Protein AF-0000000072192523 (afdb_homodimer)

Organism: NCBI:txid901

Structure (mmCIF, N/CA/C/O backbone):
data_AF-0000000072192523-model_v1
#
loop_
_entity.id
_entity.type
_entity.pdbx_description
1 polymer 'Baseplate assembly protein, putative'
#
loop_
_atom_site.group_PDB
_atom_site.id
_atom_site.type_symbol
_atom_site.label_atom_id
_atom_site.label_alt_id
_atom_site.label_comp_id
_atom_site.label_asym_id
_atom_site.label_entity_id
_atom_site.label_seq_id
_atom_site.pdbx_PDB_ins_code
_atom_site.Cartn_x
_atom_site.Cartn_y
_atom_site.Cartn_z
_atom_site.occupancy
_atom_site.B_iso_or_equiv
_atom_site.auth_seq_id
_atom_site.auth_comp_id
_atom_site.auth_asym_id
_atom_site.auth_atom_id
_atom_site.pdbx_PDB_model_num
ATOM 1 N N . MET A 1 1 ? -2.738 52 49.469 1 52.22 1 MET A N 1
ATOM 2 C CA . MET A 1 1 ? -4.176 51.812 49.312 1 52.22 1 MET A CA 1
ATOM 3 C C . MET A 1 1 ? -4.656 52.469 48 1 52.22 1 MET A C 1
ATOM 5 O O . MET A 1 1 ? -5.484 51.906 47.281 1 52.22 1 MET A O 1
ATOM 9 N N . ALA A 1 2 ? -4.176 53.625 47.75 1 62.06 2 ALA A N 1
ATOM 10 C CA . ALA A 1 2 ? -4.594 54.406 46.562 1 62.06 2 ALA A CA 1
ATOM 11 C C . ALA A 1 2 ? -4.031 53.812 45.281 1 62.06 2 ALA A C 1
ATOM 13 O O . ALA A 1 2 ? -4.723 53.719 44.281 1 62.06 2 ALA A O 1
ATOM 14 N N . GLU A 1 3 ? -2.852 53.344 45.344 1 55.56 3 GLU A N 1
ATOM 15 C CA . GLU A 1 3 ? -2.158 52.75 44.219 1 55.56 3 GLU A CA 1
ATOM 16 C C . GLU A 1 3 ? -2.758 51.375 43.844 1 55.56 3 GLU A C 1
ATOM 18 O O . GLU A 1 3 ? -2.906 51.062 42.688 1 55.56 3 GLU A O 1
ATOM 23 N N . GLN A 1 4 ? -3.158 50.719 44.969 1 59.72 4 GLN A N 1
ATOM 24 C CA . GLN A 1 4 ? -3.795 49.438 44.75 1 59.72 4 GLN A CA 1
ATOM 25 C C . GLN A 1 4 ? -5.16 49.594 44.094 1 59.72 4 GLN A C 1
ATOM 27 O O . GLN A 1 4 ? -5.535 48.781 43.219 1 59.72 4 GLN A O 1
ATOM 32 N N . ASN A 1 5 ? -5.703 50.719 44.406 1 61.72 5 ASN A N 1
ATOM 33 C CA . ASN A 1 5 ? -7.02 51 43.875 1 61.72 5 ASN A CA 1
ATOM 34 C C . ASN A 1 5 ? -6.938 51.375 42.375 1 61.72 5 ASN A C 1
ATOM 36 O O . ASN A 1 5 ? -7.773 50.969 41.594 1 61.72 5 ASN A O 1
ATOM 40 N N . LEU A 1 6 ? -5.898 52.125 42.125 1 57.34 6 LEU A N 1
ATOM 41 C CA . LEU A 1 6 ? -5.75 52.531 40.75 1 57.34 6 LEU A CA 1
ATOM 42 C C . LEU A 1 6 ? -5.391 51.344 39.844 1 57.34 6 LEU A C 1
ATOM 44 O O . LEU A 1 6 ? -5.926 51.219 38.75 1 57.34 6 LEU A O 1
ATOM 48 N N . LEU A 1 7 ? -4.457 50.531 40.375 1 56.41 7 LEU A N 1
ATOM 49 C CA . LEU A 1 7 ? -4.086 49.312 39.625 1 56.41 7 LEU A CA 1
ATOM 50 C C . LEU A 1 7 ? -5.289 48.406 39.406 1 56.41 7 LEU A C 1
ATOM 52 O O . LEU A 1 7 ? -5.461 47.844 38.344 1 56.41 7 LEU A O 1
ATOM 56 N N . SER A 1 8 ? -6.055 48.281 40.469 1 61.41 8 SER A N 1
ATOM 57 C CA . SER A 1 8 ? -7.273 47.5 40.344 1 61.41 8 SER A CA 1
ATOM 58 C C . SER A 1 8 ? -8.25 48.125 39.375 1 61.41 8 SER A C 1
ATOM 60 O O . SER A 1 8 ? -8.906 47.438 38.594 1 61.41 8 SER A O 1
ATOM 62 N N . LEU A 1 9 ? -8.305 49.406 39.406 1 58.19 9 LEU A N 1
ATOM 63 C CA . LEU A 1 9 ? -9.188 50.125 38.5 1 58.19 9 LEU A CA 1
ATOM 64 C C . LEU A 1 9 ? -8.68 50 37.062 1 58.19 9 LEU A C 1
ATOM 66 O O . LEU A 1 9 ? -9.469 49.812 36.125 1 58.19 9 LEU A O 1
ATOM 70 N N . LEU A 1 10 ? -7.375 50.156 36.906 1 56.28 10 LEU A N 1
ATOM 71 C CA . LEU A 1 10 ? -6.777 50 35.594 1 56.28 10 LEU A CA 1
ATOM 72 C C . LEU A 1 10 ? -6.945 48.562 35.062 1 56.28 10 LEU A C 1
ATOM 74 O O . LEU A 1 10 ? -7.25 48.375 33.875 1 56.28 10 LEU A O 1
ATOM 78 N N . LYS A 1 11 ? -6.656 47.625 35.969 1 58.03 11 LYS A N 1
ATOM 79 C CA . LYS A 1 11 ? -6.906 46.25 35.594 1 58.03 11 LYS A CA 1
ATOM 80 C C . LYS A 1 11 ? -8.352 46.031 35.188 1 58.03 11 LYS A C 1
ATOM 82 O O . LYS A 1 11 ? -8.625 45.375 34.156 1 58.03 11 LYS A O 1
ATOM 87 N N . ARG A 1 12 ? -9.203 46.562 36 1 54.34 12 ARG A N 1
ATOM 88 C CA . ARG A 1 12 ? -10.625 46.438 35.688 1 54.34 12 ARG A CA 1
ATOM 89 C C . ARG A 1 12 ? -10.961 47.188 34.406 1 54.34 12 ARG A C 1
ATOM 91 O O . ARG A 1 12 ? -11.758 46.719 33.594 1 54.34 12 ARG A O 1
ATOM 98 N N . ALA A 1 13 ? -10.391 48.375 34.281 1 51.84 13 ALA A N 1
ATOM 99 C CA . ALA A 1 13 ? -10.617 49.125 33.031 1 51.84 13 ALA A CA 1
ATOM 100 C C . ALA A 1 13 ? -10.094 48.375 31.828 1 51.84 13 ALA A C 1
ATOM 102 O O . ALA A 1 13 ? -10.734 48.344 30.781 1 51.84 13 ALA A O 1
ATOM 103 N N . LEU A 1 14 ? -8.883 47.812 32.031 1 52.34 14 LEU A N 1
ATOM 104 C CA . LEU A 1 14 ? -8.289 47 30.984 1 52.34 14 LEU A CA 1
ATOM 105 C C . LEU A 1 14 ? -9.164 45.781 30.688 1 52.34 14 LEU A C 1
ATOM 107 O O . LEU A 1 14 ? -9.328 45.406 29.516 1 52.34 14 LEU A O 1
ATOM 111 N N . GLU A 1 15 ? -9.539 45.156 31.812 1 53.81 15 GLU A N 1
ATOM 112 C CA . GLU A 1 15 ? -10.453 44.031 31.656 1 53.81 15 GLU A CA 1
ATOM 113 C C . GLU A 1 15 ? -11.773 44.469 31.031 1 53.81 15 GLU A C 1
ATOM 115 O O . GLU A 1 15 ? -12.383 43.75 30.25 1 53.81 15 GLU A O 1
ATOM 120 N N . LEU A 1 16 ? -12.141 45.562 31.562 1 48.84 16 LEU A N 1
ATOM 121 C CA . LEU A 1 16 ? -13.383 46.125 31.047 1 48.84 16 LEU A CA 1
ATOM 122 C C . LEU A 1 16 ? -13.195 46.625 29.609 1 48.84 16 LEU A C 1
ATOM 124 O O . LEU A 1 16 ? -14.102 46.5 28.781 1 48.84 16 LEU A O 1
ATOM 128 N N . ALA A 1 17 ? -12.133 47.406 29.484 1 45.72 17 ALA A N 1
ATOM 129 C CA . ALA A 1 17 ? -11.883 47.875 28.125 1 45.72 17 ALA A CA 1
ATOM 130 C C . ALA A 1 17 ? -11.555 46.719 27.203 1 45.72 17 ALA A C 1
ATOM 132 O O . ALA A 1 17 ? -11.766 46.781 25.984 1 45.72 17 ALA A O 1
ATOM 133 N N . MET A 1 18 ? -11.508 45.531 27.859 1 43.16 18 MET A N 1
ATOM 134 C CA . MET A 1 18 ? -11.211 44.344 27.062 1 43.16 18 MET A CA 1
ATOM 135 C C . MET A 1 18 ? -10.797 44.719 25.656 1 43.16 18 MET A C 1
ATOM 137 O O . MET A 1 18 ? -11.594 44.594 24.719 1 43.16 18 MET A O 1
ATOM 141 N N . PRO A 1 19 ? -9.891 45.656 25.656 1 42.25 19 PRO A N 1
ATOM 142 C CA . PRO A 1 19 ? -9.602 45.969 24.25 1 42.25 19 PRO A CA 1
ATOM 143 C C . PRO A 1 19 ? -9.695 44.719 23.359 1 42.25 19 PRO A C 1
ATOM 145 O O . PRO A 1 19 ? -9.43 43.594 23.828 1 42.25 19 PRO A O 1
ATOM 148 N N . ASP A 1 20 ? -10.82 44.594 22.656 1 42.25 20 ASP A N 1
ATOM 149 C CA . ASP A 1 20 ? -10.961 43.531 21.672 1 42.25 20 ASP A CA 1
ATOM 150 C C . ASP A 1 20 ? -9.609 43.156 21.062 1 42.25 20 ASP A C 1
ATOM 152 O O . ASP A 1 20 ? -9.203 43.75 20.047 1 42.25 20 ASP A O 1
ATOM 156 N N . LEU A 1 21 ? -8.773 42.812 22.031 1 46.22 21 LEU A N 1
ATOM 157 C CA . LEU A 1 21 ? -7.484 42.312 21.562 1 46.22 21 LEU A CA 1
ATOM 158 C C . LEU A 1 21 ? -7.676 41.375 20.375 1 46.22 21 LEU A C 1
ATOM 160 O O . LEU A 1 21 ? -6.711 41.062 19.672 1 46.22 21 LEU A O 1
ATOM 164 N N . ARG A 1 22 ? -8.922 40.781 20.391 1 49 22 ARG A N 1
ATOM 165 C CA . ARG A 1 22 ? -9.289 40 19.219 1 49 22 ARG A CA 1
ATOM 166 C C . ARG A 1 22 ? -9.133 40.812 17.938 1 49 22 ARG A C 1
ATOM 168 O O . ARG A 1 22 ? -8.891 40.25 16.859 1 49 22 ARG A O 1
ATOM 175 N N . ALA A 1 23 ? -9.445 42.125 18.094 1 45.88 23 ALA A N 1
ATOM 176 C CA . ALA A 1 23 ? -9.336 43 16.922 1 45.88 23 ALA A CA 1
ATOM 177 C C . ALA A 1 23 ? -7.875 43.188 16.531 1 45.88 23 ALA A C 1
ATOM 179 O O . ALA A 1 23 ? -7.566 43.406 15.359 1 45.88 23 ALA A O 1
ATOM 180 N N . TYR A 1 24 ? -6.941 43.281 17.5 1 49.84 24 TYR A N 1
ATOM 181 C CA . TYR A 1 24 ? -5.531 43.531 17.203 1 49.84 24 TYR A CA 1
ATOM 182 C C . TYR A 1 24 ? -4.789 42.219 16.969 1 49.84 24 TYR A C 1
ATOM 184 O O . TYR A 1 24 ? -3.816 42.188 16.219 1 49.84 24 TYR A O 1
ATOM 192 N N . TYR A 1 25 ? -5.23 41.188 17.688 1 56.25 25 TYR A N 1
ATOM 193 C CA . TYR A 1 25 ? -4.652 39.875 17.484 1 56.25 25 TYR A CA 1
ATOM 194 C C . TYR A 1 25 ? -5.672 38.938 16.875 1 56.25 25 TYR A C 1
ATOM 196 O O . TYR A 1 25 ? -6.695 38.625 17.484 1 56.25 25 TYR A O 1
ATOM 204 N N . ARG A 1 26 ? -5.555 38.938 15.586 1 62.31 26 ARG A N 1
ATOM 205 C CA . ARG A 1 26 ? -6.504 38 14.984 1 62.31 26 ARG A CA 1
ATOM 206 C C . ARG A 1 26 ? -6.301 36.594 15.531 1 62.31 26 ARG A C 1
ATOM 208 O O . ARG A 1 26 ? -5.188 36.062 15.492 1 62.31 26 ARG A O 1
ATOM 215 N N . MET A 1 27 ? -7.23 36.219 16.328 1 70.5 27 MET A N 1
ATOM 216 C CA . MET A 1 27 ? -7.27 34.875 16.891 1 70.5 27 MET A CA 1
ATOM 217 C C . MET A 1 27 ? -7.738 33.875 15.852 1 70.5 27 MET A C 1
ATOM 219 O O . MET A 1 27 ? -8.109 34.25 14.734 1 70.5 27 MET A O 1
ATOM 223 N N . THR A 1 28 ? -7.629 32.719 16.266 1 79.38 28 THR A N 1
ATOM 224 C CA . THR A 1 28 ? -8.055 31.625 15.391 1 79.38 28 THR A CA 1
ATOM 225 C C . THR A 1 28 ? -9.547 31.703 15.109 1 79.38 28 THR A C 1
ATOM 227 O O . THR A 1 28 ? -10.344 31.922 16.031 1 79.38 28 THR A O 1
ATOM 230 N N . ARG A 1 29 ? -9.906 31.609 13.781 1 83.5 29 ARG A N 1
ATOM 231 C CA . ARG A 1 29 ? -11.297 31.625 13.344 1 83.5 29 ARG A CA 1
ATOM 232 C C . ARG A 1 29 ? -11.625 30.391 12.516 1 83.5 29 ARG A C 1
ATOM 234 O O . ARG A 1 29 ? -10.734 29.781 11.914 1 83.5 29 ARG A O 1
ATOM 241 N N . LYS A 1 30 ? -12.945 30.062 12.578 1 86.31 30 LYS A N 1
ATOM 242 C CA . LYS A 1 30 ? -13.406 29.016 11.664 1 86.31 30 LYS A CA 1
ATOM 243 C C . LYS A 1 30 ? -13.43 29.531 10.227 1 86.31 30 LYS A C 1
ATOM 245 O O . LYS A 1 30 ? -13.672 30.719 9.977 1 86.31 30 LYS A O 1
ATOM 250 N N . ALA A 1 31 ? -13.164 28.609 9.328 1 92 31 ALA A N 1
ATOM 251 C CA . ALA A 1 31 ? -13.188 28.969 7.91 1 92 31 ALA A CA 1
ATOM 252 C C . ALA A 1 31 ? -13.531 27.75 7.047 1 92 31 ALA A C 1
ATOM 254 O O . ALA A 1 31 ? -13.586 26.625 7.547 1 92 31 ALA A O 1
ATOM 255 N N . LYS A 1 32 ? -13.938 28.031 5.859 1 91.25 32 LYS A N 1
ATOM 256 C CA . LYS A 1 32 ? -14.273 27 4.879 1 91.25 32 LYS A CA 1
ATOM 257 C C . LYS A 1 32 ? -13.453 27.172 3.604 1 91.25 32 LYS A C 1
ATOM 259 O O . LYS A 1 32 ? -13.305 28.281 3.102 1 91.25 32 LYS A O 1
ATOM 264 N N . VAL A 1 33 ? -12.938 26.062 3.135 1 92.56 33 VAL A N 1
ATOM 265 C CA . VAL A 1 33 ? -12.164 26.094 1.898 1 92.56 33 VAL A CA 1
ATOM 266 C C . VAL A 1 33 ? -13.102 26.312 0.709 1 92.56 33 VAL A C 1
ATOM 268 O O . VAL A 1 33 ? -14.055 25.562 0.514 1 92.56 33 VAL A O 1
ATOM 271 N N . VAL A 1 34 ? -12.797 27.297 -0.112 1 93.88 34 VAL A N 1
ATOM 272 C CA . VAL A 1 34 ? -13.664 27.594 -1.249 1 93.88 34 VAL A CA 1
ATOM 273 C C . VAL A 1 34 ? -12.938 27.266 -2.551 1 93.88 34 VAL A C 1
ATOM 275 O O . VAL A 1 34 ? -13.562 27.141 -3.607 1 93.88 34 VAL A O 1
ATOM 278 N N . ALA A 1 35 ? -11.688 27.156 -2.463 1 92.44 35 ALA A N 1
ATOM 279 C CA . ALA A 1 35 ? -10.867 26.719 -3.594 1 92.44 35 ALA A CA 1
ATOM 280 C C . ALA A 1 35 ? -9.547 26.141 -3.121 1 92.44 35 ALA A C 1
ATOM 282 O O . ALA A 1 35 ? -9.008 26.547 -2.09 1 92.44 35 ALA A O 1
ATOM 283 N N . ALA A 1 36 ? -9.031 25.188 -3.828 1 90.25 36 ALA A N 1
ATOM 284 C CA . ALA A 1 36 ? -7.719 24.609 -3.594 1 90.25 36 ALA A CA 1
ATOM 285 C C . ALA A 1 36 ? -6.945 24.453 -4.898 1 90.25 36 ALA A C 1
ATOM 287 O O . ALA A 1 36 ? -7.52 24.078 -5.926 1 90.25 36 ALA A O 1
ATOM 288 N N . TYR A 1 37 ? -5.648 24.797 -4.828 1 87.94 37 TYR A N 1
ATOM 289 C CA . TYR A 1 37 ? -4.871 24.734 -6.062 1 87.94 37 TYR A CA 1
ATOM 290 C C . TYR A 1 37 ? -3.381 24.641 -5.766 1 87.94 37 TYR A C 1
ATOM 292 O O . TYR A 1 37 ? -2.939 24.953 -4.656 1 87.94 37 TYR A O 1
ATOM 300 N N . ALA A 1 38 ? -2.707 24.125 -6.746 1 84.06 38 ALA A N 1
ATOM 301 C CA . ALA A 1 38 ? -1.25 24.062 -6.668 1 84.06 38 ALA A CA 1
ATOM 302 C C . ALA A 1 38 ? -0.612 25.281 -7.312 1 84.06 38 ALA A C 1
ATOM 304 O O . ALA A 1 38 ? -1.072 25.766 -8.352 1 84.06 38 ALA A O 1
ATOM 305 N N . SER A 1 39 ? 0.354 25.797 -6.617 1 82.81 39 SER A N 1
ATOM 306 C CA . SER A 1 39 ? 1.109 26.938 -7.141 1 82.81 39 SER A CA 1
ATOM 307 C C . SER A 1 39 ? 2.555 26.906 -6.656 1 82.81 39 SER A C 1
ATOM 309 O O . SER A 1 39 ? 2.811 26.766 -5.457 1 82.81 39 SER A O 1
ATOM 311 N N . ASP A 1 40 ? 3.551 26.969 -7.574 1 78.44 40 ASP A N 1
ATOM 312 C CA . ASP A 1 40 ? 4.977 27.078 -7.277 1 78.44 40 ASP A CA 1
ATOM 313 C C . ASP A 1 40 ? 5.449 25.891 -6.449 1 78.44 40 ASP A C 1
ATOM 315 O O . ASP A 1 40 ? 6.168 26.062 -5.461 1 78.44 40 ASP A O 1
ATOM 319 N N . GLY A 1 41 ? 4.953 24.828 -6.672 1 74.69 41 GLY A N 1
ATOM 320 C CA . GLY A 1 41 ? 5.395 23.609 -6.012 1 74.69 41 GLY A CA 1
ATOM 321 C C . GLY A 1 41 ? 4.789 23.422 -4.633 1 74.69 41 GLY A C 1
ATOM 322 O O . GLY A 1 41 ? 5.246 22.594 -3.854 1 74.69 41 GLY A O 1
ATOM 323 N N . ARG A 1 42 ? 3.854 24.297 -4.316 1 80.69 42 ARG A N 1
ATOM 324 C CA . ARG A 1 42 ? 3.135 24.219 -3.051 1 80.69 42 ARG A CA 1
ATOM 325 C C . ARG A 1 42 ? 1.627 24.203 -3.277 1 80.69 42 ARG A C 1
ATOM 327 O O . ARG A 1 42 ? 1.164 24.281 -4.418 1 80.69 42 ARG A O 1
ATOM 334 N N . TYR A 1 43 ? 0.958 23.984 -2.205 1 84.94 43 TYR A N 1
ATOM 335 C CA . TYR A 1 43 ? -0.497 23.938 -2.289 1 84.94 43 TYR A CA 1
ATOM 336 C C . TYR A 1 43 ? -1.123 25.062 -1.46 1 84.94 43 TYR A C 1
ATOM 338 O O . TYR A 1 43 ? -0.658 25.359 -0.358 1 84.94 43 TYR A O 1
ATOM 346 N N . TYR A 1 44 ? -2.1 25.609 -2.105 1 89.06 44 TYR A N 1
ATOM 347 C CA . TYR A 1 44 ? -2.777 26.734 -1.471 1 89.06 44 TYR A CA 1
ATOM 348 C C . TYR A 1 44 ? -4.289 26.547 -1.517 1 89.06 44 TYR A C 1
ATOM 350 O O . TYR A 1 44 ? -4.805 25.766 -2.318 1 89.06 44 TYR A O 1
ATOM 358 N N . ALA A 1 45 ? -4.918 27.25 -0.626 1 92 45 ALA A N 1
ATOM 359 C CA . ALA A 1 45 ? -6.379 27.266 -0.609 1 92 45 ALA A CA 1
ATOM 360 C C . ALA A 1 45 ? -6.914 28.688 -0.409 1 92 45 ALA A C 1
ATOM 362 O O . ALA A 1 45 ? -6.25 29.531 0.202 1 92 45 ALA A O 1
ATOM 363 N N . ASP A 1 46 ? -8.016 28.969 -1.045 1 95.12 46 ASP A N 1
ATOM 364 C CA . ASP A 1 46 ? -8.812 30.141 -0.692 1 95.12 46 ASP A CA 1
ATOM 365 C C . ASP A 1 46 ? -9.836 29.797 0.386 1 95.12 46 ASP A C 1
ATOM 367 O O . ASP A 1 46 ? -10.547 28.797 0.278 1 95.12 46 ASP A O 1
ATOM 371 N N . VAL A 1 47 ? -9.867 30.641 1.426 1 94.62 47 VAL A N 1
ATOM 372 C CA . VAL A 1 47 ? -10.703 30.266 2.561 1 94.62 47 VAL A CA 1
ATOM 373 C C . VAL A 1 47 ? -11.672 31.391 2.887 1 94.62 47 VAL A C 1
ATOM 375 O O . VAL A 1 47 ? -11.297 32.562 2.834 1 94.62 47 VAL A O 1
ATOM 378 N N . GLN A 1 48 ? -12.906 31.062 3.131 1 93.88 48 GLN A N 1
ATOM 379 C CA . GLN A 1 48 ? -13.938 31.984 3.598 1 93.88 48 GLN A CA 1
ATOM 380 C C . GLN A 1 48 ? -14.078 31.922 5.117 1 93.88 48 GLN A C 1
ATOM 382 O O . GLN A 1 48 ? -14.453 30.891 5.668 1 93.88 48 GLN A O 1
ATOM 387 N N . PRO A 1 49 ? -13.758 33 5.797 1 92.12 49 PRO A N 1
ATOM 388 C CA . PRO A 1 49 ? -13.977 33 7.242 1 92.12 49 PRO A CA 1
ATOM 389 C C . PRO A 1 49 ? -15.445 32.812 7.621 1 92.12 49 PRO A C 1
ATOM 391 O O . PRO A 1 49 ? -16.344 33.312 6.945 1 92.12 49 PRO A O 1
ATOM 394 N N . LEU A 1 50 ? -15.617 32.031 8.648 1 89.5 50 LEU A N 1
ATOM 395 C CA . LEU A 1 50 ? -16.953 31.719 9.125 1 89.5 50 LEU A CA 1
ATOM 396 C C . LEU A 1 50 ? -17.203 32.312 10.508 1 89.5 50 LEU A C 1
ATOM 398 O O . LEU A 1 50 ? -16.25 32.625 11.227 1 89.5 50 LEU A O 1
ATOM 402 N N . ARG A 1 51 ? -18.453 32.375 10.797 1 84.62 51 ARG A N 1
ATOM 403 C CA . ARG A 1 51 ? -18.844 32.688 12.172 1 84.62 51 ARG A CA 1
ATOM 404 C C . ARG A 1 51 ? -18.75 31.438 13.047 1 84.62 51 ARG A C 1
ATOM 406 O O . ARG A 1 51 ? -18.516 30.328 12.539 1 84.62 51 ARG A O 1
ATOM 413 N N . ASN A 1 52 ? -18.875 31.641 14.383 1 80.31 52 ASN A N 1
ATOM 414 C CA . ASN A 1 52 ? -18.75 30.5 15.289 1 80.31 52 ASN A CA 1
ATOM 415 C C . ASN A 1 52 ? -19.844 29.469 15.055 1 80.31 52 ASN A C 1
ATOM 417 O O . ASN A 1 52 ? -19.672 28.297 15.398 1 80.31 52 ASN A O 1
ATOM 421 N N . ASP A 1 53 ? -21.031 29.859 14.43 1 80 53 ASP A N 1
ATOM 422 C CA . ASP A 1 53 ? -22.094 28.922 14.102 1 80 53 ASP A CA 1
ATOM 423 C C . ASP A 1 53 ? -21.859 28.266 12.75 1 80 53 ASP A C 1
ATOM 425 O O . ASP A 1 53 ? -22.734 27.562 12.234 1 80 53 ASP A O 1
ATOM 429 N N . GLU A 1 54 ? -20.703 28.578 12.117 1 84.56 54 GLU A N 1
ATOM 430 C CA . GLU A 1 54 ? -20.219 27.969 10.875 1 84.56 54 GLU A CA 1
ATOM 431 C C . GLU A 1 54 ? -20.922 28.562 9.664 1 84.56 54 GLU A C 1
ATOM 433 O O . GLU A 1 54 ? -20.844 28.016 8.562 1 84.56 54 GLU A O 1
ATOM 438 N N . SER A 1 55 ? -21.688 29.641 9.906 1 88.5 55 SER A N 1
ATOM 439 C CA . SER A 1 55 ? -22.188 30.391 8.766 1 88.5 55 SER A CA 1
ATOM 440 C C . SER A 1 55 ? -21.125 31.344 8.211 1 88.5 55 SER A C 1
ATOM 442 O O . SER A 1 55 ? -20.266 31.812 8.945 1 88.5 55 SER A O 1
ATOM 444 N N . PRO A 1 56 ? -21.203 31.484 6.875 1 90 56 PRO A N 1
ATOM 445 C CA . PRO A 1 56 ? -20.203 32.375 6.285 1 90 56 PRO A CA 1
ATOM 446 C C . PRO A 1 56 ? -20.266 33.781 6.863 1 90 56 PRO A C 1
ATOM 448 O O . PRO A 1 56 ? -21.359 34.312 7.086 1 90 56 PRO A O 1
ATOM 451 N N . ASP A 1 57 ? -19.125 34.281 7.309 1 87.25 57 ASP A N 1
ATOM 452 C CA . ASP A 1 57 ? -19.062 35.688 7.734 1 87.25 57 ASP A CA 1
ATOM 453 C C . ASP A 1 57 ? -18.984 36.625 6.531 1 87.25 57 ASP A C 1
ATOM 455 O O . ASP A 1 57 ? -17.891 36.844 5.988 1 87.25 57 ASP A O 1
ATOM 459 N N . THR A 1 58 ? -20 37.188 6.086 1 86.31 58 THR A N 1
ATOM 460 C CA . THR A 1 58 ? -20.109 38 4.875 1 86.31 58 THR A CA 1
ATOM 461 C C . THR A 1 58 ? -19.359 39.344 5.043 1 86.31 58 THR A C 1
ATOM 463 O O . THR A 1 58 ? -19.109 40.031 4.066 1 86.31 58 THR A O 1
ATOM 466 N N . SER A 1 59 ? -18.969 39.656 6.246 1 85.56 59 SER A N 1
ATOM 467 C CA . SER A 1 59 ? -18.234 40.906 6.488 1 85.56 59 SER A CA 1
ATOM 468 C C . SER A 1 59 ? -16.75 40.719 6.211 1 85.56 59 SER A C 1
ATOM 470 O O . SER A 1 59 ? -16.016 41.719 6.129 1 85.56 59 SER A O 1
ATOM 472 N N . GLU A 1 60 ? -16.344 39.562 6.148 1 85.38 60 GLU A N 1
ATOM 473 C CA . GLU A 1 60 ? -14.938 39.281 5.867 1 85.38 60 GLU A CA 1
ATOM 474 C C . GLU A 1 60 ? -14.766 38.719 4.465 1 85.38 60 GLU A C 1
ATOM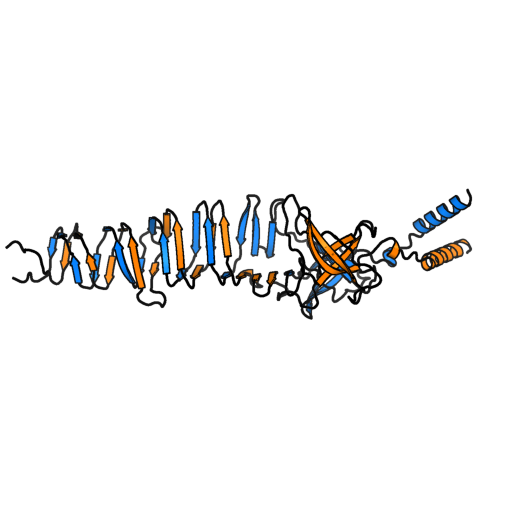 476 O O . GLU A 1 60 ? -15.523 37.844 4.051 1 85.38 60 GLU A O 1
ATOM 481 N N . PRO A 1 61 ? -13.859 39.25 3.711 1 90.31 61 PRO A N 1
ATOM 482 C CA . PRO A 1 61 ? -13.609 38.719 2.367 1 90.31 61 PRO A CA 1
ATOM 483 C C . PRO A 1 61 ? -12.961 37.344 2.387 1 90.31 61 PRO A C 1
ATOM 485 O O . PRO A 1 61 ? -12.414 36.906 3.408 1 90.31 61 PRO A O 1
ATOM 488 N N . VAL A 1 62 ? -13.109 36.688 1.262 1 94.25 62 VAL A N 1
ATOM 489 C CA . VAL A 1 62 ? -12.359 35.469 1.062 1 94.25 62 VAL A CA 1
ATOM 490 C C . VAL A 1 62 ? -10.859 35.75 1.066 1 94.25 62 VAL A C 1
ATOM 492 O O . VAL A 1 62 ? -10.398 36.656 0.385 1 94.25 62 VAL A O 1
ATOM 495 N N . ILE A 1 63 ? -10.188 35 1.931 1 93 63 ILE A N 1
ATOM 496 C CA . ILE A 1 63 ? -8.734 35.156 1.998 1 93 63 ILE A CA 1
ATOM 497 C C . ILE A 1 63 ? -8.078 34.219 0.985 1 93 63 ILE A C 1
ATOM 499 O O . ILE A 1 63 ? -8.188 33 1.093 1 93 63 ILE A O 1
ATOM 503 N N . PRO A 1 64 ? -7.379 34.812 0.035 1 93.19 64 PRO A N 1
ATOM 504 C CA . PRO A 1 64 ? -6.789 33.969 -1.011 1 93.19 64 PRO A CA 1
ATOM 505 C C . PRO A 1 64 ? -5.402 33.438 -0.639 1 93.19 64 PRO A C 1
ATOM 507 O O . PRO A 1 64 ? -4.73 34.031 0.219 1 93.19 64 PRO A O 1
ATOM 510 N N . LYS A 1 65 ? -5.016 32.344 -1.253 1 91.94 65 LYS A N 1
ATOM 511 C CA . LYS A 1 65 ? -3.658 31.828 -1.323 1 91.94 65 LYS A CA 1
ATOM 512 C C . LYS A 1 65 ? -3.088 31.578 0.072 1 91.94 65 LYS A C 1
ATOM 514 O O . LYS A 1 65 ? -1.981 32.031 0.381 1 91.94 65 LYS A O 1
ATOM 519 N N . VAL A 1 66 ? -3.902 30.922 0.859 1 91.12 66 VAL A N 1
ATOM 520 C CA . VAL A 1 66 ? -3.406 30.484 2.158 1 91.12 66 VAL A CA 1
ATOM 521 C C . VAL A 1 66 ? -2.734 29.109 2.018 1 91.12 66 VAL A C 1
ATOM 523 O O . VAL A 1 66 ? -3.32 28.188 1.467 1 91.12 66 VAL A O 1
ATOM 526 N N . GLU A 1 67 ? -1.565 29.031 2.588 1 87.5 67 GLU A N 1
ATOM 527 C CA . GLU A 1 67 ? -0.785 27.797 2.432 1 87.5 67 GLU A CA 1
ATOM 528 C C . GLU A 1 67 ? -1.422 26.641 3.191 1 87.5 67 GLU A C 1
ATOM 530 O O . GLU A 1 67 ? -1.883 26.812 4.32 1 87.5 67 GLU A O 1
ATOM 535 N N . ILE A 1 68 ? -1.463 25.5 2.553 1 83.94 68 ILE A N 1
ATOM 536 C CA . ILE A 1 68 ? -1.979 24.281 3.17 1 83.94 68 ILE A CA 1
ATOM 537 C C . ILE A 1 68 ? -0.863 23.594 3.943 1 83.94 68 ILE A C 1
ATOM 539 O O . ILE A 1 68 ? 0.215 23.344 3.398 1 83.94 68 ILE A O 1
ATOM 543 N N . PRO A 1 69 ? -1.172 23.344 5.156 1 80.88 69 PRO A N 1
ATOM 544 C CA . PRO A 1 69 ? -0.143 22.656 5.941 1 80.88 69 PRO A CA 1
ATOM 545 C C . PRO A 1 69 ? 0.081 21.203 5.488 1 80.88 69 PRO A C 1
ATOM 547 O O . PRO A 1 69 ? -0.795 20.609 4.859 1 80.88 69 PRO A O 1
ATOM 550 N N . ILE A 1 70 ? 1.277 20.719 5.805 1 74.94 70 ILE A N 1
ATOM 551 C CA . ILE A 1 70 ? 1.632 19.344 5.449 1 74.94 70 ILE A CA 1
ATOM 552 C C . ILE A 1 70 ? 1.989 18.562 6.707 1 74.94 70 ILE A C 1
ATOM 554 O O . ILE A 1 70 ? 2.344 19.141 7.734 1 74.94 70 ILE A O 1
ATOM 558 N N . VAL A 1 71 ? 1.672 17.25 6.465 1 73.75 71 VAL A N 1
ATOM 559 C CA . VAL A 1 71 ? 2.172 16.344 7.496 1 73.75 71 VAL A CA 1
ATOM 560 C C . VAL A 1 71 ? 3.59 15.898 7.145 1 73.75 71 VAL A C 1
ATOM 562 O O . VAL A 1 71 ? 3.848 15.445 6.027 1 73.75 71 VAL A O 1
ATOM 565 N N . TRP A 1 72 ? 4.527 16.109 7.941 1 75.19 72 TRP A N 1
ATOM 566 C CA . TRP A 1 72 ? 5.914 15.711 7.723 1 75.19 72 TRP A CA 1
ATOM 567 C C . TRP A 1 72 ? 6.613 16.672 6.762 1 75.19 72 TRP A C 1
ATOM 569 O O . TRP A 1 72 ? 5.977 17.234 5.867 1 75.19 72 TRP A O 1
ATOM 579 N N . GLY A 1 73 ? 7.902 17 6.996 1 73.25 73 GLY A N 1
ATOM 580 C CA . GLY A 1 73 ? 8.547 18 6.164 1 73.25 73 GLY A CA 1
ATOM 581 C C . GLY A 1 73 ? 9.898 17.547 5.633 1 73.25 73 GLY A C 1
ATOM 582 O O . GLY A 1 73 ? 10.516 16.625 6.184 1 73.25 73 GLY A O 1
ATOM 583 N N . GLY A 1 74 ? 10.172 18.125 4.508 1 75.81 74 GLY A N 1
ATOM 584 C CA . GLY A 1 74 ? 11.422 17.891 3.801 1 75.81 74 GLY A CA 1
ATOM 585 C C . GLY A 1 74 ? 11.297 18.062 2.299 1 75.81 74 GLY A C 1
ATOM 586 O O . GLY A 1 74 ? 10.195 18.266 1.781 1 75.81 74 GLY A O 1
ATOM 587 N N . PRO A 1 75 ? 12.531 18.078 1.696 1 77.25 75 PRO A N 1
ATOM 588 C CA . PRO A 1 75 ? 12.469 18.234 0.242 1 77.25 75 PRO A CA 1
ATOM 589 C C . PRO A 1 75 ? 11.734 17.078 -0.442 1 77.25 75 PRO A C 1
ATOM 591 O O . PRO A 1 75 ? 12.195 15.945 -0.4 1 77.25 75 PRO A O 1
ATOM 594 N N . LYS A 1 76 ? 10.688 17.469 -1.166 1 81.12 76 LYS A N 1
ATOM 595 C CA . LYS A 1 76 ? 9.867 16.5 -1.883 1 81.12 76 LYS A CA 1
ATOM 596 C C . LYS A 1 76 ? 9.492 15.32 -0.981 1 81.12 76 LYS A C 1
ATOM 598 O O . LYS A 1 76 ? 9.555 14.164 -1.398 1 81.12 76 LYS A O 1
ATOM 603 N N . ARG A 1 77 ? 9.297 15.602 0.225 1 80.81 77 ARG A N 1
ATOM 604 C CA . ARG A 1 77 ? 8.945 14.633 1.257 1 80.81 77 ARG A CA 1
ATOM 605 C C . ARG A 1 77 ? 7.672 15.047 1.987 1 80.81 77 ARG A C 1
ATOM 607 O O . ARG A 1 77 ? 7.473 16.234 2.271 1 80.81 77 ARG A O 1
ATOM 614 N N . GLY A 1 78 ? 6.809 14.062 2.25 1 81.69 78 GLY A N 1
ATOM 615 C CA . GLY A 1 78 ? 5.672 14.391 3.096 1 81.69 78 GLY A CA 1
ATOM 616 C C . GLY A 1 78 ? 4.418 13.617 2.738 1 81.69 78 GLY A C 1
ATOM 617 O O . GLY A 1 78 ? 4.461 12.703 1.914 1 81.69 78 GLY A O 1
ATOM 618 N N . ILE A 1 79 ? 3.418 13.891 3.496 1 82.25 79 ILE A N 1
ATOM 619 C CA . ILE A 1 79 ? 2.059 13.422 3.232 1 82.25 79 ILE A CA 1
ATOM 620 C C . ILE A 1 79 ? 1.22 14.578 2.686 1 82.25 79 ILE A C 1
ATOM 622 O O . ILE A 1 79 ? 1.012 15.586 3.369 1 82.25 79 ILE A O 1
ATOM 626 N N . VAL A 1 80 ? 0.881 14.406 1.394 1 80.06 80 VAL A N 1
ATOM 627 C CA . VAL A 1 80 ? 0.15 15.477 0.727 1 80.06 80 VAL A CA 1
ATOM 628 C C . VAL A 1 80 ? -1.257 15 0.371 1 80.06 80 VAL A C 1
ATOM 630 O O . VAL A 1 80 ? -1.422 13.984 -0.299 1 80.06 80 VAL A O 1
ATOM 633 N N . CYS A 1 81 ? -2.225 15.727 0.943 1 79.88 81 CYS A N 1
ATOM 634 C CA . CYS A 1 81 ? -3.639 15.516 0.656 1 79.88 81 CYS A CA 1
ATOM 635 C C . CYS A 1 81 ? -4.387 16.844 0.59 1 79.88 81 CYS A C 1
ATOM 637 O O . CYS A 1 81 ? -4.941 17.297 1.592 1 79.88 81 CYS A O 1
ATOM 639 N N . PRO A 1 82 ? -4.426 17.391 -0.59 1 81.81 82 PRO A N 1
ATOM 640 C CA . PRO A 1 82 ? -5.141 18.656 -0.66 1 81.81 82 PRO A CA 1
ATOM 641 C C . PRO A 1 82 ? -6.621 18.531 -0.312 1 81.81 82 PRO A C 1
ATOM 643 O O . PRO A 1 82 ? -7.258 17.547 -0.686 1 81.81 82 PRO A O 1
ATOM 646 N N . PRO A 1 83 ? -7.082 19.5 0.43 1 83.56 83 PRO A N 1
ATOM 647 C CA . PRO A 1 83 ? -8.477 19.406 0.864 1 83.56 83 PRO A CA 1
ATOM 648 C C . PRO A 1 83 ? -9.469 19.656 -0.274 1 83.56 83 PRO A C 1
ATOM 650 O O . PRO A 1 83 ? -9.156 20.375 -1.223 1 83.56 83 PRO A O 1
ATOM 653 N N . ALA A 1 84 ? -10.633 19.047 -0.197 1 83.69 84 ALA A N 1
ATOM 654 C CA . ALA A 1 84 ? -11.719 19.312 -1.133 1 83.69 84 ALA A CA 1
ATOM 655 C C . ALA A 1 84 ? -12.398 20.641 -0.814 1 83.69 84 ALA A C 1
ATOM 657 O O . ALA A 1 84 ? -12.406 21.078 0.338 1 83.69 84 ALA A O 1
ATOM 658 N N . VAL A 1 85 ? -12.898 21.188 -1.881 1 88.19 85 VAL A N 1
ATOM 659 C CA . VAL A 1 85 ? -13.68 22.406 -1.683 1 88.19 85 VAL A CA 1
ATOM 660 C C . VAL A 1 85 ? -14.844 22.125 -0.731 1 88.19 85 VAL A C 1
ATOM 662 O O . VAL A 1 85 ? -15.508 21.094 -0.84 1 88.19 85 VAL A O 1
ATOM 665 N N . GLY A 1 86 ? -15.016 22.953 0.224 1 87.56 86 GLY A N 1
ATOM 666 C CA . GLY A 1 86 ? -16.078 22.781 1.206 1 87.56 86 GLY A CA 1
ATOM 667 C C . GLY A 1 86 ? -15.57 22.297 2.553 1 87.56 86 GLY A C 1
ATOM 668 O O . GLY A 1 86 ? -16.281 22.375 3.553 1 87.56 86 GLY A O 1
ATOM 669 N N . THR A 1 87 ? -14.375 21.875 2.594 1 87.25 87 THR A N 1
ATOM 670 C CA . THR A 1 87 ? -13.781 21.391 3.838 1 87.25 87 THR A CA 1
ATOM 671 C C . THR A 1 87 ? -13.648 22.531 4.848 1 87.25 87 THR A C 1
ATOM 673 O O . THR A 1 87 ? -13.25 23.641 4.492 1 87.25 87 THR A O 1
ATOM 676 N N . LEU A 1 88 ? -14.008 22.25 6.035 1 88.44 88 LEU A N 1
ATOM 677 C CA . LEU A 1 88 ? -13.828 23.234 7.098 1 88.44 88 LEU A CA 1
ATOM 678 C C . LEU A 1 88 ? -12.383 23.25 7.586 1 88.44 88 LEU A C 1
ATOM 680 O O . LEU A 1 88 ? -11.703 22.219 7.555 1 88.44 88 LEU A O 1
ATOM 684 N N . CYS A 1 89 ? -11.938 24.438 8.008 1 88.38 89 CYS A N 1
ATOM 685 C CA . CYS A 1 89 ? -10.57 24.562 8.516 1 88.38 89 CYS A CA 1
ATOM 686 C C . CYS A 1 89 ? -10.477 25.656 9.562 1 88.38 89 CYS A C 1
ATOM 688 O O . CYS A 1 89 ? -11.438 26.391 9.789 1 88.38 89 CYS A O 1
ATOM 690 N N . ASP A 1 90 ? -9.375 25.625 10.32 1 86.38 90 ASP A N 1
ATOM 691 C CA . ASP A 1 90 ? -9.078 26.703 11.273 1 86.38 90 ASP A CA 1
ATOM 692 C C . ASP A 1 90 ? -8.086 27.703 10.68 1 86.38 90 ASP A C 1
ATOM 694 O O . ASP A 1 90 ? -6.996 27.312 10.242 1 86.38 90 ASP A O 1
ATOM 698 N N . LEU A 1 91 ? -8.578 28.906 10.656 1 87.44 91 LEU A N 1
ATOM 699 C CA . LEU A 1 91 ? -7.773 30 10.117 1 87.44 91 LEU A CA 1
ATOM 700 C C . LEU A 1 91 ? -7.121 30.797 11.242 1 87.44 91 LEU A C 1
ATOM 702 O O . LEU A 1 91 ? -7.809 31.328 12.125 1 87.44 91 LEU A O 1
ATOM 706 N N . SER A 1 92 ? -5.801 30.812 11.234 1 86.56 92 SER A N 1
ATOM 707 C CA . SER A 1 92 ? -5.016 31.578 12.195 1 86.56 92 SER A CA 1
ATOM 708 C C . SER A 1 92 ? -4.078 32.562 11.484 1 86.56 92 SER A C 1
ATOM 710 O O . SER A 1 92 ? -4.172 32.75 10.273 1 86.56 92 SER A O 1
ATOM 712 N N . TYR A 1 93 ? -3.336 33.344 12.297 1 84.94 93 TYR A N 1
ATOM 713 C CA . TYR A 1 93 ? -2.484 34.406 11.719 1 84.94 93 TYR A CA 1
ATOM 714 C C . TYR A 1 93 ? -1.12 34.406 12.398 1 84.94 93 TYR A C 1
ATOM 716 O O . TYR A 1 93 ? -1.03 34.344 13.625 1 84.94 93 TYR A O 1
ATOM 724 N N . TYR A 1 94 ? -0.129 34.5 11.547 1 82.56 94 TYR A N 1
ATOM 725 C CA . TYR A 1 94 ? 1.207 34.625 12.117 1 82.56 94 TYR A CA 1
ATOM 726 C C . TYR A 1 94 ? 1.352 35.969 12.844 1 82.56 94 TYR A C 1
ATOM 728 O O . TYR A 1 94 ? 0.976 37 12.32 1 82.56 94 TYR A O 1
ATOM 736 N N . ASP A 1 95 ? 1.893 35.906 14 1 77.56 95 ASP A N 1
ATOM 737 C CA . ASP A 1 95 ? 2.117 37.062 14.844 1 77.56 95 ASP A CA 1
ATOM 738 C C . ASP A 1 95 ? 0.829 37.875 15.031 1 77.56 95 ASP A C 1
ATOM 740 O O . ASP A 1 95 ? 0.87 39.062 15.297 1 77.56 95 ASP A O 1
ATOM 744 N N . GLY A 1 96 ? -0.226 37.219 14.719 1 77.19 96 GLY A N 1
ATOM 745 C CA . GLY A 1 96 ? -1.513 37.906 14.82 1 77.19 96 GLY A CA 1
ATOM 746 C C . GLY A 1 96 ? -1.748 38.906 13.711 1 77.19 96 GLY A C 1
ATOM 747 O O . GLY A 1 96 ? -2.672 39.719 13.789 1 77.19 96 GLY A O 1
ATOM 748 N N . ASP A 1 97 ? -0.879 38.969 12.75 1 76.75 97 ASP A N 1
ATOM 749 C CA . ASP A 1 97 ? -0.964 39.875 11.617 1 76.75 97 ASP A CA 1
ATOM 750 C C . ASP A 1 97 ? -1.922 39.375 10.555 1 76.75 97 ASP A C 1
ATOM 752 O O . ASP A 1 97 ? -1.7 38.281 9.992 1 76.75 97 ASP A O 1
ATOM 756 N N . PRO A 1 98 ? -2.986 40.125 10.258 1 79.19 98 PRO A N 1
ATOM 757 C CA . PRO A 1 98 ? -3.982 39.656 9.289 1 79.19 98 PRO A CA 1
ATOM 758 C C . PRO A 1 98 ? -3.402 39.469 7.895 1 79.19 98 PRO A C 1
ATOM 760 O O . PRO A 1 98 ? -4.008 38.781 7.055 1 79.19 98 PRO A O 1
ATOM 763 N N . ASN A 1 99 ? -2.289 40 7.672 1 81.88 99 ASN A N 1
ATOM 764 C CA . ASN A 1 99 ? -1.684 39.875 6.352 1 81.88 99 ASN A CA 1
ATOM 765 C C . ASN A 1 99 ? -0.974 38.531 6.188 1 81.88 99 ASN A C 1
ATOM 767 O O . ASN A 1 99 ? -0.592 38.156 5.078 1 81.88 99 ASN A O 1
ATOM 771 N N . TYR A 1 100 ? -0.899 37.844 7.238 1 86.25 100 TYR A N 1
ATOM 772 C CA . TYR A 1 100 ? -0.193 36.562 7.168 1 86.25 100 TYR A CA 1
ATOM 773 C C . TYR A 1 100 ? -1.053 35.438 7.719 1 86.25 100 TYR A C 1
ATOM 775 O O . TYR A 1 100 ? -0.728 34.844 8.758 1 86.25 100 TYR A O 1
ATOM 783 N N . PRO A 1 101 ? -2.072 35.094 6.934 1 87.38 101 PRO A N 1
ATOM 784 C CA . PRO A 1 101 ? -2.965 34.031 7.359 1 87.38 101 PRO A CA 1
ATOM 785 C C . PRO A 1 101 ? -2.338 32.625 7.191 1 87.38 101 PRO A C 1
ATOM 787 O O . PRO A 1 101 ? -1.463 32.438 6.344 1 87.38 101 PRO A O 1
ATOM 790 N N . ARG A 1 102 ? -2.799 31.734 8.023 1 87.56 102 ARG A N 1
ATOM 791 C CA . ARG A 1 102 ? -2.365 30.344 7.941 1 87.56 102 ARG A CA 1
ATOM 792 C C . ARG A 1 102 ? -3.5 29.391 8.305 1 87.56 102 ARG A C 1
ATOM 794 O O . ARG A 1 102 ? -4.352 29.719 9.133 1 87.56 102 ARG A O 1
ATOM 801 N N . ILE A 1 103 ? -3.488 28.281 7.633 1 87.38 103 ILE A N 1
ATOM 802 C CA . ILE A 1 103 ? -4.379 27.203 8.031 1 87.38 103 ILE A CA 1
ATOM 803 C C . ILE A 1 103 ? -3.678 26.312 9.055 1 87.38 103 ILE A C 1
ATOM 805 O O . ILE A 1 103 ? -2.586 25.797 8.797 1 87.38 103 ILE A O 1
ATOM 809 N N . SER A 1 104 ? -4.262 26.109 10.164 1 82.44 104 SER A N 1
ATOM 810 C CA . SER A 1 104 ? -3.611 25.312 11.195 1 82.44 104 SER A CA 1
ATOM 811 C C . SER A 1 104 ? -4.02 23.844 11.102 1 82.44 104 SER A C 1
ATOM 813 O O . SER A 1 104 ? -3.219 22.953 11.383 1 82.44 104 SER A O 1
ATOM 815 N N . ASN A 1 105 ? -5.215 23.578 10.859 1 79.19 105 ASN A N 1
ATOM 816 C CA . ASN A 1 105 ? -5.73 22.219 10.719 1 79.19 105 ASN A CA 1
ATOM 817 C C . ASN A 1 105 ? -7.051 22.203 9.953 1 79.19 105 ASN A C 1
ATOM 819 O O . ASN A 1 105 ? -7.672 23.25 9.75 1 79.19 105 ASN A O 1
ATOM 823 N N . PHE A 1 106 ? -7.367 21.109 9.461 1 82.38 106 PHE A N 1
ATOM 824 C CA . PHE A 1 106 ? -8.648 20.906 8.805 1 82.38 106 PHE A CA 1
ATOM 825 C C . PHE A 1 106 ? -9.633 20.219 9.742 1 82.38 106 PHE A C 1
ATOM 827 O O . PHE A 1 106 ? -9.227 19.531 10.688 1 82.38 106 PHE A O 1
ATOM 834 N N . ARG A 1 107 ? -10.898 20.484 9.531 1 78.12 107 ARG A N 1
ATOM 835 C CA . ARG A 1 107 ? -11.977 19.891 10.305 1 78.12 107 ARG A CA 1
ATOM 836 C C . ARG A 1 107 ? -12.969 19.156 9.398 1 78.12 107 ARG A C 1
ATOM 838 O O . ARG A 1 107 ? -13.023 19.422 8.195 1 78.12 107 ARG A O 1
ATOM 845 N N . TRP A 1 108 ? -13.641 18.109 10.016 1 74 108 TRP A N 1
ATOM 846 C CA . TRP A 1 108 ? -14.602 17.359 9.203 1 74 108 TRP A CA 1
ATOM 847 C C . TRP A 1 108 ? -15.789 18.234 8.828 1 74 108 TRP A C 1
ATOM 849 O O . TRP A 1 108 ? -16.234 19.078 9.617 1 74 108 TRP A O 1
ATOM 859 N N . GLN A 1 109 ? -16.125 18.047 7.555 1 69.19 109 GLN A N 1
ATOM 860 C CA . GLN A 1 109 ? -17.344 18.703 7.102 1 69.19 109 GLN A CA 1
ATOM 861 C C . GLN A 1 109 ? -18.578 18.047 7.719 1 69.19 109 GLN A C 1
ATOM 863 O O . GLN A 1 109 ? -18.484 16.984 8.336 1 69.19 109 GLN A O 1
ATOM 868 N N . THR A 1 110 ? -19.562 18.812 7.77 1 58.88 110 THR A N 1
ATOM 869 C CA . THR A 1 110 ? -20.797 18.328 8.344 1 58.88 110 THR A CA 1
ATOM 870 C C . THR A 1 110 ? -21.078 16.891 7.906 1 58.88 110 THR A C 1
ATOM 872 O O . THR A 1 110 ? -21.609 16.094 8.68 1 58.88 110 THR A O 1
ATOM 875 N N . ASN A 1 111 ? -20.734 16.594 6.68 1 55.03 111 ASN A N 1
ATOM 876 C CA . ASN A 1 111 ? -21.219 15.32 6.148 1 55.03 111 ASN A CA 1
ATOM 877 C C . ASN A 1 111 ? -20.281 14.172 6.516 1 55.03 111 ASN A C 1
ATOM 879 O O . ASN A 1 111 ? -20.594 13.008 6.25 1 55.03 111 ASN A O 1
ATOM 883 N N . GLY A 1 112 ? -19.25 14.281 7.211 1 64.12 112 GLY A N 1
ATOM 884 C CA . GLY A 1 112 ? -19 12.984 7.812 1 64.12 112 GLY A CA 1
ATOM 885 C C . GLY A 1 112 ? -17.562 12.531 7.684 1 64.12 112 GLY A C 1
ATOM 886 O O . GLY A 1 112 ? -16.891 12.82 6.684 1 64.12 112 GLY A O 1
ATOM 887 N N . ALA A 1 113 ? -17.016 12.219 8.734 1 71.81 113 ALA A N 1
ATOM 888 C CA . ALA A 1 113 ? -15.781 11.469 8.906 1 71.81 113 ALA A CA 1
ATOM 889 C C . ALA A 1 113 ? -15.898 10.07 8.32 1 71.81 113 ALA A C 1
ATOM 891 O O . ALA A 1 113 ? -17 9.516 8.227 1 71.81 113 ALA A O 1
ATOM 892 N N . PRO A 1 114 ? -14.812 9.586 7.656 1 72.81 114 PRO A N 1
ATOM 893 C CA . PRO A 1 114 ? -14.867 8.18 7.246 1 72.81 114 PRO A CA 1
ATOM 894 C C . PRO A 1 114 ? -15.289 7.246 8.383 1 72.81 114 PRO A C 1
ATOM 896 O O . PRO A 1 114 ? -15.094 7.57 9.555 1 72.81 114 PRO A O 1
ATOM 899 N N . ASP A 1 115 ? -15.922 6.219 7.965 1 77.19 115 ASP A N 1
ATOM 900 C CA . ASP A 1 115 ? -16.328 5.223 8.953 1 77.19 115 ASP A CA 1
ATOM 901 C C . ASP A 1 115 ? -15.117 4.559 9.602 1 77.19 115 ASP A C 1
ATOM 903 O O . ASP A 1 115 ? -14.328 3.898 8.922 1 77.19 115 ASP A O 1
ATOM 907 N N . CYS A 1 116 ? -14.812 4.875 10.859 1 80 116 CYS A N 1
ATOM 908 C CA . CYS A 1 116 ? -13.672 4.359 11.602 1 80 116 CYS A CA 1
ATOM 909 C C . CYS A 1 116 ? -14 4.23 13.086 1 80 116 CYS A C 1
ATOM 911 O O . CYS A 1 116 ? -14.461 5.188 13.711 1 80 116 CYS A O 1
ATOM 913 N N . GLU A 1 117 ? -13.844 3.047 13.586 1 78.12 117 GLU A N 1
ATOM 914 C CA . GLU A 1 117 ? -14.039 2.852 15.016 1 78.12 117 GLU A CA 1
ATOM 915 C C . GLU A 1 117 ? -12.852 3.389 15.812 1 78.12 117 GLU A C 1
ATOM 917 O O . GLU A 1 117 ? -11.797 3.691 15.25 1 78.12 117 GLU A O 1
ATOM 922 N N . LEU A 1 118 ? -12.938 3.666 17.141 1 76.5 118 LEU A N 1
ATOM 923 C CA . LEU A 1 118 ? -11.953 4.32 18 1 76.5 118 LEU A CA 1
ATOM 924 C C . LEU A 1 118 ? -10.617 3.586 17.953 1 76.5 118 LEU A C 1
ATOM 926 O O . LEU A 1 118 ? -9.562 4.203 18.078 1 76.5 118 LEU A O 1
ATOM 930 N N . ASP A 1 119 ? -10.523 2.289 17.641 1 79.25 119 ASP A N 1
ATOM 931 C CA . ASP A 1 119 ? -9.266 1.554 17.641 1 79.25 119 ASP A CA 1
ATOM 932 C C . ASP A 1 119 ? -8.844 1.172 16.234 1 79.25 119 ASP A C 1
ATOM 934 O O . ASP A 1 119 ? -8.031 0.266 16.031 1 79.25 119 ASP A O 1
ATOM 938 N N . GLU A 1 120 ? -9.492 1.965 15.328 1 82.81 120 GLU A N 1
ATOM 939 C CA . GLU A 1 120 ? -9.148 1.745 13.93 1 82.81 120 GLU A CA 1
ATOM 940 C C . GLU A 1 120 ? -8.438 2.959 13.344 1 82.81 120 GLU A C 1
ATOM 942 O O . GLU A 1 120 ? -8.5 4.055 13.898 1 82.81 120 GLU A O 1
ATOM 947 N N . LEU A 1 121 ? -7.637 2.752 12.352 1 84.38 121 LEU A N 1
ATOM 948 C CA . LEU A 1 121 ? -7.066 3.805 11.516 1 84.38 121 LEU A CA 1
ATOM 949 C C . LEU A 1 121 ? -7.52 3.662 10.07 1 84.38 121 LEU A C 1
ATOM 951 O O . LEU A 1 121 ? -7.547 2.555 9.531 1 84.38 121 LEU A O 1
ATOM 955 N N . ILE A 1 122 ? -7.938 4.793 9.539 1 86.19 122 ILE A N 1
ATOM 956 C CA . ILE A 1 122 ? -8.383 4.719 8.148 1 86.19 122 ILE A CA 1
ATOM 957 C C . ILE A 1 122 ? -7.805 5.891 7.359 1 86.19 122 ILE A C 1
ATOM 959 O O . ILE A 1 122 ? -7.73 7.012 7.867 1 86.19 122 ILE A O 1
ATOM 963 N N . ILE A 1 123 ? -7.223 5.617 6.297 1 87 123 ILE A N 1
ATOM 964 C CA . ILE A 1 123 ? -6.906 6.59 5.258 1 87 123 ILE A CA 1
ATOM 965 C C . ILE A 1 123 ? -7.84 6.398 4.066 1 87 123 ILE A C 1
ATOM 967 O O . ILE A 1 123 ? -7.797 5.363 3.396 1 87 123 ILE A O 1
ATOM 971 N N . GLN A 1 124 ? -8.742 7.359 3.816 1 87.56 124 GLN A N 1
ATOM 972 C CA . GLN A 1 124 ? -9.789 7.191 2.812 1 87.56 124 GLN A CA 1
ATOM 973 C C . GLN A 1 124 ? -9.852 8.398 1.881 1 87.56 124 GLN A C 1
ATOM 975 O O . GLN A 1 124 ? -9.93 9.539 2.34 1 87.56 124 GLN A O 1
ATOM 980 N N . GLN A 1 125 ? -9.719 8.141 0.556 1 86.69 125 GLN A N 1
ATOM 981 C CA . GLN A 1 125 ? -9.922 9.195 -0.434 1 86.69 125 GLN A CA 1
ATOM 982 C C . GLN A 1 125 ? -11.414 9.453 -0.663 1 86.69 125 GLN A C 1
ATOM 984 O O . GLN A 1 125 ? -11.867 10.594 -0.587 1 86.69 125 GLN A O 1
ATOM 989 N N . THR A 1 126 ? -12.133 8.414 -0.961 1 86.94 126 THR A N 1
ATOM 990 C CA . THR A 1 126 ? -13.586 8.367 -1.104 1 86.94 126 THR A CA 1
ATOM 991 C C . THR A 1 126 ? -14.141 7.066 -0.542 1 86.94 126 THR A C 1
ATOM 993 O O . THR A 1 126 ? -13.398 6.109 -0.319 1 86.94 126 THR A O 1
ATOM 996 N N . PRO A 1 127 ? -15.43 7.133 -0.204 1 86.69 127 PRO A N 1
ATOM 997 C CA . PRO A 1 127 ? -15.984 5.844 0.226 1 86.69 127 PRO A CA 1
ATOM 998 C C . PRO A 1 127 ? -15.719 4.727 -0.777 1 86.69 127 PRO A C 1
ATOM 1000 O O . PRO A 1 127 ? -16.016 4.871 -1.966 1 86.69 127 PRO A O 1
ATOM 1003 N N . GLY A 1 128 ? -15.086 3.672 -0.397 1 90.62 128 GLY A N 1
ATOM 1004 C CA . GLY A 1 128 ? -14.742 2.562 -1.273 1 90.62 128 GLY A CA 1
ATOM 1005 C C . GLY A 1 128 ? -13.273 2.555 -1.678 1 90.62 128 GLY A C 1
ATOM 1006 O O . GLY A 1 128 ? -12.812 1.612 -2.32 1 90.62 128 GLY A O 1
ATOM 1007 N N . VAL A 1 129 ? -12.578 3.637 -1.471 1 93.12 129 VAL A N 1
ATOM 1008 C CA . VAL A 1 129 ? -11.141 3.721 -1.712 1 93.12 129 VAL A CA 1
ATOM 1009 C C . VAL A 1 129 ? -10.414 4.043 -0.408 1 93.12 129 VAL A C 1
ATOM 1011 O O . VAL A 1 129 ? -10.336 5.203 -0.004 1 93.12 129 VAL A O 1
ATOM 1014 N N . SER A 1 130 ? -9.875 2.941 0.263 1 92.88 130 SER A N 1
ATOM 1015 C CA . SER A 1 130 ? -9.328 3.203 1.59 1 92.88 130 SER A CA 1
ATOM 1016 C C . SER A 1 130 ? -8.281 2.164 1.97 1 92.88 130 SER A C 1
ATOM 1018 O O . SER A 1 130 ? -8.242 1.075 1.393 1 92.88 130 SER A O 1
ATOM 1020 N N . LEU A 1 131 ? -7.363 2.559 2.771 1 92.12 131 LEU A N 1
ATOM 1021 C CA . LEU A 1 131 ? -6.457 1.72 3.547 1 92.12 131 LEU A CA 1
ATOM 1022 C C . LEU A 1 131 ? -6.812 1.76 5.027 1 92.12 131 LEU A C 1
ATOM 1024 O O . LEU A 1 131 ? -6.781 2.824 5.652 1 92.12 131 LEU A O 1
ATOM 1028 N N . LYS A 1 132 ? -7.16 0.595 5.66 1 91.69 132 LYS A N 1
ATOM 1029 C CA . LYS A 1 132 ? -7.668 0.562 7.031 1 91.69 132 LYS A CA 1
ATOM 1030 C C . LYS A 1 132 ? -6.898 -0.447 7.879 1 91.69 132 LYS A C 1
ATOM 1032 O O . LYS A 1 132 ? -6.539 -1.524 7.398 1 91.69 132 LYS A O 1
ATOM 1037 N N . ILE A 1 133 ? -6.562 -0.069 9.062 1 91.06 133 ILE A N 1
ATOM 1038 C CA . ILE A 1 133 ? -6.145 -0.989 10.109 1 91.06 133 ILE A CA 1
ATOM 1039 C C . ILE A 1 133 ? -7.309 -1.244 11.07 1 91.06 133 ILE A C 1
ATOM 1041 O O . ILE A 1 133 ? -7.73 -0.342 11.797 1 91.06 133 ILE A O 1
ATOM 1045 N N . GLU A 1 134 ? -7.781 -2.432 11.023 1 90.56 134 GLU A N 1
ATOM 1046 C CA . GLU A 1 134 ? -8.969 -2.791 11.789 1 90.56 134 GLU A CA 1
ATOM 1047 C C . GLU A 1 134 ? -8.633 -3.014 13.258 1 90.56 134 GLU A C 1
ATOM 1049 O O . GLU A 1 134 ? -7.461 -3.055 13.633 1 90.56 134 GLU A O 1
ATOM 1054 N N . LYS A 1 135 ? -9.664 -3.162 14.008 1 85.31 135 LYS A N 1
ATOM 1055 C CA . LYS A 1 135 ? -9.531 -3.289 15.461 1 85.31 135 LYS A CA 1
ATOM 1056 C C . LYS A 1 135 ? -8.703 -4.516 15.828 1 85.31 135 LYS A C 1
ATOM 1058 O O . LYS A 1 135 ? -7.938 -4.484 16.797 1 85.31 135 LYS A O 1
ATOM 1063 N N . ASP A 1 136 ? -8.82 -5.527 15.047 1 91.12 136 ASP A N 1
ATOM 1064 C CA . ASP A 1 136 ? -8.133 -6.77 15.383 1 91.12 136 ASP A CA 1
ATOM 1065 C C . ASP A 1 136 ? -6.695 -6.762 14.852 1 91.12 136 ASP A C 1
ATOM 1067 O O . ASP A 1 136 ? -5.969 -7.742 15.008 1 91.12 136 ASP A O 1
ATOM 1071 N N . GLY A 1 137 ? -6.301 -5.648 14.18 1 91.06 137 GLY A N 1
ATOM 1072 C CA . GLY A 1 137 ? -4.938 -5.512 13.688 1 91.06 137 GLY A CA 1
ATOM 1073 C C . GLY A 1 137 ? -4.785 -5.906 12.227 1 91.06 137 GLY A C 1
ATOM 1074 O O . GLY A 1 137 ? -3.678 -5.879 11.688 1 91.06 137 GLY A O 1
ATOM 1075 N N . SER A 1 138 ? -5.902 -6.258 11.547 1 94.12 138 SER A N 1
ATOM 1076 C CA . SER A 1 138 ? -5.852 -6.629 10.133 1 94.12 138 SER A CA 1
ATOM 1077 C C . SER A 1 138 ? -5.77 -5.398 9.242 1 94.12 138 SER A C 1
ATOM 1079 O O . SER A 1 138 ? -6.363 -4.363 9.547 1 94.12 138 SER A O 1
ATOM 1081 N N . PHE A 1 139 ? -5.016 -5.562 8.195 1 94.5 139 PHE A N 1
ATOM 1082 C CA . PHE A 1 139 ? -4.949 -4.516 7.18 1 94.5 139 PHE A CA 1
ATOM 1083 C C . PHE A 1 139 ? -5.938 -4.789 6.051 1 94.5 139 PHE A C 1
ATOM 1085 O O . PHE A 1 139 ? -6.082 -5.934 5.613 1 94.5 139 PHE A O 1
ATOM 1092 N N . LEU A 1 140 ? -6.664 -3.816 5.656 1 93.62 140 LEU A N 1
ATOM 1093 C CA . LEU A 1 140 ? -7.617 -3.936 4.555 1 93.62 140 LEU A CA 1
ATOM 1094 C C . LEU A 1 140 ? -7.461 -2.775 3.578 1 93.62 140 LEU A C 1
ATOM 1096 O O . LEU A 1 140 ? -7.594 -1.612 3.961 1 93.62 140 LEU A O 1
ATOM 1100 N N . THR A 1 141 ? -7.043 -3.031 2.4 1 94.62 141 THR A N 1
ATOM 1101 C CA . THR A 1 141 ? -6.988 -2.061 1.312 1 94.62 141 THR A CA 1
ATOM 1102 C C . THR A 1 141 ? -8.102 -2.322 0.299 1 94.62 141 THR A C 1
ATOM 1104 O O . THR A 1 141 ? -8.219 -3.432 -0.223 1 94.62 141 THR A O 1
ATOM 1107 N N . ILE A 1 142 ? -8.914 -1.421 0.009 1 94.25 142 ILE A N 1
ATOM 1108 C CA . ILE A 1 142 ? -10.039 -1.575 -0.905 1 94.25 142 ILE A CA 1
ATOM 1109 C C . ILE A 1 142 ? -9.969 -0.51 -1.997 1 94.25 142 ILE A C 1
ATOM 1111 O O . ILE A 1 142 ? -9.719 0.664 -1.712 1 94.25 142 ILE A O 1
ATOM 1115 N N . SER A 1 143 ? -10.109 -0.875 -3.225 1 96.31 143 SER A N 1
ATOM 1116 C CA . SER A 1 143 ? -10.172 0.009 -4.383 1 96.31 143 SER A CA 1
ATOM 1117 C C . SER A 1 143 ? -11.047 -0.587 -5.484 1 96.31 143 SER A C 1
ATOM 1119 O O . SER A 1 143 ? -11 -1.793 -5.734 1 96.31 143 SER A O 1
ATOM 1121 N N . PRO A 1 144 ? -11.898 0.164 -6.078 1 94.69 144 PRO A N 1
ATOM 1122 C CA . PRO A 1 144 ? -12.656 -0.334 -7.234 1 94.69 144 PRO A CA 1
ATOM 1123 C C . PRO A 1 144 ? -11.812 -0.385 -8.508 1 94.69 144 PRO A C 1
ATOM 1125 O O . PRO A 1 144 ? -12.281 -0.856 -9.547 1 94.69 144 PRO A O 1
ATOM 1128 N N . GLU A 1 145 ? -10.523 0.153 -8.398 1 95.56 145 GLU A N 1
ATOM 1129 C CA . GLU A 1 145 ? -9.68 0.256 -9.586 1 95.56 145 GLU A CA 1
ATOM 1130 C C . GLU A 1 145 ? -8.484 -0.683 -9.492 1 95.56 145 GLU A C 1
ATOM 1132 O O . GLU A 1 145 ? -8.648 -1.901 -9.398 1 95.56 145 GLU A O 1
ATOM 1137 N N . ASN A 1 146 ? -7.211 -0.159 -9.523 1 95.88 146 ASN A N 1
ATOM 1138 C CA . ASN A 1 146 ? -6.043 -1.032 -9.594 1 95.88 146 ASN A CA 1
ATOM 1139 C C . ASN A 1 146 ? -5.18 -0.914 -8.344 1 95.88 146 ASN A C 1
ATOM 1141 O O . ASN A 1 146 ? -5.27 0.073 -7.613 1 95.88 146 ASN A O 1
ATOM 1145 N N . TRP A 1 147 ? -4.504 -1.936 -8.078 1 95.38 147 TRP A N 1
ATOM 1146 C CA . TRP A 1 147 ? -3.471 -1.98 -7.051 1 95.38 147 TRP A CA 1
ATOM 1147 C C . TRP A 1 147 ? -2.133 -2.414 -7.641 1 95.38 147 TRP A C 1
ATOM 1149 O O . TRP A 1 147 ? -2.014 -3.512 -8.188 1 95.38 147 TRP A O 1
ATOM 1159 N N . THR A 1 148 ? -1.141 -1.54 -7.648 1 96.06 148 THR A N 1
ATOM 1160 C CA . THR A 1 148 ? 0.155 -1.821 -8.258 1 96.06 148 THR A CA 1
ATOM 1161 C C . THR A 1 148 ? 1.281 -1.616 -7.246 1 96.06 148 THR A C 1
ATOM 1163 O O . THR A 1 148 ? 1.326 -0.595 -6.559 1 96.06 148 THR A O 1
ATOM 1166 N N . VAL A 1 149 ? 2.127 -2.553 -7.059 1 95.06 149 VAL A N 1
ATOM 1167 C CA . VAL A 1 149 ? 3.369 -2.463 -6.297 1 95.06 149 VAL A CA 1
ATOM 1168 C C . VAL A 1 149 ? 4.559 -2.689 -7.223 1 95.06 149 VAL A C 1
ATOM 1170 O O . VAL A 1 149 ? 4.668 -3.736 -7.867 1 95.06 149 VAL A O 1
ATOM 1173 N N . GLU A 1 150 ? 5.457 -1.789 -7.387 1 96.12 150 GLU A N 1
ATOM 1174 C CA . GLU A 1 150 ? 6.668 -1.86 -8.195 1 96.12 150 GLU A CA 1
ATOM 1175 C C . GLU A 1 150 ? 7.918 -1.656 -7.34 1 96.12 150 GLU A C 1
ATOM 1177 O O . GLU A 1 150 ? 8.125 -0.575 -6.785 1 96.12 150 GLU A O 1
ATOM 1182 N N . VAL A 1 151 ? 8.711 -2.65 -7.32 1 95.94 151 VAL A N 1
ATOM 1183 C CA . VAL A 1 151 ? 9.891 -2.562 -6.469 1 95.94 151 VAL A CA 1
ATOM 1184 C C . VAL A 1 151 ? 11.141 -2.908 -7.277 1 95.94 151 VAL A C 1
ATOM 1186 O O . VAL A 1 151 ? 11.094 -3.744 -8.18 1 95.94 151 VAL A O 1
ATOM 1189 N N . GLY A 1 152 ? 12.25 -2.236 -6.93 1 94.88 152 GLY A N 1
ATOM 1190 C CA . GLY A 1 152 ? 13.516 -2.498 -7.602 1 94.88 152 GLY A CA 1
ATOM 1191 C C . GLY A 1 152 ? 14.258 -3.688 -7.031 1 94.88 152 GLY A C 1
ATOM 1192 O O . GLY A 1 152 ? 15.133 -4.254 -7.691 1 94.88 152 GLY A O 1
ATOM 1193 N N . GLY A 1 153 ? 13.898 -4.102 -5.855 1 96.25 153 GLY A N 1
ATOM 1194 C CA . GLY A 1 153 ? 14.508 -5.25 -5.203 1 96.25 153 GLY A CA 1
ATOM 1195 C C . GLY A 1 153 ? 13.602 -6.473 -5.188 1 96.25 153 GLY A C 1
ATOM 1196 O O . GLY A 1 153 ? 13.102 -6.891 -6.23 1 96.25 153 GLY A O 1
ATOM 1197 N N . ASN A 1 154 ? 13.344 -7.035 -3.945 1 96.81 154 ASN A N 1
ATOM 1198 C CA . ASN A 1 154 ? 12.523 -8.234 -3.814 1 96.81 154 ASN A CA 1
ATOM 1199 C C . ASN A 1 154 ? 11.164 -7.922 -3.197 1 96.81 154 ASN A C 1
ATOM 1201 O O . ASN A 1 154 ? 11.039 -6.977 -2.418 1 96.81 154 ASN A O 1
ATOM 1205 N N . ALA A 1 155 ? 10.219 -8.625 -3.574 1 95.88 155 ALA A N 1
ATOM 1206 C CA . ALA A 1 155 ? 8.898 -8.602 -2.947 1 95.88 155 ALA A CA 1
ATOM 1207 C C . ALA A 1 155 ? 8.617 -9.906 -2.205 1 95.88 155 ALA A C 1
ATOM 1209 O O . ALA A 1 155 ? 8.781 -10.992 -2.764 1 95.88 155 ALA A O 1
ATOM 1210 N N . VAL A 1 156 ? 8.297 -9.828 -0.944 1 96.25 156 VAL A N 1
ATOM 1211 C CA . VAL A 1 156 ? 8.055 -11.008 -0.126 1 96.25 156 VAL A CA 1
ATOM 1212 C C . VAL A 1 156 ? 6.699 -10.898 0.56 1 96.25 156 VAL A C 1
ATOM 1214 O O . VAL A 1 156 ? 6.379 -9.867 1.16 1 96.25 156 VAL A O 1
ATOM 1217 N N . ILE A 1 157 ? 5.852 -11.891 0.432 1 95.81 157 ILE A N 1
ATOM 1218 C CA . ILE A 1 157 ? 4.633 -12.07 1.215 1 95.81 157 ILE A CA 1
ATOM 1219 C C . ILE A 1 157 ? 4.742 -13.336 2.061 1 95.81 157 ILE A C 1
ATOM 1221 O O . ILE A 1 157 ? 4.84 -14.438 1.523 1 95.81 157 ILE A O 1
ATOM 1225 N N . LYS A 1 158 ? 4.73 -13.203 3.328 1 96.38 158 LYS A N 1
ATOM 1226 C CA . LYS A 1 158 ? 4.789 -14.32 4.273 1 96.38 158 LYS A CA 1
ATOM 1227 C C . LYS A 1 158 ? 3.582 -14.312 5.203 1 96.38 158 LYS A C 1
ATOM 1229 O O . LYS A 1 158 ? 3.318 -13.32 5.883 1 96.38 158 LYS A O 1
ATOM 1234 N N . ALA A 1 159 ? 2.879 -15.383 5.223 1 96.62 159 ALA A N 1
ATOM 1235 C CA . ALA A 1 159 ? 1.735 -15.539 6.117 1 96.62 159 ALA A CA 1
ATOM 1236 C C . ALA A 1 159 ? 1.919 -16.75 7.023 1 96.62 159 ALA A C 1
ATOM 1238 O O . ALA A 1 159 ? 2.303 -17.828 6.562 1 96.62 159 ALA A O 1
ATOM 1239 N N . GLU A 1 160 ? 1.617 -16.578 8.312 1 96 160 GLU A N 1
ATOM 1240 C CA . GLU A 1 160 ? 1.657 -17.719 9.219 1 96 160 GLU A CA 1
ATOM 1241 C C . GLU A 1 160 ? 0.434 -18.625 9.039 1 96 160 GLU A C 1
ATOM 1243 O O . GLU A 1 160 ? 0.458 -19.797 9.406 1 96 160 GLU A O 1
ATOM 1248 N N . GLY A 1 161 ? -0.584 -18.078 8.492 1 96.88 161 GLY A N 1
ATOM 1249 C CA . GLY A 1 161 ? -1.76 -18.844 8.109 1 96.88 161 GLY A CA 1
ATOM 1250 C C . GLY A 1 161 ? -1.772 -19.219 6.637 1 96.88 161 GLY A C 1
ATOM 1251 O O . GLY A 1 161 ? -0.824 -19.828 6.137 1 96.88 161 GLY A O 1
ATOM 1252 N N . ASN A 1 162 ? -2.838 -18.812 5.852 1 96.94 162 ASN A N 1
ATOM 1253 C CA . ASN A 1 162 ? -2.965 -19.094 4.426 1 96.94 162 ASN A CA 1
ATOM 1254 C C . ASN A 1 162 ? -2.754 -17.844 3.584 1 96.94 162 ASN A C 1
ATOM 1256 O O . ASN A 1 162 ? -2.887 -16.719 4.086 1 96.94 162 ASN A O 1
ATOM 1260 N N . ALA A 1 163 ? -2.34 -18.047 2.367 1 96.12 163 ALA A N 1
ATOM 1261 C CA . ALA A 1 163 ? -2.285 -16.984 1.371 1 96.12 163 ALA A CA 1
ATOM 1262 C C . ALA A 1 163 ? -3.16 -17.312 0.165 1 96.12 163 ALA A C 1
ATOM 1264 O O . ALA A 1 163 ? -3.078 -18.406 -0.389 1 96.12 163 ALA A O 1
ATOM 1265 N N . THR A 1 164 ? -4.09 -16.438 -0.14 1 95.94 164 THR A N 1
ATOM 1266 C CA . THR A 1 164 ? -4.988 -16.625 -1.272 1 95.94 164 THR A CA 1
ATOM 1267 C C . THR A 1 164 ? -4.863 -15.484 -2.27 1 95.94 164 THR A C 1
ATOM 1269 O O . THR A 1 164 ? -4.902 -14.312 -1.885 1 95.94 164 THR A O 1
ATOM 1272 N N . VAL A 1 165 ? -4.621 -15.797 -3.506 1 95.44 165 VAL A N 1
ATOM 1273 C CA . VAL A 1 165 ? -4.691 -14.836 -4.605 1 95.44 165 VAL A CA 1
ATOM 1274 C C . VAL A 1 165 ? -5.812 -15.234 -5.566 1 95.44 165 VAL A C 1
ATOM 1276 O O . VAL A 1 165 ? -5.766 -16.297 -6.176 1 95.44 165 VAL A O 1
ATOM 1279 N N . GLU A 1 166 ? -6.828 -14.406 -5.621 1 94.94 166 GLU A N 1
ATOM 1280 C CA . GLU A 1 166 ? -7.992 -14.672 -6.461 1 94.94 166 GLU A CA 1
ATOM 1281 C C . GLU A 1 166 ? -8.219 -13.539 -7.461 1 94.94 166 GLU A C 1
ATOM 1283 O O . GLU A 1 166 ? -8.148 -12.367 -7.102 1 94.94 166 GLU A O 1
ATOM 1288 N N . ALA A 1 167 ? -8.43 -13.93 -8.727 1 95.44 167 ALA A N 1
ATOM 1289 C CA . ALA A 1 167 ? -8.797 -12.992 -9.781 1 95.44 167 ALA A CA 1
ATOM 1290 C C . ALA A 1 167 ? -10.023 -13.484 -10.547 1 95.44 167 ALA A C 1
ATOM 1292 O O . ALA A 1 167 ? -10.141 -14.672 -10.852 1 95.44 167 ALA A O 1
ATOM 1293 N N . ALA A 1 168 ? -10.992 -12.508 -10.781 1 94 168 ALA A N 1
ATOM 1294 C CA . ALA A 1 168 ? -12.156 -12.898 -11.578 1 94 168 ALA A CA 1
ATOM 1295 C C . ALA A 1 168 ? -11.758 -13.18 -13.023 1 94 168 ALA A C 1
ATOM 1297 O O . ALA A 1 168 ? -12.391 -14 -13.695 1 94 168 ALA A O 1
ATOM 1298 N N . GLY A 1 169 ? -10.734 -12.57 -13.461 1 94.56 169 GLY A N 1
ATOM 1299 C CA . GLY A 1 169 ? -10.219 -12.789 -14.805 1 94.56 169 GLY A CA 1
ATOM 1300 C C . GLY A 1 169 ? -9.062 -13.766 -14.852 1 94.56 169 GLY A C 1
ATOM 1301 O O . GLY A 1 169 ? -9.242 -14.961 -14.648 1 94.56 169 GLY A O 1
ATOM 1302 N N . THR A 1 170 ? -7.793 -13.188 -15.094 1 95.94 170 THR A N 1
ATOM 1303 C CA . THR A 1 170 ? -6.609 -14.023 -15.25 1 95.94 170 THR A CA 1
ATOM 1304 C C . THR A 1 170 ? -5.598 -13.734 -14.141 1 95.94 170 THR A C 1
ATOM 1306 O O . THR 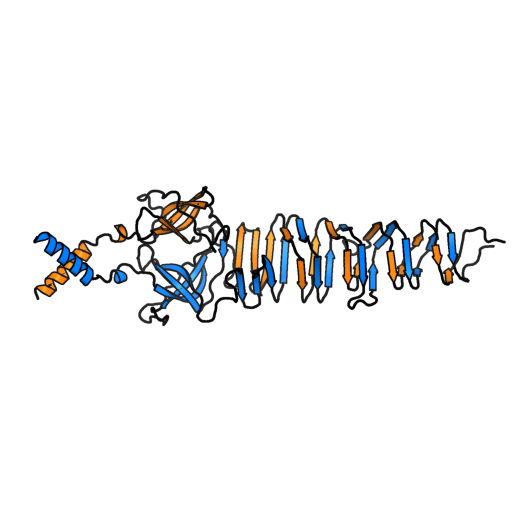A 1 170 ? -5.363 -12.578 -13.789 1 95.94 170 THR A O 1
ATOM 1309 N N . LEU A 1 171 ? -5.016 -14.805 -13.547 1 95.06 171 LEU A N 1
ATOM 1310 C CA . LEU A 1 171 ? -3.836 -14.711 -12.688 1 95.06 171 LEU A CA 1
ATOM 1311 C C . LEU A 1 171 ? -2.57 -15.055 -13.469 1 95.06 171 LEU A C 1
ATOM 1313 O O . LEU A 1 171 ? -2.424 -16.172 -13.969 1 95.06 171 LEU A O 1
ATOM 1317 N N . THR A 1 172 ? -1.723 -14.102 -13.688 1 94.69 172 THR A N 1
ATOM 1318 C CA . THR A 1 172 ? -0.49 -14.312 -14.438 1 94.69 172 THR A CA 1
ATOM 1319 C C . THR A 1 172 ? 0.716 -14.344 -13.5 1 94.69 172 THR A C 1
ATOM 1321 O O . THR A 1 172 ? 0.915 -13.422 -12.703 1 94.69 172 THR A O 1
ATOM 1324 N N . LEU A 1 173 ? 1.484 -15.422 -13.531 1 94.12 173 LEU A N 1
ATOM 1325 C CA . LEU A 1 173 ? 2.787 -15.547 -12.883 1 94.12 173 LEU A CA 1
ATOM 1326 C C . LEU A 1 173 ? 3.91 -15.516 -13.914 1 94.12 173 LEU A C 1
ATOM 1328 O O . LEU A 1 173 ? 3.973 -16.375 -14.797 1 94.12 173 LEU A O 1
ATOM 1332 N N . GLN A 1 174 ? 4.746 -14.539 -13.859 1 93.75 174 GLN A N 1
ATOM 1333 C CA . GLN A 1 174 ? 5.777 -14.398 -14.883 1 93.75 174 GLN A CA 1
ATOM 1334 C C . GLN A 1 174 ? 7.145 -14.148 -14.25 1 93.75 174 GLN A C 1
ATOM 1336 O O . GLN A 1 174 ? 7.324 -13.172 -13.516 1 93.75 174 GLN A O 1
ATOM 1341 N N . ALA A 1 175 ? 8.125 -14.992 -14.508 1 94.62 175 ALA A N 1
ATOM 1342 C CA . ALA A 1 175 ? 9.531 -14.906 -14.117 1 94.62 175 ALA A CA 1
ATOM 1343 C C . ALA A 1 175 ? 10.375 -15.898 -14.906 1 94.62 175 ALA A C 1
ATOM 1345 O O . ALA A 1 175 ? 9.867 -16.922 -15.383 1 94.62 175 ALA A O 1
ATOM 1346 N N . PRO A 1 176 ? 11.656 -15.547 -15.109 1 91.75 176 PRO A N 1
ATOM 1347 C CA . PRO A 1 176 ? 12.508 -16.562 -15.742 1 91.75 176 PRO A CA 1
ATOM 1348 C C . PRO A 1 176 ? 12.484 -17.891 -15.008 1 91.75 176 PRO A C 1
ATOM 1350 O O . PRO A 1 176 ? 12.555 -18.953 -15.641 1 91.75 176 PRO A O 1
ATOM 1353 N N . ASN A 1 177 ? 12.422 -17.812 -13.664 1 93.62 177 ASN A N 1
ATOM 1354 C CA . ASN A 1 177 ? 12.32 -19.016 -12.836 1 93.62 177 ASN A CA 1
ATOM 1355 C C . ASN A 1 177 ? 11.117 -18.953 -11.898 1 93.62 177 ASN A C 1
ATOM 1357 O O . ASN A 1 177 ? 10.914 -17.938 -11.211 1 93.62 177 ASN A O 1
ATOM 1361 N N . ILE A 1 178 ? 10.297 -20 -11.93 1 94.31 178 ILE A N 1
ATOM 1362 C CA . ILE A 1 178 ? 9.195 -20.156 -10.977 1 94.31 178 ILE A CA 1
ATOM 1363 C C . ILE A 1 178 ? 9.43 -21.406 -10.133 1 94.31 178 ILE A C 1
ATOM 1365 O O . ILE A 1 178 ? 9.516 -22.516 -10.664 1 94.31 178 ILE A O 1
ATOM 1369 N N . ILE A 1 179 ? 9.641 -21.203 -8.852 1 95.56 179 ILE A N 1
ATOM 1370 C CA . ILE A 1 179 ? 9.898 -22.297 -7.926 1 95.56 179 ILE A CA 1
ATOM 1371 C C . ILE A 1 179 ? 8.656 -22.547 -7.07 1 95.56 179 ILE A C 1
ATOM 1373 O O . ILE A 1 179 ? 8.109 -21.625 -6.469 1 95.56 179 ILE A O 1
ATOM 1377 N N . LYS A 1 180 ? 8.133 -23.75 -7.035 1 94.25 180 LYS A N 1
ATOM 1378 C CA . LYS A 1 180 ? 7.035 -24.172 -6.176 1 94.25 180 LYS A CA 1
ATOM 1379 C C . LYS A 1 180 ? 7.5 -25.219 -5.16 1 94.25 180 LYS A C 1
ATOM 1381 O O . LYS A 1 180 ? 7.992 -26.281 -5.535 1 94.25 180 LYS A O 1
ATOM 1386 N N . ASN A 1 181 ? 7.445 -24.922 -3.941 1 95.81 181 ASN A N 1
ATOM 1387 C CA . ASN A 1 181 ? 7.77 -25.859 -2.867 1 95.81 181 ASN A CA 1
ATOM 1388 C C . ASN A 1 181 ? 6.547 -26.172 -2.012 1 95.81 181 ASN A C 1
ATOM 1390 O O . ASN A 1 181 ? 6.133 -25.359 -1.186 1 95.81 181 ASN A O 1
ATOM 1394 N N . GLY A 1 182 ? 5.949 -27.344 -2.178 1 94.19 182 GLY A N 1
ATOM 1395 C CA . GLY A 1 182 ? 4.773 -27.812 -1.458 1 94.19 182 GLY A CA 1
ATOM 1396 C C . GLY A 1 182 ? 3.945 -28.812 -2.25 1 94.19 182 GLY A C 1
ATOM 1397 O O . GLY A 1 182 ? 4.19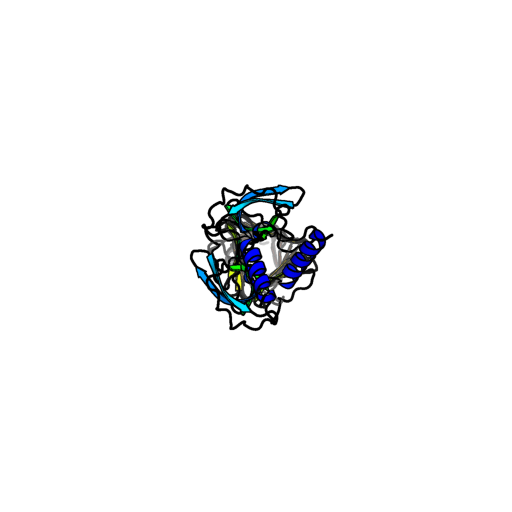9 -29.031 -3.436 1 94.19 182 GLY A O 1
ATOM 1398 N N . ASN A 1 183 ? 2.918 -29.484 -1.579 1 96.19 183 ASN A N 1
ATOM 1399 C CA . ASN A 1 183 ? 1.967 -30.344 -2.281 1 96.19 183 ASN A CA 1
ATOM 1400 C C . ASN A 1 183 ? 0.965 -29.516 -3.088 1 96.19 183 ASN A C 1
ATOM 1402 O O . ASN A 1 183 ? 0.5 -28.469 -2.629 1 96.19 183 ASN A O 1
ATOM 1406 N N . GLU A 1 184 ? 0.701 -29.969 -4.367 1 94.81 184 GLU A N 1
ATOM 1407 C CA . GLU A 1 184 ? -0.162 -29.188 -5.25 1 94.81 184 GLU A CA 1
ATOM 1408 C C . GLU A 1 184 ? -1.474 -29.922 -5.523 1 94.81 184 GLU A C 1
ATOM 1410 O O . GLU A 1 184 ? -1.481 -31.125 -5.742 1 94.81 184 GLU A O 1
ATOM 1415 N N . THR A 1 1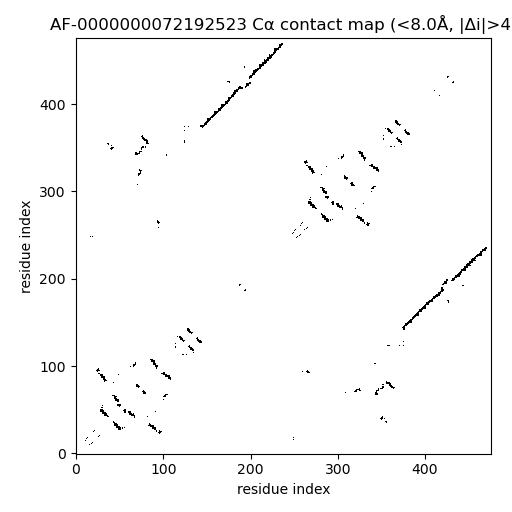85 ? -2.529 -29.266 -5.352 1 94.12 185 THR A N 1
ATOM 1416 C CA . THR A 1 185 ? -3.838 -29.734 -5.805 1 94.12 185 THR A CA 1
ATOM 1417 C C . THR A 1 185 ? -4.438 -28.75 -6.812 1 94.12 185 THR A C 1
ATOM 1419 O O . THR A 1 185 ? -4.539 -27.547 -6.539 1 94.12 185 THR A O 1
ATOM 1422 N N . CYS A 1 186 ? -4.762 -29.297 -8.008 1 93.19 186 CYS A N 1
ATOM 1423 C CA . CYS A 1 186 ? -5.266 -28.453 -9.078 1 93.19 186 CYS A CA 1
ATOM 1424 C C . CYS A 1 186 ? -6.645 -28.906 -9.531 1 93.19 186 CYS A C 1
ATOM 1426 O O . CYS A 1 186 ? -6.914 -30.094 -9.609 1 93.19 186 CYS A O 1
ATOM 1428 N N . ALA A 1 187 ? -7.516 -27.953 -9.711 1 92.19 187 ALA A N 1
ATOM 1429 C CA . ALA A 1 187 ? -8.844 -28.219 -10.266 1 92.19 187 ALA A CA 1
ATOM 1430 C C . ALA A 1 187 ? -9.273 -27.109 -11.219 1 92.19 187 ALA A C 1
ATOM 1432 O O . ALA A 1 187 ? -8.609 -26.062 -11.312 1 92.19 187 ALA A O 1
ATOM 1433 N N . GLY A 1 188 ? -10.344 -27.406 -12.023 1 91.81 188 GLY A N 1
ATOM 1434 C CA . GLY A 1 188 ? -10.906 -26.359 -12.852 1 91.81 188 GLY A CA 1
ATOM 1435 C C . GLY A 1 188 ? -11.57 -25.25 -12.047 1 91.81 188 GLY A C 1
ATOM 1436 O O . GLY A 1 188 ? -11.555 -25.281 -10.82 1 91.81 188 GLY A O 1
ATOM 1437 N N . LYS A 1 189 ? -12.047 -24.25 -12.68 1 83.88 189 LYS A N 1
ATOM 1438 C CA . LYS A 1 189 ? -12.594 -23.047 -12.047 1 83.88 189 LYS A CA 1
ATOM 1439 C C . LYS A 1 189 ? -13.672 -23.406 -11.031 1 83.88 189 LYS A C 1
ATOM 1441 O O . LYS A 1 189 ? -13.727 -22.828 -9.945 1 83.88 189 LYS A O 1
ATOM 1446 N N . ASP A 1 190 ? -14.5 -24.328 -11.188 1 81.88 190 ASP A N 1
ATOM 1447 C CA . ASP A 1 190 ? -15.609 -24.672 -10.297 1 81.88 190 ASP A CA 1
ATOM 1448 C C . ASP A 1 190 ? -15.359 -26 -9.594 1 81.88 190 ASP A C 1
ATOM 1450 O O . ASP A 1 190 ? -16.312 -26.672 -9.164 1 81.88 190 ASP A O 1
ATOM 1454 N N . GLY A 1 191 ? -14 -26.266 -9.539 1 82.69 191 GLY A N 1
ATOM 1455 C CA . GLY A 1 191 ? -13.672 -27.516 -8.859 1 82.69 191 GLY A CA 1
ATOM 1456 C C . GLY A 1 191 ? -13.789 -28.734 -9.766 1 82.69 191 GLY A C 1
ATOM 1457 O O . GLY A 1 191 ? -13.398 -29.828 -9.383 1 82.69 191 GLY A O 1
ATOM 1458 N N . GLY A 1 192 ? -14.336 -28.5 -10.906 1 88.19 192 GLY A N 1
ATOM 1459 C CA . GLY A 1 192 ? -14.43 -29.594 -11.875 1 88.19 192 GLY A CA 1
ATOM 1460 C C . GLY A 1 192 ? -13.133 -29.828 -12.625 1 88.19 192 GLY A C 1
ATOM 1461 O O . GLY A 1 192 ? -12.047 -29.516 -12.117 1 88.19 192 GLY A O 1
ATOM 1462 N N . THR A 1 193 ? -13.289 -30.562 -13.773 1 91.69 193 THR A N 1
ATOM 1463 C CA . THR A 1 193 ? -12.125 -30.844 -14.594 1 91.69 193 THR A CA 1
ATOM 1464 C C . THR A 1 193 ? -11.695 -29.609 -15.375 1 91.69 193 THR A C 1
ATOM 1466 O O . THR A 1 193 ? -12.516 -28.969 -16.047 1 91.69 193 THR A O 1
ATOM 1469 N N . GLY A 1 194 ? -10.508 -29.281 -15.125 1 93.12 194 GLY A N 1
ATOM 1470 C CA . GLY A 1 194 ? -9.953 -28.141 -15.844 1 93.12 194 GLY A CA 1
ATOM 1471 C C . GLY A 1 194 ? -9.094 -28.547 -17.031 1 93.12 194 GLY A C 1
ATOM 1472 O O . GLY A 1 194 ? -9.055 -29.719 -17.406 1 93.12 194 GLY A O 1
ATOM 1473 N N . THR A 1 195 ? -8.594 -27.453 -17.75 1 93.75 195 THR A N 1
ATOM 1474 C CA . THR A 1 195 ? -7.648 -27.656 -18.828 1 93.75 195 THR A CA 1
ATOM 1475 C C . THR A 1 195 ? -6.297 -27.031 -18.5 1 93.75 195 THR A C 1
ATOM 1477 O O . THR A 1 195 ? -6.242 -25.922 -17.969 1 93.75 195 THR A O 1
ATOM 1480 N N . THR A 1 196 ? -5.203 -27.844 -18.688 1 93.38 196 THR A N 1
ATOM 1481 C CA . THR A 1 196 ? -3.842 -27.328 -18.562 1 93.38 196 THR A CA 1
ATOM 1482 C C . THR A 1 196 ? -3.084 -27.469 -19.875 1 93.38 196 THR A C 1
ATOM 1484 O O . THR A 1 196 ? -2.984 -28.578 -20.422 1 93.38 196 THR A O 1
ATOM 1487 N N . THR A 1 197 ? -2.701 -26.375 -20.5 1 93.94 197 THR A N 1
ATOM 1488 C CA . THR A 1 197 ? -1.839 -26.391 -21.672 1 93.94 197 THR A CA 1
ATOM 1489 C C . THR A 1 197 ? -0.447 -25.875 -21.344 1 93.94 197 THR A C 1
ATOM 1491 O O . THR A 1 197 ? -0.306 -24.75 -20.844 1 93.94 197 THR A O 1
ATOM 1494 N N . GLU A 1 198 ? 0.537 -26.75 -21.578 1 93.38 198 GLU A N 1
ATOM 1495 C CA . GLU A 1 198 ? 1.913 -26.391 -21.25 1 93.38 198 GLU A CA 1
ATOM 1496 C C . GLU A 1 198 ? 2.818 -26.484 -22.469 1 93.38 198 GLU A C 1
ATOM 1498 O O . GLU A 1 198 ? 2.836 -27.5 -23.172 1 93.38 198 GLU A O 1
ATOM 1503 N N . ASN A 1 199 ? 3.492 -25.375 -22.828 1 94.56 199 ASN A N 1
ATOM 1504 C CA . ASN A 1 199 ? 4.594 -25.375 -23.781 1 94.56 199 ASN A CA 1
ATOM 1505 C C . ASN A 1 199 ? 5.941 -25.516 -23.078 1 94.56 199 ASN A C 1
ATOM 1507 O O . ASN A 1 199 ? 6.605 -24.5 -22.797 1 94.56 199 ASN A O 1
ATOM 1511 N N . ALA A 1 200 ? 6.301 -26.75 -22.75 1 93.25 200 ALA A N 1
ATOM 1512 C CA . ALA A 1 200 ? 7.52 -26.969 -21.969 1 93.25 200 ALA A CA 1
ATOM 1513 C C . ALA A 1 200 ? 7.988 -28.422 -22.094 1 93.25 200 ALA A C 1
ATOM 1515 O O . ALA A 1 200 ? 7.199 -29.312 -22.422 1 93.25 200 ALA A O 1
ATOM 1516 N N . HIS A 1 201 ? 9.312 -28.656 -21.984 1 94.19 201 HIS A N 1
ATOM 1517 C CA . HIS A 1 201 ? 9.836 -29.984 -21.672 1 94.19 201 HIS A CA 1
ATOM 1518 C C . HIS A 1 201 ? 9.75 -30.281 -20.172 1 94.19 201 HIS A C 1
ATOM 1520 O O . HIS A 1 201 ? 10.359 -29.578 -19.359 1 94.19 201 HIS A O 1
ATOM 1526 N N . ARG A 1 202 ? 8.961 -31.312 -19.812 1 94.38 202 ARG A N 1
ATOM 1527 C CA . ARG A 1 202 ? 8.727 -31.609 -18.406 1 94.38 202 ARG A CA 1
ATOM 1528 C C . ARG A 1 202 ? 9.516 -32.844 -17.969 1 94.38 202 ARG A C 1
ATOM 1530 O O . ARG A 1 202 ? 9.555 -33.844 -18.672 1 94.38 202 ARG A O 1
ATOM 1537 N N . THR A 1 203 ? 10.258 -32.75 -16.875 1 95.38 203 THR A N 1
ATOM 1538 C CA . THR A 1 203 ? 10.859 -33.875 -16.188 1 95.38 203 THR A CA 1
ATOM 1539 C C . THR A 1 203 ? 10.211 -34.094 -14.828 1 95.38 203 THR A C 1
ATOM 1541 O O . THR A 1 203 ? 10.188 -33.188 -14 1 95.38 203 THR A O 1
ATOM 1544 N N . THR A 1 204 ? 9.656 -35.281 -14.57 1 94.94 204 THR A N 1
ATOM 1545 C CA . THR A 1 204 ? 9.078 -35.625 -13.273 1 94.94 204 THR A CA 1
ATOM 1546 C C . THR A 1 204 ? 9.93 -36.688 -12.57 1 94.94 204 THR A C 1
ATOM 1548 O O . THR A 1 204 ? 10.086 -37.781 -13.078 1 94.94 204 THR A O 1
ATOM 1551 N N . ASN A 1 205 ? 10.531 -36.281 -11.547 1 95.5 205 ASN A N 1
ATOM 1552 C CA . ASN A 1 205 ? 11.18 -37.219 -10.656 1 95.5 205 ASN A CA 1
ATOM 1553 C C . ASN A 1 205 ? 10.203 -37.812 -9.648 1 95.5 205 ASN A C 1
ATOM 1555 O O . ASN A 1 205 ? 10.07 -37.281 -8.539 1 95.5 205 ASN A O 1
ATOM 1559 N N . GLY A 1 206 ? 9.609 -38.875 -9.906 1 93.44 206 GLY A N 1
ATOM 1560 C CA . GLY A 1 206 ? 8.531 -39.562 -9.203 1 93.44 206 GLY A CA 1
ATOM 1561 C C . GLY A 1 206 ? 7.59 -40.312 -10.125 1 93.44 206 GLY A C 1
ATOM 1562 O O . GLY A 1 206 ? 7.938 -40.594 -11.273 1 93.44 206 GLY A O 1
ATOM 1563 N N . SER A 1 207 ? 6.371 -40.688 -9.664 1 94.81 207 SER A N 1
ATOM 1564 C CA . SER A 1 207 ? 5.41 -41.406 -10.477 1 94.81 207 SER A CA 1
ATOM 1565 C C . SER A 1 207 ? 4.375 -40.469 -11.094 1 94.81 207 SER A C 1
ATOM 1567 O O . SER A 1 207 ? 4.16 -39.375 -10.594 1 94.81 207 SER A O 1
ATOM 1569 N N . ILE A 1 208 ? 3.844 -40.875 -12.266 1 95.12 208 ILE A N 1
ATOM 1570 C CA . ILE A 1 208 ? 2.695 -40.188 -12.867 1 95.12 208 ILE A CA 1
ATOM 1571 C C . ILE A 1 208 ? 1.545 -41.188 -13.023 1 95.12 208 ILE A C 1
ATOM 1573 O O . ILE A 1 208 ? 1.711 -42.25 -13.633 1 95.12 208 ILE A O 1
ATOM 1577 N N . THR A 1 209 ? 0.462 -40.938 -12.336 1 95.75 209 THR A N 1
ATOM 1578 C CA . THR A 1 209 ? -0.763 -41.719 -12.547 1 95.75 209 THR A CA 1
ATOM 1579 C C . THR A 1 209 ? -1.78 -40.906 -13.344 1 95.75 209 THR A C 1
ATOM 1581 O O . THR A 1 209 ? -2.125 -39.781 -12.961 1 95.75 209 THR A O 1
ATOM 1584 N N . VAL A 1 210 ? -2.242 -41.438 -14.461 1 96 210 VAL A N 1
ATOM 1585 C CA . VAL A 1 210 ? -3.27 -40.781 -15.281 1 96 210 VAL A CA 1
ATOM 1586 C C . VAL A 1 210 ? -4.574 -41.594 -15.18 1 96 210 VAL A C 1
ATOM 1588 O O . VAL A 1 210 ? -4.664 -42.719 -15.672 1 96 210 VAL A O 1
ATOM 1591 N N . ASN A 1 211 ? -5.531 -40.938 -14.516 1 95.19 211 ASN A N 1
ATOM 1592 C CA . ASN A 1 211 ? -6.867 -41.531 -14.469 1 95.19 211 ASN A CA 1
ATOM 1593 C C . ASN A 1 211 ? -7.715 -41.094 -15.664 1 95.19 211 ASN A C 1
ATOM 1595 O O . ASN A 1 211 ? -8.711 -40.375 -15.5 1 95.19 211 ASN A O 1
ATOM 1599 N N . GLY A 1 212 ? -7.426 -41.562 -16.812 1 92.56 212 GLY A N 1
ATOM 1600 C CA . GLY A 1 212 ? -7.992 -41.281 -18.125 1 92.56 212 GLY A CA 1
ATOM 1601 C C . GLY A 1 212 ? -7.082 -41.688 -19.266 1 92.56 212 GLY A C 1
ATOM 1602 O O . GLY A 1 212 ? -6.141 -42.438 -19.062 1 92.56 212 GLY A O 1
ATOM 1603 N N . PRO A 1 213 ? -7.355 -41.25 -20.5 1 93.5 213 PRO A N 1
ATOM 1604 C CA . PRO A 1 213 ? -6.488 -41.625 -21.625 1 93.5 213 PRO A CA 1
ATOM 1605 C C . PRO A 1 213 ? -5.203 -40.781 -21.672 1 93.5 213 PRO A C 1
ATOM 1607 O O . PRO A 1 213 ? -5.195 -39.625 -21.266 1 93.5 213 PRO A O 1
ATOM 1610 N N . LEU A 1 214 ? -4.062 -41.406 -22.062 1 94.81 214 LEU A N 1
ATOM 1611 C CA . LEU A 1 214 ? -2.803 -40.75 -22.391 1 94.81 214 LEU A CA 1
ATOM 1612 C C . LEU A 1 214 ? -2.518 -40.844 -23.891 1 94.81 214 LEU A C 1
ATOM 1614 O O . LEU A 1 214 ? -2.496 -41.938 -24.453 1 94.81 214 LEU A O 1
ATOM 1618 N N . THR A 1 215 ? -2.508 -39.719 -24.531 1 94.81 215 THR A N 1
ATOM 1619 C CA . THR A 1 215 ? -2.148 -39.688 -25.953 1 94.81 215 THR A CA 1
ATOM 1620 C C . THR A 1 215 ? -0.753 -39.125 -26.141 1 94.81 215 THR A C 1
ATOM 1622 O O . THR A 1 215 ? -0.454 -38.031 -25.625 1 94.81 215 THR A O 1
ATOM 1625 N N . VAL A 1 216 ? 0.146 -39.812 -26.828 1 95.38 216 VAL A N 1
ATOM 1626 C CA . VAL A 1 216 ? 1.485 -39.344 -27.156 1 95.38 216 VAL A CA 1
ATOM 1627 C C . VAL A 1 216 ? 1.6 -39.125 -28.656 1 95.38 216 VAL A C 1
ATOM 1629 O O . VAL A 1 216 ? 1.587 -40.094 -29.438 1 95.38 216 VAL A O 1
ATOM 1632 N N . ASN A 1 217 ? 1.613 -37.875 -29.031 1 94.69 217 ASN A N 1
ATOM 1633 C CA . ASN A 1 217 ? 1.875 -37.562 -30.422 1 94.69 217 ASN A CA 1
ATOM 1634 C C . ASN A 1 217 ? 3.371 -37.531 -30.719 1 94.69 217 ASN A C 1
ATOM 1636 O O . ASN A 1 217 ? 3.934 -36.469 -31.047 1 94.69 217 ASN A O 1
ATOM 1640 N N . GLY A 1 218 ? 4.035 -38.562 -30.734 1 92.56 218 GLY A N 1
ATOM 1641 C CA . GLY A 1 218 ? 5.453 -38.844 -30.906 1 92.56 218 GLY A CA 1
ATOM 1642 C C . GLY A 1 218 ? 5.844 -40.25 -30.469 1 92.56 218 GLY A C 1
ATOM 1643 O O . GLY A 1 218 ? 5.008 -41.125 -30.438 1 92.56 218 GLY A O 1
ATOM 1644 N N . ASP A 1 219 ? 7.125 -40.5 -30.156 1 92.19 219 ASP A N 1
ATOM 1645 C CA . ASP A 1 219 ? 7.586 -41.812 -29.734 1 92.19 219 ASP A CA 1
ATOM 1646 C C . ASP A 1 219 ? 7.5 -41.969 -28.203 1 92.19 219 ASP A C 1
ATOM 1648 O O . ASP A 1 219 ? 7.742 -41 -27.469 1 92.19 219 ASP A O 1
ATOM 1652 N N . LEU A 1 220 ? 7.023 -43.094 -27.734 1 92.19 220 LEU A N 1
ATOM 1653 C CA . LEU A 1 220 ? 7.102 -43.5 -26.328 1 92.19 220 LEU A CA 1
ATOM 1654 C C . LEU A 1 220 ? 8.281 -44.438 -26.094 1 92.19 220 LEU A C 1
ATOM 1656 O O . LEU A 1 220 ? 8.398 -45.469 -26.75 1 92.19 220 LEU A O 1
ATOM 1660 N N . SER A 1 221 ? 9.219 -44 -25.328 1 92.75 221 SER A N 1
ATOM 1661 C CA . SER A 1 221 ? 10.359 -44.844 -24.969 1 92.75 221 SER A CA 1
ATOM 1662 C C . SER A 1 221 ? 10.328 -45.219 -23.484 1 92.75 221 SER A C 1
ATOM 1664 O O . SER A 1 221 ? 10.297 -44.344 -22.625 1 92.75 221 SER A O 1
ATOM 1666 N N . VAL A 1 222 ? 10.312 -46.531 -23.094 1 92.31 222 VAL A N 1
ATOM 1667 C CA . VAL A 1 222 ? 10.266 -47.031 -21.719 1 92.31 222 VAL A CA 1
ATOM 1668 C C . VAL A 1 222 ? 11.531 -47.844 -21.438 1 92.31 222 VAL A C 1
ATOM 1670 O O . VAL A 1 222 ? 11.828 -48.812 -22.125 1 92.31 222 VAL A O 1
ATOM 1673 N N . SER A 1 223 ? 12.281 -47.344 -20.406 1 90.75 223 SER A N 1
ATOM 1674 C CA . SER A 1 223 ? 13.531 -48.031 -20.125 1 90.75 223 SER A CA 1
ATOM 1675 C C . SER A 1 223 ? 13.281 -49.375 -19.406 1 90.75 223 SER A C 1
ATOM 1677 O O . SER A 1 223 ? 14.109 -50.281 -19.484 1 90.75 223 SER A O 1
ATOM 1679 N N . GLY A 1 224 ? 12.188 -49.5 -18.609 1 90.38 224 GLY A N 1
ATOM 1680 C CA . GLY A 1 224 ? 11.805 -50.719 -17.938 1 90.38 224 GLY A CA 1
ATOM 1681 C C . GLY A 1 224 ? 10.82 -51.562 -18.734 1 90.38 224 GLY A C 1
ATOM 1682 O O . GLY A 1 224 ? 11.016 -51.781 -19.922 1 90.38 224 GLY A O 1
ATOM 1683 N N . ASN A 1 225 ? 9.766 -52.094 -18.031 1 87.44 225 ASN A N 1
ATOM 1684 C CA . ASN A 1 225 ? 8.742 -52.906 -18.672 1 87.44 225 ASN A CA 1
ATOM 1685 C C . ASN A 1 225 ? 7.484 -52.094 -18.969 1 87.44 225 ASN A C 1
ATOM 1687 O O . ASN A 1 225 ? 7.184 -51.125 -18.266 1 87.44 225 ASN A O 1
ATOM 1691 N N . ALA A 1 226 ? 6.828 -52.438 -20.141 1 88.31 226 ALA A N 1
ATOM 1692 C CA . ALA A 1 226 ? 5.516 -51.875 -20.469 1 88.31 226 ALA A CA 1
ATOM 1693 C C . ALA A 1 226 ? 4.426 -52.938 -20.312 1 88.31 226 ALA A C 1
ATOM 1695 O O . ALA A 1 226 ? 4.41 -53.938 -21.047 1 88.31 226 ALA A O 1
ATOM 1696 N N . PHE A 1 227 ? 3.598 -52.75 -19.312 1 85.69 227 PHE A N 1
ATOM 1697 C CA . PHE A 1 227 ? 2.467 -53.656 -19.078 1 85.69 227 PHE A CA 1
ATOM 1698 C C . PHE A 1 227 ? 1.182 -53.031 -19.625 1 85.69 227 PHE A C 1
ATOM 1700 O O . PHE A 1 227 ? 0.961 -51.844 -19.531 1 85.69 227 PHE A O 1
ATOM 1707 N N . ALA A 1 228 ? 0.313 -53.812 -20.359 1 87.81 228 ALA A N 1
ATOM 1708 C CA . ALA A 1 228 ? -0.97 -53.344 -20.875 1 87.81 228 ALA A CA 1
ATOM 1709 C C . ALA A 1 228 ? -2.029 -54.438 -20.797 1 87.81 228 ALA A C 1
ATOM 1711 O O . ALA A 1 228 ? -1.704 -55.625 -20.844 1 87.81 228 ALA A O 1
ATOM 1712 N N . GLY A 1 229 ? -3.297 -54.031 -20.531 1 78.31 229 GLY A N 1
ATOM 1713 C CA . GLY A 1 229 ? -4.375 -55 -20.625 1 78.31 229 GLY A CA 1
ATOM 1714 C C . GLY A 1 229 ? -4.477 -55.688 -21.984 1 78.31 229 GLY A C 1
ATOM 1715 O O . GLY A 1 229 ? -4.602 -56.906 -22.078 1 78.31 229 GLY A O 1
ATOM 1716 N N . SER A 1 230 ? -4.535 -54.906 -23.109 1 79.19 230 SER A N 1
ATOM 1717 C CA . SER A 1 230 ? -4.441 -55.344 -24.5 1 79.19 230 SER A CA 1
ATOM 1718 C C . SER A 1 230 ? -3.504 -54.469 -25.312 1 79.19 230 SER A C 1
ATOM 1720 O O . SER A 1 230 ? -3.203 -53.344 -24.906 1 79.19 230 SER A O 1
ATOM 1722 N N . ARG A 1 231 ? -2.793 -55.031 -26.391 1 78.31 231 ARG A N 1
ATOM 1723 C CA . ARG A 1 231 ? -1.899 -54.281 -27.266 1 78.31 231 ARG A CA 1
ATOM 1724 C C . ARG A 1 231 ? -2.361 -54.375 -28.719 1 78.31 231 ARG A C 1
ATOM 1726 O O . ARG A 1 231 ? -2.76 -55.438 -29.188 1 78.31 231 ARG A O 1
ATOM 1733 N N . SER A 1 232 ? -2.678 -53.344 -29.234 1 75.44 232 SER A N 1
ATOM 1734 C CA . SER A 1 232 ? -2.994 -53.375 -30.656 1 75.44 232 SER A CA 1
ATOM 1735 C C . SER A 1 232 ? -2.107 -52.406 -31.422 1 75.44 232 SER A C 1
ATOM 1737 O O . SER A 1 232 ? -1.599 -51.406 -30.859 1 75.44 232 SER A O 1
ATOM 1739 N N . GLY A 1 233 ? -1.839 -52.75 -32.594 1 62.03 233 GLY A N 1
ATOM 1740 C CA . GLY A 1 233 ? -1.052 -51.938 -33.531 1 62.03 233 GLY A CA 1
ATOM 1741 C C . GLY A 1 233 ? 0.411 -52.344 -33.562 1 62.03 233 GLY A C 1
ATOM 1742 O O . GLY A 1 233 ? 0.87 -53.125 -32.719 1 62.03 233 GLY A O 1
ATOM 1743 N N . GLY A 1 234 ? 1.215 -51.969 -34.594 1 59 234 GLY A N 1
ATOM 1744 C CA . GLY A 1 234 ? 2.643 -52.094 -34.844 1 59 234 GLY A CA 1
ATOM 1745 C C . GLY A 1 234 ? 3.035 -53.438 -35.469 1 59 234 GLY A C 1
ATOM 1746 O O . GLY A 1 234 ? 2.426 -54.469 -35.156 1 59 234 GLY A O 1
ATOM 1747 N N . SER A 1 235 ? 3.602 -53.406 -36.625 1 52.03 235 SER A N 1
ATOM 1748 C CA . SER A 1 235 ? 4.246 -54.562 -37.219 1 52.03 235 SER A CA 1
ATOM 1749 C C . SER A 1 235 ? 5.301 -55.156 -36.281 1 52.03 235 SER A C 1
ATOM 1751 O O . SER A 1 235 ? 6.094 -54.406 -35.688 1 52.03 235 SER A O 1
ATOM 1753 N N . CYS A 1 236 ? 4.824 -56.125 -35.406 1 48.66 236 CYS A N 1
ATOM 1754 C CA . CYS A 1 236 ? 5.949 -56.75 -34.75 1 48.66 236 CYS A CA 1
ATOM 1755 C C . CYS A 1 236 ? 7.07 -57.062 -35.719 1 48.66 236 CYS A C 1
ATOM 1757 O O . CYS A 1 236 ? 6.848 -57.719 -36.75 1 48.66 236 CYS A O 1
ATOM 1759 N N . PRO A 1 237 ? 7.984 -56.156 -35.938 1 42.09 237 PRO A N 1
ATOM 1760 C CA . PRO A 1 237 ? 8.977 -56.719 -36.875 1 42.09 237 PRO A CA 1
ATOM 1761 C C . PRO A 1 237 ? 9.328 -58.188 -36.562 1 42.09 237 PRO A C 1
ATOM 1763 O O . PRO A 1 237 ? 9.531 -58.531 -35.375 1 42.09 237 PRO A O 1
ATOM 1766 N N . HIS A 1 238 ? 8.828 -59.156 -37.375 1 36.72 238 HIS A N 1
ATOM 1767 C CA . HIS A 1 238 ? 9.43 -60.5 -37.406 1 36.72 238 HIS A CA 1
ATOM 1768 C C . HIS A 1 238 ? 10.945 -60.406 -37.531 1 36.72 238 HIS A C 1
ATOM 1770 O O . HIS A 1 238 ? 11.469 -59.562 -38.25 1 36.72 238 HIS A O 1
ATOM 1776 N N . MET B 1 1 ? -18.203 63.75 29.719 1 49.97 1 MET B N 1
ATOM 1777 C CA . MET B 1 1 ? -17.078 64.25 28.938 1 49.97 1 MET B CA 1
ATOM 1778 C C . MET B 1 1 ? -15.75 63.812 29.516 1 49.97 1 MET B C 1
ATOM 1780 O O . MET B 1 1 ? -14.836 63.469 28.781 1 49.97 1 MET B O 1
ATOM 1784 N N . ALA B 1 2 ? -15.609 63.906 30.812 1 61.47 2 ALA B N 1
ATOM 1785 C CA . ALA B 1 2 ? -14.375 63.562 31.516 1 61.47 2 ALA B CA 1
ATOM 1786 C C . ALA B 1 2 ? -14.133 62.062 31.484 1 61.47 2 ALA B C 1
ATOM 1788 O O . ALA B 1 2 ? -13 61.625 31.297 1 61.47 2 ALA B O 1
ATOM 1789 N N . GLU B 1 3 ? -15.125 61.312 31.609 1 53.78 3 GLU B N 1
ATOM 1790 C CA . GLU B 1 3 ? -15.078 59.844 31.609 1 53.78 3 GLU B CA 1
ATOM 1791 C C . GLU B 1 3 ? -14.75 59.312 30.219 1 53.78 3 GLU B C 1
ATOM 1793 O O . GLU B 1 3 ? -13.984 58.344 30.078 1 53.78 3 GLU B O 1
ATOM 1798 N N . GLN B 1 4 ? -15.336 60.062 29.266 1 58.47 4 GLN B N 1
ATOM 1799 C CA . GLN B 1 4 ? -15.055 59.688 27.875 1 58.47 4 GLN B CA 1
ATOM 1800 C C . GLN B 1 4 ? -13.594 59.969 27.516 1 58.47 4 GLN B C 1
ATOM 1802 O O . GLN B 1 4 ? -12.969 59.219 26.797 1 58.47 4 GLN B O 1
ATOM 1807 N N . ASN B 1 5 ? -13.109 60.969 28.188 1 60.88 5 ASN B N 1
ATOM 1808 C CA . ASN B 1 5 ? -11.727 61.375 27.953 1 60.88 5 ASN B CA 1
ATOM 1809 C C . ASN B 1 5 ? -10.742 60.375 28.562 1 60.88 5 ASN B C 1
ATOM 1811 O O . ASN B 1 5 ? -9.719 60.062 27.953 1 60.88 5 ASN B O 1
ATOM 1815 N N . LEU B 1 6 ? -11.125 59.969 29.719 1 57.28 6 LEU B N 1
ATOM 1816 C CA . LEU B 1 6 ? -10.227 59.062 30.391 1 57.28 6 LEU B CA 1
ATOM 1817 C C . LEU B 1 6 ? -10.203 57.719 29.672 1 57.28 6 LEU B C 1
ATOM 1819 O O . LEU B 1 6 ? -9.141 57.094 29.516 1 57.28 6 LEU B O 1
ATOM 1823 N N . LEU B 1 7 ? -11.383 57.281 29.234 1 55.59 7 LEU B N 1
ATOM 1824 C CA . LEU B 1 7 ? -11.438 56.031 28.484 1 55.59 7 LEU B CA 1
ATOM 1825 C C . LEU B 1 7 ? -10.641 56.125 27.188 1 55.59 7 LEU B C 1
ATOM 1827 O O . LEU B 1 7 ? -9.945 55.188 26.812 1 55.59 7 LEU B O 1
ATOM 1831 N N . SER B 1 8 ? -10.789 57.281 26.562 1 60.5 8 SER B N 1
ATOM 1832 C CA . SER B 1 8 ? -10.008 57.5 25.359 1 60.5 8 SER B CA 1
ATOM 1833 C C . SER B 1 8 ? -8.516 57.562 25.672 1 60.5 8 SER B C 1
ATOM 1835 O O . SER B 1 8 ? -7.691 57.031 24.906 1 60.5 8 SER B O 1
ATOM 1837 N N . LEU B 1 9 ? -8.203 58.125 26.75 1 58.72 9 LEU B N 1
ATOM 1838 C CA . LEU B 1 9 ? 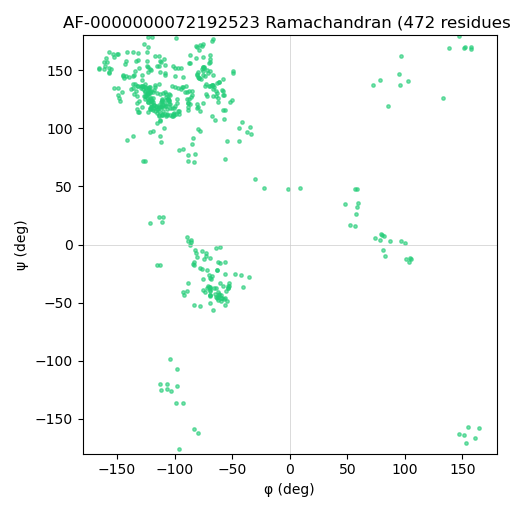-6.805 58.188 27.156 1 58.72 9 LEU B CA 1
ATOM 1839 C C . LEU B 1 9 ? -6.27 56.812 27.531 1 58.72 9 LEU B C 1
ATOM 1841 O O . LEU B 1 9 ? -5.133 56.469 27.203 1 58.72 9 LEU B O 1
ATOM 1845 N N . LEU B 1 10 ? -7.027 56.094 28.266 1 55.72 10 LEU B N 1
ATOM 1846 C CA . LEU B 1 10 ? -6.625 54.75 28.641 1 55.72 10 LEU B CA 1
ATOM 1847 C C . LEU B 1 10 ? -6.492 53.875 27.406 1 55.72 10 LEU B C 1
ATOM 1849 O O . LEU B 1 10 ? -5.551 53.062 27.312 1 55.72 10 LEU B O 1
ATOM 1853 N N . LYS B 1 11 ? -7.473 53.969 26.516 1 56.62 11 LYS B N 1
ATOM 1854 C CA . LYS B 1 11 ? -7.363 53.281 25.25 1 56.62 11 LYS B CA 1
ATOM 1855 C C . LYS B 1 11 ? -6.078 53.656 24.516 1 56.62 11 LYS B C 1
ATOM 1857 O O . LYS B 1 11 ? -5.375 52.781 24 1 56.62 11 LYS B O 1
ATOM 1862 N N . ARG B 1 12 ? -5.879 54.938 24.469 1 54.97 12 ARG B N 1
ATOM 1863 C CA . ARG B 1 12 ? -4.66 55.406 23.828 1 54.97 12 ARG B CA 1
ATOM 1864 C C . ARG B 1 12 ? -3.422 54.938 24.594 1 54.97 12 ARG B C 1
ATOM 1866 O O . ARG B 1 12 ? -2.42 54.562 23.984 1 54.97 12 ARG B O 1
ATOM 1873 N N . ALA B 1 13 ? -3.451 55.062 25.891 1 53.62 13 ALA B N 1
ATOM 1874 C CA . ALA B 1 13 ? -2.33 54.594 26.703 1 53.62 13 ALA B CA 1
ATOM 1875 C C . ALA B 1 13 ? -2.104 53.094 26.5 1 53.62 13 ALA B C 1
ATOM 1877 O O . ALA B 1 13 ? -0.959 52.625 26.406 1 53.62 13 ALA B O 1
ATOM 1878 N N . LEU B 1 14 ? -3.18 52.375 26.547 1 51.22 14 LEU B N 1
ATOM 1879 C CA . LEU B 1 14 ? -3.096 50.938 26.281 1 51.22 14 LEU B CA 1
ATOM 1880 C C . LEU B 1 14 ? -2.561 50.656 24.891 1 51.22 14 LEU B C 1
ATOM 1882 O O . LEU B 1 14 ? -1.77 49.75 24.688 1 51.22 14 LEU B O 1
ATOM 1886 N N . GLU B 1 15 ? -3.215 51.406 23.984 1 52.62 15 GLU B N 1
ATOM 1887 C CA . GLU B 1 15 ? -2.697 51.344 22.625 1 52.62 15 GLU B CA 1
ATOM 1888 C C . GLU B 1 15 ? -1.236 51.781 22.562 1 52.62 15 GLU B C 1
ATOM 1890 O O . GLU B 1 15 ? -0.456 51.219 21.781 1 52.62 15 GLU B O 1
ATOM 1895 N N . LEU B 1 16 ? -1.087 52.844 23.234 1 48.25 16 LEU B N 1
ATOM 1896 C CA . LEU B 1 16 ? 0.281 53.344 23.312 1 48.25 16 LEU B CA 1
ATOM 1897 C C . LEU B 1 16 ? 1.163 52.375 24.109 1 48.25 16 LEU B C 1
ATOM 1899 O O . LEU B 1 16 ? 2.34 52.188 23.781 1 48.25 16 LEU B O 1
ATOM 1903 N N . ALA B 1 17 ? 0.688 52.125 25.359 1 45.44 17 ALA B N 1
ATOM 1904 C CA . ALA B 1 17 ? 1.451 51.156 26.109 1 45.44 17 ALA B CA 1
ATOM 1905 C C . ALA B 1 17 ? 1.456 49.812 25.406 1 45.44 17 ALA B C 1
ATOM 1907 O O . ALA B 1 17 ? 2.365 49 25.594 1 45.44 17 ALA B O 1
ATOM 1908 N N . MET B 1 18 ? 0.777 49.75 24.344 1 44.03 18 MET B N 1
ATOM 1909 C CA . MET B 1 18 ? 0.72 48.531 23.516 1 44.03 18 MET B CA 1
ATOM 1910 C C . MET B 1 18 ? 1.605 47.438 24.094 1 44.03 18 MET B C 1
ATOM 1912 O O . MET B 1 18 ? 2.768 47.312 23.719 1 44.03 18 MET B O 1
ATOM 1916 N N . PRO B 1 19 ? 1.401 47.281 25.406 1 40.84 19 PRO B N 1
ATOM 1917 C CA . PRO B 1 19 ? 2.287 46.188 25.797 1 40.84 19 PRO B CA 1
ATOM 1918 C C . PRO B 1 19 ? 2.459 45.125 24.703 1 40.84 19 PRO B C 1
ATOM 1920 O O . PRO B 1 19 ? 1.531 44.875 23.922 1 40.84 19 PRO B O 1
ATOM 1923 N N . ASP B 1 20 ? 3.482 45.281 23.969 1 42.5 20 ASP B N 1
ATOM 1924 C CA . ASP B 1 20 ? 3.84 44.188 23.047 1 42.5 20 ASP B CA 1
ATOM 1925 C C . ASP B 1 20 ? 3.252 42.875 23.5 1 42.5 20 ASP B C 1
ATOM 1927 O O . ASP B 1 20 ? 3.896 42.125 24.234 1 42.5 20 ASP B O 1
ATOM 1931 N N . LEU B 1 21 ? 1.987 42.938 23.797 1 46.25 21 LEU B N 1
ATOM 1932 C CA . LEU B 1 21 ? 1.326 41.656 24.125 1 46.25 21 LEU B CA 1
ATOM 1933 C C . LEU B 1 21 ? 1.887 40.531 23.281 1 46.25 21 LEU B C 1
ATOM 1935 O O . LEU B 1 21 ? 1.67 39.344 23.609 1 46.25 21 LEU B O 1
ATOM 1939 N N . ARG B 1 22 ? 2.363 40.938 22.078 1 49.25 22 ARG B N 1
ATOM 1940 C CA . ARG B 1 22 ? 3.176 39.969 21.359 1 49.25 22 ARG B CA 1
ATOM 1941 C C . ARG B 1 22 ? 4.312 39.438 22.219 1 49.25 22 ARG B C 1
ATOM 1943 O O . ARG B 1 22 ? 4.773 38.312 22.031 1 49.25 22 ARG B O 1
ATOM 1950 N N . ALA B 1 23 ? 4.836 40.375 23.062 1 46.16 23 ALA B N 1
ATOM 1951 C CA . ALA B 1 23 ? 5.91 40 23.984 1 46.16 23 ALA B CA 1
ATOM 1952 C C . ALA B 1 23 ? 5.391 39.062 25.078 1 46.16 23 ALA B C 1
ATOM 1954 O O . ALA B 1 23 ? 6.129 38.219 25.578 1 46.16 23 ALA B O 1
ATOM 1955 N N . TYR B 1 24 ? 4.16 39.219 25.594 1 48.41 24 TYR B N 1
ATOM 1956 C CA . TYR B 1 24 ? 3.648 38.406 26.688 1 48.41 24 TYR B CA 1
ATOM 1957 C C . TYR B 1 24 ? 2.967 37.156 26.172 1 48.41 24 TYR B C 1
ATOM 1959 O O . TYR B 1 24 ? 3.047 36.094 26.797 1 48.41 24 TYR B O 1
ATOM 1967 N N . TYR B 1 25 ? 2.215 37.312 25.078 1 56.28 25 TYR B N 1
ATOM 1968 C CA . TYR B 1 25 ? 1.609 36.125 24.484 1 56.28 25 TYR B CA 1
ATOM 1969 C C . TYR B 1 25 ? 2.232 35.812 23.125 1 56.28 25 TYR B C 1
ATOM 1971 O O . TYR B 1 25 ? 1.996 36.531 22.156 1 56.28 25 TYR B O 1
ATOM 1979 N N . ARG B 1 26 ? 3.312 35.031 23.281 1 62.84 26 ARG B N 1
ATOM 1980 C CA . ARG B 1 26 ? 3.967 34.719 22.016 1 62.84 26 ARG B CA 1
ATOM 1981 C C . ARG B 1 26 ? 2.994 34.062 21.047 1 62.84 26 ARG B C 1
ATOM 1983 O O . ARG B 1 26 ? 2.287 33.125 21.422 1 62.84 26 ARG B O 1
ATOM 1990 N N . MET B 1 27 ? 2.783 34.75 20.047 1 75.94 27 MET B N 1
ATOM 1991 C CA . MET B 1 27 ? 1.955 34.25 18.953 1 75.94 27 MET B CA 1
ATOM 1992 C C . MET B 1 27 ? 2.748 33.281 18.062 1 75.94 27 MET B C 1
ATOM 1994 O O . MET B 1 27 ? 3.963 33.156 18.219 1 75.94 27 MET B O 1
ATOM 1998 N N . THR B 1 28 ? 2.014 32.656 17.297 1 84.19 28 THR B N 1
ATOM 1999 C CA . THR B 1 28 ? 2.639 31.688 16.391 1 84.19 28 THR B CA 1
ATOM 2000 C C . THR B 1 28 ? 3.564 32.406 15.414 1 84.19 28 THR B C 1
ATOM 2002 O O . THR B 1 28 ? 3.199 33.438 14.844 1 84.19 28 THR B O 1
ATOM 2005 N N . ARG B 1 29 ? 4.793 31.828 15.312 1 86.75 29 ARG B N 1
ATOM 2006 C CA . ARG B 1 29 ? 5.797 32.375 14.398 1 86.75 29 ARG B CA 1
ATOM 2007 C C . ARG B 1 29 ? 6.277 31.281 13.43 1 86.75 29 ARG B C 1
ATOM 2009 O O . ARG B 1 29 ? 6.164 30.094 13.719 1 86.75 29 ARG B O 1
ATOM 2016 N N . LYS B 1 30 ? 6.793 31.828 12.328 1 89.88 30 LYS B N 1
ATOM 2017 C CA . LYS B 1 30 ? 7.461 30.906 11.414 1 89.88 30 LYS B CA 1
ATOM 2018 C C . LYS B 1 30 ? 8.828 30.5 11.953 1 89.88 30 LYS B C 1
ATOM 2020 O O . LYS B 1 30 ? 9.484 31.266 12.648 1 89.88 30 LYS B O 1
ATOM 2025 N N . ALA B 1 31 ? 9.164 29.312 11.594 1 91.88 31 ALA B N 1
ATOM 2026 C CA . ALA B 1 31 ? 10.469 28.812 12.016 1 91.88 31 ALA B CA 1
ATOM 2027 C C . ALA B 1 31 ? 11 27.766 11.047 1 91.88 31 ALA B C 1
ATOM 2029 O O . ALA B 1 31 ? 10.273 27.328 10.141 1 91.88 31 ALA B O 1
ATOM 2030 N N . LYS B 1 32 ? 12.289 27.516 11.172 1 92.44 32 LYS B N 1
ATOM 2031 C CA . LYS B 1 32 ? 12.969 26.516 10.352 1 92.44 32 LYS B CA 1
ATOM 2032 C C . LYS B 1 32 ? 13.695 25.484 11.219 1 92.44 32 LYS B C 1
ATOM 2034 O O . LYS B 1 32 ? 14.375 25.859 12.18 1 92.44 32 LYS B O 1
ATOM 2039 N N . VAL B 1 33 ? 13.531 24.266 10.852 1 91.88 33 VAL B N 1
ATOM 2040 C CA . VAL B 1 33 ? 14.203 23.188 11.578 1 91.88 33 VAL B CA 1
ATOM 2041 C C . VAL B 1 33 ? 15.695 23.203 11.258 1 91.88 33 VAL B C 1
ATOM 2043 O O . VAL B 1 33 ? 16.094 23.141 10.094 1 91.88 33 VAL B O 1
ATOM 2046 N N . VAL B 1 34 ? 16.531 23.188 12.25 1 94.12 34 VAL B N 1
ATOM 2047 C CA . VAL B 1 34 ? 17.969 23.234 12.023 1 94.12 34 VAL B CA 1
ATOM 2048 C C . VAL B 1 34 ? 18.609 21.938 12.492 1 94.12 34 VAL B C 1
ATOM 2050 O O . VAL B 1 34 ? 19.75 21.625 12.117 1 94.12 34 VAL B O 1
ATOM 2053 N N . ALA B 1 35 ? 17.906 21.219 13.281 1 92.88 35 ALA B N 1
ATOM 2054 C CA . ALA B 1 35 ? 18.344 19.891 13.703 1 92.88 35 ALA B CA 1
ATOM 2055 C C . ALA B 1 35 ? 17.141 19.047 14.133 1 92.88 35 ALA B C 1
ATOM 2057 O O . ALA B 1 35 ? 16.156 19.562 14.656 1 92.88 35 ALA B O 1
ATOM 2058 N N . ALA B 1 36 ? 17.203 17.812 13.938 1 90.44 36 ALA B N 1
ATOM 2059 C CA . ALA B 1 36 ? 16.219 16.844 14.391 1 90.44 36 ALA B CA 1
ATOM 2060 C C . ALA B 1 36 ? 16.891 15.609 14.977 1 90.44 36 ALA B C 1
ATOM 2062 O O . ALA B 1 36 ? 17.875 15.117 14.438 1 90.44 36 ALA B O 1
ATOM 2063 N N . TYR B 1 37 ? 16.297 15.156 16.109 1 89.19 37 TYR B N 1
ATOM 2064 C CA . TYR B 1 37 ? 16.969 14.031 16.75 1 89.19 37 TYR B CA 1
ATOM 2065 C C . TYR B 1 37 ? 16 13.312 17.703 1 89.19 37 TYR B C 1
ATOM 2067 O O . TYR B 1 37 ? 14.977 13.867 18.094 1 89.19 37 TYR B O 1
ATOM 2075 N N . ALA B 1 38 ? 16.359 12.062 17.938 1 88.19 38 ALA B N 1
ATOM 2076 C CA . ALA B 1 38 ? 15.602 11.258 18.891 1 88.19 38 ALA B CA 1
ATOM 2077 C C . ALA B 1 38 ? 16.219 11.336 20.281 1 88.19 38 ALA B C 1
ATOM 2079 O O . ALA B 1 38 ? 17.438 11.32 20.438 1 88.19 38 ALA B O 1
ATOM 2080 N N . SER B 1 39 ? 15.359 11.508 21.266 1 85 39 SER B N 1
ATOM 2081 C CA . SER B 1 39 ? 15.797 11.523 22.656 1 85 39 SER B CA 1
ATOM 2082 C C . SER B 1 39 ? 14.711 10.992 23.578 1 85 39 SER B C 1
ATOM 2084 O O . SER B 1 39 ? 13.555 11.414 23.5 1 85 39 SER B O 1
ATOM 2086 N N . ASP B 1 40 ? 15.07 9.961 24.5 1 82.5 40 ASP B N 1
ATOM 2087 C CA . ASP B 1 40 ? 14.195 9.422 25.547 1 82.5 40 ASP B CA 1
ATOM 2088 C C . ASP B 1 40 ? 12.914 8.859 24.938 1 82.5 40 ASP B C 1
ATOM 2090 O O . ASP B 1 40 ? 11.82 9.117 25.438 1 82.5 40 ASP B O 1
ATOM 2094 N N . GLY B 1 41 ? 13.008 8.383 23.859 1 78.12 41 GLY B N 1
ATOM 2095 C CA . GLY B 1 41 ? 11.859 7.738 23.25 1 78.12 41 GLY B CA 1
ATOM 2096 C C . GLY B 1 41 ? 10.969 8.711 22.5 1 78.12 41 GLY B C 1
ATOM 2097 O O . GLY B 1 41 ? 9.867 8.352 22.078 1 78.12 41 GLY B O 1
ATOM 2098 N N . ARG B 1 42 ? 11.422 9.984 22.469 1 80.94 42 ARG B N 1
ATOM 2099 C CA . ARG B 1 42 ? 10.68 11.008 21.734 1 80.94 42 ARG B CA 1
ATOM 2100 C C . ARG B 1 42 ? 11.57 11.672 20.688 1 80.94 42 ARG B C 1
ATOM 2102 O O . ARG B 1 42 ? 12.75 11.352 20.562 1 80.94 42 ARG B O 1
ATOM 2109 N N . TYR B 1 43 ? 10.93 12.43 19.875 1 86.06 43 TYR B N 1
ATOM 2110 C CA . TYR B 1 43 ? 11.648 13.156 18.828 1 86.06 43 TYR B CA 1
ATOM 2111 C C . TYR B 1 43 ? 11.594 14.664 19.078 1 86.06 43 TYR B C 1
ATOM 2113 O O . TYR B 1 43 ? 10.555 15.188 19.484 1 86.06 43 TYR B O 1
ATOM 2121 N N . TYR B 1 44 ? 12.734 15.273 18.844 1 88.62 44 TYR B N 1
ATOM 2122 C CA . TYR B 1 44 ? 12.859 16.703 19.078 1 88.62 44 TYR B CA 1
ATOM 2123 C C . TYR B 1 44 ? 13.539 17.391 17.906 1 88.62 44 TYR B C 1
ATOM 2125 O O . TYR B 1 44 ? 14.195 16.75 17.094 1 88.62 44 TYR B O 1
ATOM 2133 N N . ALA B 1 45 ? 13.281 18.641 17.828 1 91.88 45 ALA B N 1
ATOM 2134 C CA . ALA B 1 45 ? 13.953 19.453 16.828 1 91.88 45 ALA B CA 1
ATOM 2135 C C . ALA B 1 45 ? 14.453 20.766 17.422 1 91.88 45 ALA B C 1
ATOM 2137 O O . ALA B 1 45 ? 13.883 21.266 18.391 1 91.88 45 ALA B O 1
ATOM 2138 N N . ASP B 1 46 ? 15.555 21.234 16.938 1 94.69 46 ASP B N 1
ATOM 2139 C CA . ASP B 1 46 ? 15.977 22.609 17.156 1 94.69 46 ASP B CA 1
ATOM 2140 C C . ASP B 1 46 ? 15.461 23.516 16.047 1 94.69 46 ASP B C 1
ATOM 2142 O O . ASP B 1 46 ? 15.586 23.203 14.867 1 94.69 46 ASP B O 1
ATOM 2146 N N . VAL B 1 47 ? 14.859 24.641 16.484 1 94.69 47 VAL B N 1
ATOM 2147 C CA . VAL B 1 47 ? 14.203 25.453 15.461 1 94.69 47 VAL B CA 1
ATOM 2148 C C . VAL B 1 47 ? 14.703 26.891 15.547 1 94.69 47 VAL B C 1
ATOM 2150 O O . VAL B 1 47 ? 14.914 27.422 16.641 1 94.69 47 VAL B O 1
ATOM 2153 N N . GLN B 1 48 ? 14.977 27.484 14.406 1 94.44 48 GLN B N 1
ATOM 2154 C CA . GLN B 1 48 ? 15.32 28.891 14.266 1 94.44 48 GLN B CA 1
ATOM 2155 C C . GLN B 1 48 ? 14.094 29.734 13.906 1 94.44 48 GLN B C 1
ATOM 2157 O O . GLN B 1 48 ? 13.508 29.547 12.836 1 94.44 48 GLN B O 1
ATOM 2162 N N . PRO B 1 49 ? 13.633 30.594 14.797 1 91.62 49 PRO B N 1
ATOM 2163 C CA . PRO B 1 49 ? 12.523 31.469 14.438 1 91.62 49 PRO B CA 1
ATOM 2164 C C . PRO B 1 49 ? 12.82 32.344 13.211 1 91.62 49 PRO B C 1
ATOM 2166 O O . PRO B 1 49 ? 13.945 32.812 13.039 1 91.62 49 PRO B O 1
ATOM 2169 N N . LEU B 1 50 ? 11.789 32.5 12.438 1 91.25 50 LEU B N 1
ATOM 2170 C CA . LEU B 1 50 ? 11.906 33.281 11.211 1 91.25 50 LEU B CA 1
ATOM 2171 C C . LEU B 1 50 ? 11.016 34.5 11.266 1 91.25 50 LEU B C 1
ATOM 2173 O O . LEU B 1 50 ? 10.086 34.562 12.07 1 91.25 50 LEU B O 1
ATOM 2177 N N . ARG B 1 51 ? 11.398 35.375 10.367 1 87.12 51 ARG B N 1
ATOM 2178 C CA . ARG B 1 51 ? 10.492 36.5 10.125 1 87.12 51 ARG B CA 1
ATOM 2179 C C . ARG B 1 51 ? 9.367 36.094 9.172 1 87.12 51 ARG B C 1
ATOM 2181 O O . ARG B 1 51 ? 9.375 35 8.625 1 87.12 51 ARG B O 1
ATOM 2188 N N . ASN B 1 52 ? 8.383 36.969 9.031 1 83.25 52 ASN B N 1
ATOM 2189 C CA . ASN B 1 52 ? 7.238 36.656 8.188 1 83.25 52 ASN B CA 1
ATOM 2190 C C . ASN B 1 52 ? 7.656 36.469 6.73 1 83.25 52 ASN B C 1
ATOM 2192 O O . ASN B 1 52 ? 6.957 35.812 5.961 1 83.25 52 ASN B O 1
ATOM 2196 N N . ASP B 1 53 ? 8.828 37.031 6.32 1 81.94 53 ASP B N 1
ATOM 2197 C CA . ASP B 1 53 ? 9.336 36.844 4.961 1 81.94 53 ASP B CA 1
ATOM 2198 C C . ASP B 1 53 ? 10.188 35.594 4.859 1 81.94 53 ASP B C 1
ATOM 2200 O O . ASP B 1 53 ? 10.852 35.344 3.842 1 81.94 53 ASP B O 1
ATOM 2204 N N . GLU B 1 54 ? 10.281 34.844 5.965 1 85.44 54 GLU B N 1
ATOM 2205 C CA . GLU B 1 54 ? 10.938 33.531 6.047 1 85.44 54 GLU B CA 1
ATOM 2206 C C . GLU B 1 54 ? 12.453 33.688 6.172 1 85.44 54 GLU B C 1
ATOM 2208 O O . GLU B 1 54 ? 13.195 32.75 6 1 85.44 54 GLU B O 1
ATOM 2213 N N . SER B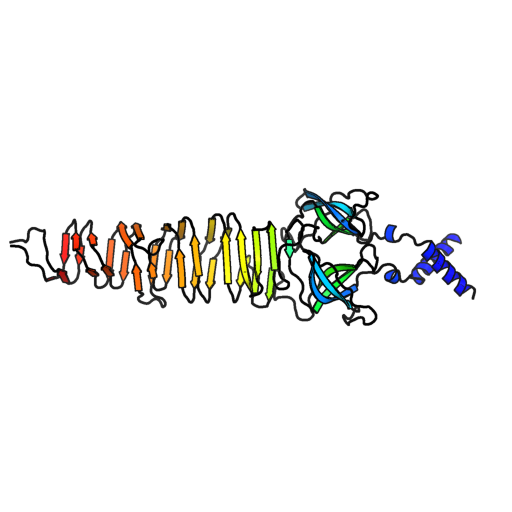 1 55 ? 12.93 34.938 6.355 1 88.81 55 SER B N 1
ATOM 2214 C CA . SER B 1 55 ? 14.328 35.125 6.699 1 88.81 55 SER B CA 1
ATOM 2215 C C . SER B 1 55 ? 14.578 34.875 8.18 1 88.81 55 SER B C 1
ATOM 2217 O O . SER B 1 55 ? 13.688 35.062 9.008 1 88.81 55 SER B O 1
ATOM 2219 N N . PRO B 1 56 ? 15.734 34.312 8.398 1 90.06 56 PRO B N 1
ATOM 2220 C CA . PRO B 1 56 ? 16.031 34.031 9.805 1 90.06 56 PRO B CA 1
ATOM 2221 C C . PRO B 1 56 ? 15.977 35.281 10.672 1 90.06 56 PRO B C 1
ATOM 2223 O O . PRO B 1 56 ? 16.453 36.344 10.258 1 90.06 56 PRO B O 1
ATOM 2226 N N . ASP B 1 57 ? 15.242 35.156 11.727 1 87.62 57 ASP B N 1
ATOM 2227 C CA . ASP B 1 57 ? 15.266 36.25 12.703 1 87.62 57 ASP B CA 1
ATOM 2228 C C . ASP B 1 57 ? 16.516 36.156 13.578 1 87.62 57 ASP B C 1
ATOM 2230 O O . ASP B 1 57 ? 16.531 35.438 14.57 1 87.62 57 ASP B O 1
ATOM 2234 N N . THR B 1 58 ? 17.516 36.906 13.297 1 85.5 58 THR B N 1
ATOM 2235 C CA . THR B 1 58 ? 18.812 36.812 13.961 1 85.5 58 THR B CA 1
ATOM 2236 C C . THR B 1 58 ? 18.719 37.375 15.383 1 85.5 58 THR B C 1
ATOM 2238 O O . THR B 1 58 ? 19.625 37.156 16.188 1 85.5 58 THR B O 1
ATOM 2241 N N . SER B 1 59 ? 17.625 38 15.664 1 83.62 59 SER B N 1
ATOM 2242 C CA . SER B 1 59 ? 17.453 38.531 17.016 1 83.62 59 SER B CA 1
ATOM 2243 C C . SER B 1 59 ? 16.953 37.469 17.969 1 83.62 59 SER B C 1
ATOM 2245 O O . SER B 1 59 ? 16.984 37.625 19.188 1 83.62 59 SER B O 1
ATOM 2247 N N . GLU B 1 60 ? 16.5 36.469 17.453 1 84.69 60 GLU B N 1
ATOM 2248 C CA . GLU B 1 60 ? 16 35.344 18.281 1 84.69 60 GLU B CA 1
ATOM 2249 C C . GLU B 1 60 ? 16.922 34.125 18.188 1 84.69 60 GLU B C 1
ATOM 2251 O O . GLU B 1 60 ? 17.359 33.781 17.094 1 84.69 60 GLU B O 1
ATOM 2256 N N . PRO B 1 61 ? 17.281 33.594 19.297 1 89.25 61 PRO B N 1
ATOM 2257 C CA . PRO B 1 61 ? 18.141 32.406 19.281 1 89.25 61 PRO B CA 1
ATOM 2258 C C . PRO B 1 61 ? 17.422 31.172 18.75 1 89.25 61 PRO B C 1
ATOM 2260 O O . PRO B 1 61 ? 16.203 31.141 18.688 1 89.25 61 PRO B O 1
ATOM 2263 N N . VAL B 1 62 ? 18.297 30.219 18.406 1 94.19 62 VAL B N 1
ATOM 2264 C CA . VAL B 1 62 ? 17.75 28.906 18.078 1 94.19 62 VAL B CA 1
ATOM 2265 C C . VAL B 1 62 ? 17.125 28.281 19.344 1 94.19 62 VAL B C 1
ATOM 2267 O O . VAL B 1 62 ? 17.75 28.281 20.406 1 94.19 62 VAL B O 1
ATOM 2270 N N . ILE B 1 63 ? 15.922 27.875 19.203 1 92.06 63 ILE B N 1
ATOM 2271 C CA . ILE B 1 63 ? 15.227 27.219 20.297 1 92.06 63 ILE B CA 1
ATOM 2272 C C . ILE B 1 63 ? 15.484 25.719 20.266 1 92.06 63 ILE B C 1
ATOM 2274 O O . ILE B 1 63 ? 15.086 25.031 19.312 1 92.06 63 ILE B O 1
ATOM 2278 N N . PRO B 1 64 ? 16.125 25.25 21.266 1 92.12 64 PRO B N 1
ATOM 2279 C CA . PRO B 1 64 ? 16.469 23.828 21.25 1 92.12 64 PRO B CA 1
ATOM 2280 C C . PRO B 1 64 ? 15.367 22.938 21.797 1 92.12 64 PRO B C 1
ATOM 2282 O O . PRO B 1 64 ? 14.492 23.406 22.531 1 92.12 64 PRO B O 1
ATOM 2285 N N . LYS B 1 65 ? 15.398 21.672 21.359 1 90.44 65 LYS B N 1
ATOM 2286 C CA . LYS B 1 65 ? 14.664 20.547 21.953 1 90.44 65 LYS B CA 1
ATOM 2287 C C . LYS B 1 65 ? 13.164 20.844 22 1 90.44 65 LYS B C 1
ATOM 2289 O O . LYS B 1 65 ? 12.523 20.688 23.031 1 90.44 65 LYS B O 1
ATOM 2294 N N . VAL B 1 66 ? 12.656 21.297 20.906 1 91.31 66 VAL B N 1
ATOM 2295 C CA . VAL B 1 66 ? 11.211 21.438 20.75 1 91.31 66 VAL B CA 1
ATOM 2296 C C . VAL B 1 66 ? 10.609 20.109 20.297 1 91.31 66 VAL B C 1
ATOM 2298 O O . VAL B 1 66 ? 11.07 19.516 19.312 1 91.31 66 VAL B O 1
ATOM 2301 N N . GLU B 1 67 ? 9.555 19.688 20.938 1 85 67 GLU B N 1
ATOM 2302 C CA . GLU B 1 67 ? 8.969 18.391 20.641 1 85 67 GLU B CA 1
ATOM 2303 C C . GLU B 1 67 ? 8.297 18.375 19.281 1 85 67 GLU B C 1
ATOM 2305 O O . GLU B 1 67 ? 7.613 19.328 18.906 1 85 67 GLU B O 1
ATOM 2310 N N . ILE B 1 68 ? 8.5 17.359 18.531 1 83.19 68 ILE B N 1
ATOM 2311 C CA . ILE B 1 68 ? 7.879 17.188 17.219 1 83.19 68 ILE B CA 1
ATOM 2312 C C . ILE B 1 68 ? 6.488 16.562 17.391 1 83.19 68 ILE B C 1
ATOM 2314 O O . ILE B 1 68 ? 6.332 15.555 18.062 1 83.19 68 ILE B O 1
ATOM 2318 N N . PRO B 1 69 ? 5.516 17.281 16.734 1 77.88 69 PRO B N 1
ATOM 2319 C CA . PRO B 1 69 ? 4.16 16.734 16.859 1 77.88 69 PRO B CA 1
ATOM 2320 C C . PRO B 1 69 ? 3.99 15.414 16.109 1 77.88 69 PRO B C 1
ATOM 2322 O O . PRO B 1 69 ? 4.664 15.18 15.102 1 77.88 69 PRO B O 1
ATOM 2325 N N . ILE B 1 70 ? 3.092 14.516 16.625 1 71.19 70 ILE B N 1
ATOM 2326 C CA . ILE B 1 70 ? 2.795 13.227 16.016 1 71.19 70 ILE B CA 1
ATOM 2327 C C . ILE B 1 70 ? 1.358 13.227 15.5 1 71.19 70 ILE B C 1
ATOM 2329 O O . ILE B 1 70 ? 0.525 14.008 15.953 1 71.19 70 ILE B O 1
ATOM 2333 N N . VAL B 1 71 ? 1.259 12.422 14.398 1 72.5 71 VAL B N 1
ATOM 2334 C CA . VAL B 1 71 ? -0.091 12.164 13.906 1 72.5 71 VAL B CA 1
ATOM 2335 C C . VAL B 1 71 ? -0.665 10.938 14.609 1 72.5 71 VAL B C 1
ATOM 2337 O O . VAL B 1 71 ? -0.055 9.859 14.594 1 72.5 71 VAL B O 1
ATOM 2340 N N . TRP B 1 72 ? -1.699 10.93 15.273 1 68.56 72 TRP B N 1
ATOM 2341 C CA . TRP B 1 72 ? -2.314 9.852 16.031 1 68.56 72 TRP B CA 1
ATOM 2342 C C . TRP B 1 72 ? -1.519 9.547 17.297 1 68.56 72 TRP B C 1
ATOM 2344 O O . TRP B 1 72 ? -0.285 9.57 17.281 1 68.56 72 TRP B O 1
ATOM 2354 N N . GLY B 1 73 ? -2.195 9.359 18.328 1 64.88 73 GLY B N 1
ATOM 2355 C CA . GLY B 1 73 ? -1.486 9.227 19.594 1 64.88 73 GLY B CA 1
ATOM 2356 C C . GLY B 1 73 ? -1.94 8.031 20.406 1 64.88 73 GLY B C 1
ATOM 2357 O O . GLY B 1 73 ? -2.969 7.418 20.109 1 64.88 73 GLY B O 1
ATOM 2358 N N . GLY B 1 74 ? -1.182 7.668 21.375 1 68.88 74 GLY B N 1
ATOM 2359 C CA . GLY B 1 74 ? -1.331 6.551 22.297 1 68.88 74 GLY B CA 1
ATOM 2360 C C . GLY B 1 74 ? -0.027 5.824 22.562 1 68.88 74 GLY B C 1
ATOM 2361 O O . GLY B 1 74 ? 1.001 6.137 21.953 1 68.88 74 GLY B O 1
ATOM 2362 N N . PRO B 1 75 ? -0.135 5 23.547 1 73.19 75 PRO B N 1
ATOM 2363 C CA . PRO B 1 75 ? 1.095 4.262 23.844 1 73.19 75 PRO B CA 1
ATOM 2364 C C . PRO B 1 75 ? 1.606 3.463 22.656 1 73.19 75 PRO B C 1
ATOM 2366 O O . PRO B 1 75 ? 0.928 2.547 22.172 1 73.19 75 PRO B O 1
ATOM 2369 N N . LYS B 1 76 ? 2.742 3.861 22.234 1 79.38 76 LYS B N 1
ATOM 2370 C CA . LYS B 1 76 ? 3.398 3.18 21.125 1 79.38 76 LYS B CA 1
ATOM 2371 C C . LYS B 1 76 ? 2.512 3.17 19.891 1 79.38 76 LYS B C 1
ATOM 2373 O O . LYS B 1 76 ? 2.451 2.17 19.172 1 79.38 76 LYS B O 1
ATOM 2378 N N . ARG B 1 77 ? 1.682 4.133 19.844 1 75.5 77 ARG B N 1
ATOM 2379 C CA . ARG B 1 77 ? 0.772 4.309 18.719 1 75.5 77 ARG B CA 1
ATOM 2380 C C . ARG B 1 77 ? 0.974 5.672 18.047 1 75.5 77 ARG B C 1
ATOM 2382 O O . ARG B 1 77 ? 1.173 6.676 18.734 1 75.5 77 ARG B O 1
ATOM 2389 N N . GLY B 1 78 ? 1.087 5.637 16.75 1 75.81 78 GLY B N 1
ATOM 2390 C CA . GLY B 1 78 ? 1.144 6.918 16.062 1 75.81 78 GLY B CA 1
ATOM 2391 C C . GLY B 1 78 ? 1.806 6.836 14.695 1 75.81 78 GLY B C 1
ATOM 2392 O O . GLY B 1 78 ? 2.209 5.754 14.266 1 75.81 78 GLY B O 1
ATOM 2393 N N . ILE B 1 79 ? 1.648 7.867 14 1 76.94 79 ILE B N 1
ATOM 2394 C CA . ILE B 1 79 ? 2.393 8.094 12.766 1 76.94 79 ILE B CA 1
ATOM 2395 C C . ILE B 1 79 ? 3.539 9.07 13.023 1 76.94 79 ILE B C 1
ATOM 2397 O O . ILE B 1 79 ? 3.312 10.211 13.438 1 76.94 79 ILE B O 1
ATOM 2401 N N . VAL B 1 80 ? 4.773 8.523 12.969 1 75.5 80 VAL B N 1
ATOM 2402 C CA . VAL B 1 80 ? 5.957 9.305 13.305 1 75.5 80 VAL B CA 1
ATOM 2403 C C . VAL B 1 80 ? 6.801 9.539 12.055 1 75.5 80 VAL B C 1
ATOM 2405 O O . VAL B 1 80 ? 7.195 8.586 11.375 1 75.5 80 VAL B O 1
ATOM 2408 N N . CYS B 1 81 ? 6.965 10.781 11.703 1 77.06 81 CYS B N 1
ATOM 2409 C CA . CYS B 1 81 ? 7.789 11.203 10.578 1 77.06 81 CYS B CA 1
ATOM 2410 C C . CYS B 1 81 ? 8.648 12.406 10.953 1 77.06 81 CYS B C 1
ATOM 2412 O O . CYS B 1 81 ? 8.227 13.547 10.766 1 77.06 81 CYS B O 1
ATOM 2414 N N . PRO B 1 82 ? 9.812 12.195 11.367 1 80.62 82 PRO B N 1
ATOM 2415 C CA . PRO B 1 82 ? 10.664 13.336 11.727 1 80.62 82 PRO B CA 1
ATOM 2416 C C . PRO B 1 82 ? 11.055 14.18 10.523 1 80.62 82 PRO B C 1
ATOM 2418 O O . PRO B 1 82 ? 11.398 13.633 9.469 1 80.62 82 PRO B O 1
ATOM 2421 N N . PRO B 1 83 ? 11 15.461 10.688 1 83.69 83 P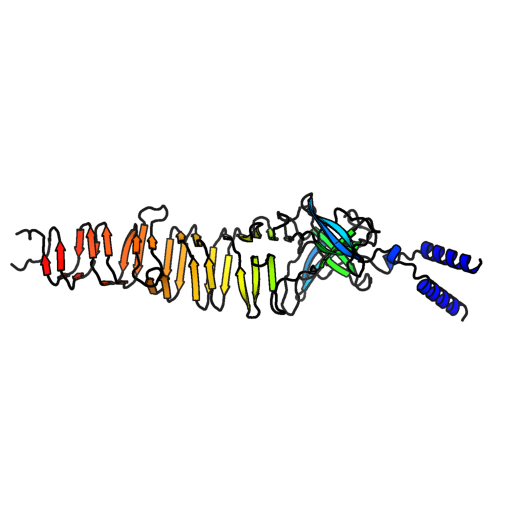RO B N 1
ATOM 2422 C CA . PRO B 1 83 ? 11.289 16.344 9.562 1 83.69 83 PRO B CA 1
ATOM 2423 C C . PRO B 1 83 ? 12.781 16.406 9.227 1 83.69 83 PRO B C 1
ATOM 2425 O O . PRO B 1 83 ? 13.625 16.125 10.086 1 83.69 83 PRO B O 1
ATOM 2428 N N . ALA B 1 84 ? 13.047 16.672 7.953 1 84.75 84 ALA B N 1
ATOM 2429 C CA . ALA B 1 84 ? 14.422 16.922 7.543 1 84.75 84 ALA B CA 1
ATOM 2430 C C . ALA B 1 84 ? 14.891 18.312 7.977 1 84.75 84 ALA B C 1
ATOM 2432 O O . ALA B 1 84 ? 14.07 19.219 8.141 1 84.75 84 ALA B O 1
ATOM 2433 N N . VAL B 1 85 ? 16.172 18.375 8.148 1 88.25 85 VAL B N 1
ATOM 2434 C CA . VAL B 1 85 ? 16.75 19.688 8.43 1 88.25 85 VAL B CA 1
ATOM 2435 C C . VAL B 1 85 ? 16.422 20.656 7.293 1 88.25 85 VAL B C 1
ATOM 2437 O O . VAL B 1 85 ? 16.516 20.297 6.117 1 88.25 85 VAL B O 1
ATOM 2440 N N . GLY B 1 86 ? 15.992 21.797 7.66 1 87.5 86 GLY B N 1
ATOM 2441 C CA . GLY B 1 86 ? 15.641 22.781 6.664 1 87.5 86 GLY B CA 1
ATOM 2442 C C . GLY B 1 86 ? 14.141 22.938 6.473 1 87.5 86 GLY B C 1
ATOM 2443 O O . GLY B 1 86 ? 13.68 23.906 5.867 1 87.5 86 GLY B O 1
ATOM 2444 N N . THR B 1 87 ? 13.445 22.031 7.027 1 86.94 87 THR B N 1
ATOM 2445 C CA . THR B 1 87 ? 11.992 22.078 6.906 1 86.94 87 THR B CA 1
ATOM 2446 C C . THR B 1 87 ? 11.422 23.281 7.656 1 86.94 87 THR B C 1
ATOM 2448 O O . THR B 1 87 ? 11.859 23.578 8.766 1 86.94 87 THR B O 1
ATOM 2451 N N . LEU B 1 88 ? 10.477 23.922 7.004 1 89.56 88 LEU B N 1
ATOM 2452 C CA . LEU B 1 88 ? 9.789 25.031 7.668 1 89.56 88 LEU B CA 1
ATOM 2453 C C . LEU B 1 88 ? 8.711 24.516 8.602 1 89.56 88 LEU B C 1
ATOM 2455 O O . LEU B 1 88 ? 8.117 23.469 8.352 1 89.56 88 LEU B O 1
ATOM 2459 N N . CYS B 1 89 ? 8.539 25.281 9.688 1 89.62 89 CYS B N 1
ATOM 2460 C CA . CYS B 1 89 ? 7.516 24.875 10.648 1 89.62 89 CYS B CA 1
ATOM 2461 C C . CYS B 1 89 ? 6.91 26.094 11.344 1 89.62 89 CYS B C 1
ATOM 2463 O O . CYS B 1 89 ? 7.387 27.203 11.172 1 89.62 89 CYS B O 1
ATOM 2465 N N . ASP B 1 90 ? 5.754 25.812 11.969 1 89.94 90 ASP B N 1
ATOM 2466 C CA . ASP B 1 90 ? 5.125 26.844 12.789 1 89.94 90 ASP B CA 1
ATOM 2467 C C . ASP B 1 90 ? 5.457 26.656 14.266 1 89.94 90 ASP B C 1
ATOM 2469 O O . ASP B 1 90 ? 5.219 25.578 14.828 1 89.94 90 ASP B O 1
ATOM 2473 N N . LEU B 1 91 ? 5.984 27.719 14.789 1 88.38 91 LEU B N 1
ATOM 2474 C CA . LEU B 1 91 ? 6.387 27.719 16.188 1 88.38 91 LEU B CA 1
ATOM 2475 C C . LEU B 1 91 ? 5.387 28.484 17.047 1 88.38 91 LEU B C 1
ATOM 2477 O O . LEU B 1 91 ? 5.16 29.672 16.828 1 88.38 91 LEU B O 1
ATOM 2481 N N . SER B 1 92 ? 4.77 27.75 17.969 1 86.19 92 SER B N 1
ATOM 2482 C CA . SER B 1 92 ? 3.838 28.344 18.922 1 86.19 92 SER B CA 1
ATOM 2483 C C . SER B 1 92 ? 4.305 28.141 20.359 1 86.19 92 SER B C 1
ATOM 2485 O O . SER B 1 92 ? 5.426 27.672 20.594 1 86.19 92 SER B O 1
ATOM 2487 N N . TYR B 1 93 ? 3.531 28.672 21.312 1 82.25 93 TYR B N 1
ATOM 2488 C CA . TYR B 1 93 ? 3.934 28.594 22.719 1 82.25 93 TYR B CA 1
ATOM 2489 C C . TYR B 1 93 ? 2.748 28.25 23.609 1 82.25 93 TYR B C 1
ATOM 2491 O O . TYR B 1 93 ? 1.673 28.844 23.484 1 82.25 93 TYR B O 1
ATOM 2499 N N . TYR B 1 94 ? 3.023 27.312 24.484 1 73.81 94 TYR B N 1
ATOM 2500 C CA . TYR B 1 94 ? 1.969 26.969 25.422 1 73.81 94 TYR B CA 1
ATOM 2501 C C . TYR B 1 94 ? 1.637 28.156 26.328 1 73.81 94 TYR B C 1
ATOM 2503 O O . TYR B 1 94 ? 2.535 28.797 26.875 1 73.81 94 TYR B O 1
ATOM 2511 N N . ASP B 1 95 ? 0.45 28.469 26.391 1 69 95 ASP B N 1
ATOM 2512 C CA . ASP B 1 95 ? -0.065 29.562 27.203 1 69 95 ASP B CA 1
ATOM 2513 C C . ASP B 1 95 ? 0.618 30.891 26.859 1 69 95 ASP B C 1
ATOM 2515 O O . ASP B 1 95 ? 0.651 31.812 27.672 1 69 95 ASP B O 1
ATOM 2519 N N . GLY B 1 96 ? 1.215 30.781 25.75 1 74.31 96 GLY B N 1
ATOM 2520 C CA . GLY B 1 96 ? 1.916 31.984 25.312 1 74.31 96 GLY B CA 1
ATOM 2521 C C . GLY B 1 96 ? 3.24 32.188 26.016 1 74.31 96 GLY B C 1
ATOM 2522 O O . GLY B 1 96 ? 3.848 33.25 25.906 1 74.31 96 GLY B O 1
ATOM 2523 N N . ASP B 1 97 ? 3.67 31.234 26.891 1 72.62 97 ASP B N 1
ATOM 2524 C CA . ASP B 1 97 ? 4.922 31.281 27.641 1 72.62 97 ASP B CA 1
ATOM 2525 C C . ASP B 1 97 ? 6.105 30.906 26.766 1 72.62 97 ASP B C 1
ATOM 2527 O O . ASP B 1 97 ? 6.172 29.781 26.266 1 72.62 97 ASP B O 1
ATOM 2531 N N . PRO B 1 98 ? 7.043 31.844 26.516 1 78.62 98 PRO B N 1
ATOM 2532 C CA . PRO B 1 98 ? 8.18 31.594 25.625 1 78.62 98 PRO B CA 1
ATOM 2533 C C . PRO B 1 98 ? 9.055 30.438 26.109 1 78.62 98 PRO B C 1
ATOM 2535 O O . PRO B 1 98 ? 9.844 29.906 25.328 1 78.62 98 PRO B O 1
ATOM 2538 N N . ASN B 1 99 ? 8.914 30.047 27.312 1 78.88 99 ASN B N 1
ATOM 2539 C CA . ASN B 1 99 ? 9.727 28.953 27.859 1 78.88 99 ASN B CA 1
ATOM 2540 C C . ASN B 1 99 ? 9.172 27.594 27.453 1 78.88 99 ASN B C 1
ATOM 2542 O O . ASN B 1 99 ? 9.844 26.562 27.609 1 78.88 99 ASN B O 1
ATOM 2546 N N . TYR B 1 100 ? 8.016 27.578 26.906 1 83.56 100 TYR B N 1
ATOM 2547 C CA . TYR B 1 100 ? 7.383 26.312 26.547 1 83.56 100 TYR B CA 1
ATOM 2548 C C . TYR B 1 100 ? 6.977 26.312 25.078 1 83.56 100 TYR B C 1
ATOM 2550 O O . TYR B 1 100 ? 5.785 26.281 24.766 1 83.56 100 TYR B O 1
ATOM 2558 N N . PRO B 1 101 ? 8.023 26.234 24.203 1 86.81 101 PRO B N 1
ATOM 2559 C CA . PRO B 1 101 ? 7.75 26.234 22.75 1 86.81 101 PRO B CA 1
ATOM 2560 C C . PRO B 1 101 ? 7.195 24.906 22.266 1 86.81 101 PRO B C 1
ATOM 2562 O O . PRO B 1 101 ? 7.457 23.859 22.859 1 86.81 101 PRO B O 1
ATOM 2565 N N . ARG B 1 102 ? 6.387 25 21.141 1 86 102 ARG B N 1
ATOM 2566 C CA . ARG B 1 102 ? 5.852 23.812 20.484 1 86 102 ARG B CA 1
ATOM 2567 C C . ARG B 1 102 ? 5.797 24 18.969 1 86 102 ARG B C 1
ATOM 2569 O O . ARG B 1 102 ? 5.59 25.125 18.484 1 86 102 ARG B O 1
ATOM 2576 N N . ILE B 1 103 ? 6.059 22.953 18.312 1 86.81 103 ILE B N 1
ATOM 2577 C CA . ILE B 1 103 ? 5.828 22.953 16.875 1 86.81 103 ILE B CA 1
ATOM 2578 C C . ILE B 1 103 ? 4.383 22.547 16.594 1 86.81 103 ILE B C 1
ATOM 2580 O O . ILE B 1 103 ? 3.928 21.484 17.031 1 86.81 103 ILE B O 1
ATOM 2584 N N . SER B 1 104 ? 3.666 23.344 15.875 1 82.94 104 SER B N 1
ATOM 2585 C CA . SER B 1 104 ? 2.266 23.031 15.609 1 82.94 104 SER B CA 1
ATOM 2586 C C . SER B 1 104 ? 2.109 22.25 14.312 1 82.94 104 SER B C 1
ATOM 2588 O O . SER B 1 104 ? 1.276 21.344 14.227 1 82.94 104 SER B O 1
ATOM 2590 N N . ASN B 1 105 ? 2.783 22.641 13.297 1 82.94 105 ASN B N 1
ATOM 2591 C CA . ASN B 1 105 ? 2.752 21.938 12.008 1 82.94 105 ASN B CA 1
ATOM 2592 C C . ASN B 1 105 ? 4.004 22.234 11.188 1 82.94 105 ASN B C 1
ATOM 2594 O O . ASN B 1 105 ? 4.777 23.125 11.523 1 82.94 105 ASN B O 1
ATOM 2598 N N . PHE B 1 106 ? 4.164 21.453 10.227 1 84.19 106 PHE B N 1
ATOM 2599 C CA . PHE B 1 106 ? 5.25 21.656 9.273 1 84.19 106 PHE B CA 1
ATOM 2600 C C . PHE B 1 106 ? 4.73 22.297 7.988 1 84.19 106 PHE B C 1
ATOM 2602 O O . PHE B 1 106 ? 3.533 22.219 7.699 1 84.19 106 PHE B O 1
ATOM 2609 N N . ARG B 1 107 ? 5.645 22.984 7.359 1 83.06 107 ARG B N 1
ATOM 2610 C CA . ARG B 1 107 ? 5.332 23.641 6.094 1 83.06 107 ARG B CA 1
ATOM 2611 C C . ARG B 1 107 ? 6.285 23.203 4.992 1 83.06 107 ARG B C 1
ATOM 2613 O O . ARG B 1 107 ? 7.336 22.609 5.27 1 83.06 107 ARG B O 1
ATOM 2620 N N . TRP B 1 108 ? 5.828 23.547 3.766 1 75.81 108 TRP B N 1
ATOM 2621 C CA . TRP B 1 108 ? 6.668 23.172 2.627 1 75.81 108 TRP B CA 1
ATOM 2622 C C . TRP B 1 108 ? 7.918 24.047 2.568 1 75.81 108 TRP B C 1
ATOM 2624 O O . TRP B 1 108 ? 7.871 25.234 2.889 1 75.81 108 TRP B O 1
ATOM 2634 N N . GLN B 1 109 ? 9.008 23.312 2.266 1 70.75 109 GLN B N 1
ATOM 2635 C CA . GLN B 1 109 ? 10.219 24.094 2.008 1 70.75 109 GLN B CA 1
ATOM 2636 C C . GLN B 1 109 ? 10.289 24.531 0.551 1 70.75 109 GLN B C 1
ATOM 2638 O O . GLN B 1 109 ? 9.43 24.188 -0.255 1 70.75 109 GLN B O 1
ATOM 2643 N N . THR B 1 110 ? 11.117 25.5 0.242 1 62.03 110 THR B N 1
ATOM 2644 C CA . THR B 1 110 ? 11.305 26.062 -1.097 1 62.03 110 THR B CA 1
ATOM 2645 C C . THR B 1 110 ? 11.461 24.938 -2.123 1 62.03 110 THR B C 1
ATOM 2647 O O . THR B 1 110 ? 11.07 25.094 -3.281 1 62.03 110 THR B O 1
ATOM 2650 N N . ASN B 1 111 ? 11.914 23.766 -1.709 1 58.91 111 ASN B N 1
ATOM 2651 C CA . ASN B 1 111 ? 12.234 22.75 -2.715 1 58.91 111 ASN B CA 1
ATOM 2652 C C . ASN B 1 111 ? 11.031 21.891 -3.045 1 58.91 111 ASN B C 1
ATOM 2654 O O . ASN B 1 111 ? 11.109 21 -3.906 1 58.91 111 ASN B O 1
ATOM 2658 N N . GLY B 1 112 ? 9.945 22.188 -2.57 1 68.44 112 GLY B N 1
ATOM 2659 C CA . GLY B 1 112 ? 8.758 21.734 -3.266 1 68.44 112 GLY B CA 1
ATOM 2660 C C . GLY B 1 112 ? 8.102 20.531 -2.602 1 68.44 112 GLY B C 1
ATOM 2661 O O . GLY B 1 112 ? 8.758 19.766 -1.897 1 68.44 112 GLY B O 1
ATOM 2662 N N . ALA B 1 113 ? 6.898 20.469 -2.553 1 74.75 113 ALA B N 1
ATOM 2663 C CA . ALA B 1 113 ? 6.004 19.391 -2.154 1 74.75 113 ALA B CA 1
ATOM 2664 C C . ALA B 1 113 ? 6.082 18.219 -3.141 1 74.75 113 ALA B C 1
ATOM 2666 O O . ALA B 1 113 ? 6.512 18.391 -4.285 1 74.75 113 ALA B O 1
ATOM 2667 N N . PRO B 1 114 ? 5.926 16.984 -2.615 1 77.25 114 PRO B N 1
ATOM 2668 C CA . PRO B 1 114 ? 5.789 15.875 -3.568 1 77.25 114 PRO B CA 1
ATOM 2669 C C . PRO B 1 114 ? 4.754 16.156 -4.652 1 77.25 114 PRO B C 1
ATOM 2671 O O . PRO B 1 114 ? 3.797 16.891 -4.422 1 77.25 114 PRO B O 1
ATOM 2674 N N . ASP B 1 115 ? 5.055 15.609 -5.797 1 77.31 115 ASP B N 1
ATOM 2675 C CA . ASP B 1 115 ? 4.121 15.789 -6.906 1 77.31 115 ASP B CA 1
ATOM 2676 C C . ASP B 1 115 ? 2.811 15.047 -6.645 1 77.31 115 ASP B C 1
ATOM 2678 O O . ASP B 1 115 ? 2.795 13.82 -6.531 1 77.31 115 ASP B O 1
ATOM 2682 N N . CYS B 1 116 ? 1.776 15.828 -6.43 1 81.25 116 CYS B N 1
ATOM 2683 C CA . CYS B 1 116 ? 0.453 15.281 -6.156 1 81.25 116 CYS B CA 1
ATOM 2684 C C . CYS B 1 116 ? -0.638 16.156 -6.754 1 81.25 116 CYS B C 1
ATOM 2686 O O . CYS B 1 116 ? -0.616 17.375 -6.59 1 81.25 116 CYS B O 1
ATOM 2688 N N . GLU B 1 117 ? -1.524 15.578 -7.43 1 80 117 GLU B N 1
ATOM 2689 C CA . GLU B 1 117 ? -2.656 16.344 -7.949 1 80 117 GLU B CA 1
ATOM 2690 C C . GLU B 1 117 ? -3.723 16.547 -6.879 1 80 117 GLU B C 1
ATOM 2692 O O . GLU B 1 117 ? -3.684 15.906 -5.828 1 80 117 GLU B O 1
ATOM 2697 N N . LEU B 1 118 ? -4.742 17.547 -6.906 1 76.06 118 LEU B N 1
ATOM 2698 C CA . LEU B 1 118 ? -5.73 17.953 -5.918 1 76.06 118 LEU B CA 1
ATOM 2699 C C . LEU B 1 118 ? -6.586 16.781 -5.484 1 76.06 118 LEU B C 1
ATOM 2701 O O . LEU B 1 118 ? -7.043 16.719 -4.34 1 76.06 118 LEU B O 1
ATOM 2705 N N . ASP B 1 119 ? -6.672 15.609 -6.125 1 80.44 119 ASP B N 1
ATOM 2706 C CA . ASP B 1 119 ? -7.508 14.469 -5.773 1 80.44 119 ASP B CA 1
ATOM 2707 C C . ASP B 1 119 ? -6.66 13.219 -5.539 1 80.44 119 ASP B C 1
ATOM 2709 O O . ASP B 1 119 ? -7.176 12.102 -5.543 1 80.44 119 ASP B O 1
ATOM 2713 N N . GLU B 1 120 ? -5.504 13.547 -5.348 1 86.44 120 GLU B N 1
ATOM 2714 C CA . GLU B 1 120 ? -4.598 12.445 -5.047 1 86.44 120 GLU B CA 1
ATOM 2715 C C . GLU B 1 120 ? -4.082 12.531 -3.611 1 86.44 120 GLU B C 1
ATOM 2717 O O . GLU B 1 120 ? -4.227 13.562 -2.955 1 86.44 120 GLU B O 1
ATOM 2722 N N . LEU B 1 121 ? -3.648 11.469 -3.08 1 87.31 121 LEU B N 1
ATOM 2723 C CA . LEU B 1 121 ? -2.928 11.383 -1.814 1 87.31 121 LEU B CA 1
ATOM 2724 C C . LEU B 1 121 ? -1.57 10.711 -2.006 1 87.31 121 LEU B C 1
ATOM 2726 O O . LEU B 1 121 ? -1.467 9.695 -2.691 1 87.31 121 LEU B O 1
ATOM 2730 N N . ILE B 1 122 ? -0.571 11.359 -1.496 1 88.5 122 ILE B N 1
ATOM 2731 C CA . ILE B 1 122 ? 0.749 10.758 -1.635 1 88.5 122 ILE B CA 1
ATOM 2732 C C . ILE B 1 122 ? 1.483 10.805 -0.298 1 88.5 122 ILE B C 1
ATOM 2734 O O . ILE B 1 122 ? 1.393 11.797 0.431 1 88.5 122 ILE B O 1
ATOM 2738 N N . ILE B 1 123 ? 2.031 9.758 0.091 1 88.38 123 ILE B N 1
ATOM 2739 C CA . ILE B 1 123 ? 3.021 9.648 1.156 1 88.38 123 ILE B CA 1
ATOM 2740 C C . ILE B 1 123 ? 4.391 9.344 0.556 1 88.38 123 ILE B C 1
ATOM 2742 O O . ILE B 1 123 ? 4.594 8.281 -0.034 1 88.38 123 ILE B O 1
ATOM 2746 N N . GLN B 1 124 ? 5.316 10.289 0.66 1 88.31 124 GLN B N 1
ATOM 2747 C CA . GLN B 1 124 ? 6.582 10.148 -0.052 1 88.31 124 GLN B CA 1
ATOM 2748 C C . GLN B 1 124 ? 7.766 10.453 0.86 1 88.31 124 GLN B C 1
ATOM 2750 O O . GLN B 1 124 ? 7.77 11.477 1.558 1 88.31 124 GLN B O 1
ATOM 2755 N N . GLN B 1 125 ? 8.75 9.57 0.943 1 86.62 125 GLN B N 1
ATOM 2756 C CA . GLN B 1 125 ? 10 9.82 1.645 1 86.62 125 GLN B CA 1
ATOM 2757 C C . GLN B 1 125 ? 10.984 10.578 0.757 1 86.62 125 GLN B C 1
ATOM 2759 O O . GLN B 1 125 ? 11.555 11.586 1.17 1 86.62 125 GLN B O 1
ATOM 2764 N N . THR B 1 126 ? 11.203 10.078 -0.417 1 87.44 126 THR B N 1
ATOM 2765 C CA . THR B 1 126 ? 12 10.664 -1.484 1 87.44 126 THR B CA 1
ATOM 2766 C C . THR B 1 126 ? 11.375 10.383 -2.848 1 87.44 126 THR B C 1
ATOM 2768 O O . THR B 1 126 ? 10.555 9.477 -2.982 1 87.44 126 THR B O 1
ATOM 2771 N N . PRO B 1 127 ? 11.695 11.258 -3.777 1 87.12 127 PRO B N 1
ATOM 2772 C CA . PRO B 1 127 ? 11.188 10.922 -5.109 1 87.12 127 PRO B CA 1
ATOM 2773 C C . PRO B 1 127 ? 11.523 9.484 -5.516 1 87.12 127 PRO B C 1
ATOM 2775 O O . PRO B 1 127 ? 12.68 9.07 -5.445 1 87.12 127 PRO B O 1
ATOM 2778 N N . GLY B 1 128 ? 10.594 8.703 -5.859 1 91 128 GLY B N 1
ATOM 2779 C CA . GLY B 1 128 ? 10.789 7.305 -6.227 1 91 128 GLY B CA 1
ATOM 2780 C C . GLY B 1 128 ? 10.438 6.34 -5.109 1 91 128 GLY B C 1
ATOM 2781 O O . GLY B 1 128 ? 10.438 5.125 -5.312 1 91 128 GLY B O 1
ATOM 2782 N N . VAL B 1 129 ? 10.258 6.832 -3.91 1 93.62 129 VAL B N 1
ATOM 2783 C CA . VAL B 1 129 ? 9.812 6.023 -2.779 1 93.62 129 VAL B CA 1
ATOM 2784 C C . VAL B 1 129 ? 8.508 6.586 -2.219 1 93.62 129 VAL B C 1
ATOM 2786 O O . VAL B 1 129 ? 8.523 7.543 -1.441 1 93.62 129 VAL B O 1
ATOM 2789 N N . SER B 1 130 ? 7.344 5.992 -2.648 1 94 130 SER B N 1
ATOM 2790 C CA . SER B 1 130 ? 6.082 6.625 -2.273 1 94 130 SER B CA 1
ATOM 2791 C C . SER B 1 130 ? 4.934 5.625 -2.307 1 94 130 SER B C 1
ATOM 2793 O O . SER B 1 130 ? 5.035 4.574 -2.938 1 94 130 SER B O 1
ATOM 2795 N N . LEU B 1 131 ? 3.963 5.855 -1.523 1 92.75 131 LEU B N 1
ATOM 2796 C CA . LEU B 1 131 ? 2.621 5.289 -1.602 1 92.75 131 LEU B CA 1
ATOM 2797 C C . LEU B 1 131 ? 1.617 6.336 -2.076 1 92.75 131 LEU B C 1
ATOM 2799 O O . LEU B 1 131 ? 1.482 7.395 -1.463 1 92.75 131 LEU B O 1
ATOM 2803 N N . LYS B 1 132 ? 0.901 6.066 -3.129 1 93.44 132 LYS B N 1
ATOM 2804 C CA . LYS B 1 132 ? 0.016 7.059 -3.732 1 93.44 132 LYS B CA 1
ATOM 2805 C C . LYS B 1 132 ? -1.364 6.473 -4.008 1 93.44 132 LYS B C 1
ATOM 2807 O O . LYS B 1 132 ? -1.481 5.316 -4.426 1 93.44 132 LYS B O 1
ATOM 2812 N N . ILE B 1 133 ? -2.385 7.18 -3.721 1 92.69 133 ILE B N 1
ATOM 2813 C CA . ILE B 1 133 ? -3.729 6.945 -4.234 1 92.69 133 ILE B CA 1
ATOM 2814 C C . ILE B 1 133 ? -4.016 7.906 -5.387 1 92.69 133 ILE B C 1
ATOM 2816 O O . ILE B 1 133 ? -4.125 9.117 -5.184 1 92.69 133 ILE B O 1
ATOM 2820 N N . GLU B 1 134 ? -4.137 7.328 -6.531 1 93 134 GLU B N 1
ATOM 2821 C CA . GLU B 1 134 ? -4.297 8.133 -7.742 1 93 134 GLU B CA 1
ATOM 2822 C C . GLU B 1 134 ? -5.715 8.68 -7.855 1 93 134 GLU B C 1
ATOM 2824 O O . GLU B 1 134 ? -6.598 8.289 -7.09 1 93 134 GLU B O 1
ATOM 2829 N N . LYS B 1 135 ? -5.859 9.555 -8.805 1 89.69 135 LYS B N 1
ATOM 2830 C CA . LYS B 1 135 ? -7.125 10.258 -8.984 1 89.69 135 LYS B CA 1
ATOM 2831 C C . LYS B 1 135 ? -8.273 9.273 -9.219 1 89.69 135 LYS B C 1
ATOM 2833 O O . LYS B 1 135 ? -9.383 9.484 -8.734 1 89.69 135 LYS B O 1
ATOM 2838 N N . ASP B 1 136 ? -8.023 8.164 -9.93 1 92.56 136 ASP B N 1
ATOM 2839 C CA . ASP B 1 136 ? -9.078 7.219 -10.289 1 92.56 136 ASP B CA 1
ATOM 2840 C C . ASP B 1 136 ? -9.359 6.254 -9.133 1 92.56 136 ASP B C 1
ATOM 2842 O O . ASP B 1 136 ? -10.266 5.422 -9.227 1 92.56 136 ASP B O 1
ATOM 2846 N N . GLY B 1 137 ? -8.5 6.387 -8.023 1 92.81 137 GLY B N 1
ATOM 2847 C CA . GLY B 1 137 ? -8.703 5.523 -6.871 1 92.81 137 GLY B CA 1
ATOM 2848 C C . GLY B 1 137 ? -7.746 4.348 -6.832 1 92.81 137 GLY B C 1
ATOM 2849 O O . GLY B 1 137 ? -7.828 3.502 -5.941 1 92.81 137 GLY B O 1
ATOM 2850 N N . SER B 1 138 ? -6.832 4.25 -7.812 1 95.81 138 SER B N 1
ATOM 2851 C CA . SER B 1 138 ? -5.848 3.176 -7.836 1 95.81 138 SER B CA 1
ATOM 2852 C C . SER B 1 138 ? -4.746 3.412 -6.805 1 95.81 138 SER B C 1
ATOM 2854 O O . SER B 1 138 ? -4.387 4.559 -6.523 1 95.81 138 SER B O 1
ATOM 2856 N N . PHE B 1 139 ? -4.246 2.359 -6.246 1 96 139 PHE B N 1
ATOM 2857 C CA . PHE B 1 139 ? -3.111 2.424 -5.328 1 96 139 PHE B CA 1
ATOM 2858 C C . PHE B 1 139 ? -1.809 2.123 -6.059 1 96 139 PHE B C 1
ATOM 2860 O O . PHE B 1 139 ? -1.752 1.213 -6.891 1 96 139 PHE B O 1
ATOM 2867 N N . LEU B 1 140 ? -0.808 2.883 -5.832 1 95.06 140 LEU B N 1
ATOM 2868 C CA . LEU B 1 140 ? 0.513 2.684 -6.418 1 95.06 140 LEU B CA 1
ATOM 2869 C C . LEU B 1 140 ? 1.603 2.793 -5.355 1 95.06 140 LEU B C 1
ATOM 2871 O O . LEU B 1 140 ? 1.731 3.826 -4.699 1 95.06 140 LEU B O 1
ATOM 2875 N N . THR B 1 141 ? 2.305 1.781 -5.109 1 95.69 141 THR B N 1
ATOM 2876 C CA . THR B 1 141 ? 3.461 1.755 -4.219 1 95.69 141 THR B CA 1
ATOM 2877 C C . THR B 1 141 ? 4.75 1.547 -5.016 1 95.69 141 THR B C 1
ATOM 2879 O O . THR B 1 141 ? 4.871 0.578 -5.766 1 95.69 141 THR B O 1
ATOM 2882 N N . ILE B 1 142 ? 5.734 2.414 -4.883 1 95.31 142 ILE B N 1
ATOM 2883 C CA . ILE B 1 142 ? 6.98 2.342 -5.641 1 95.31 142 ILE B CA 1
ATOM 2884 C C . ILE B 1 142 ? 8.172 2.4 -4.684 1 95.31 142 ILE B C 1
ATOM 2886 O O . ILE B 1 142 ? 8.18 3.199 -3.746 1 95.31 142 ILE B O 1
ATOM 2890 N N . SER B 1 143 ? 9.156 1.577 -4.879 1 96.38 143 SER B N 1
ATOM 2891 C CA . SER B 1 143 ? 10.422 1.577 -4.148 1 96.38 143 SER B CA 1
ATOM 2892 C C . SER B 1 143 ? 11.547 1.008 -5 1 96.38 143 SER B C 1
ATOM 2894 O O . SER B 1 143 ? 11.367 0.012 -5.703 1 96.38 143 SER B O 1
ATOM 2896 N N . PRO B 1 144 ? 12.656 1.641 -5.016 1 95.62 144 PRO B N 1
ATOM 2897 C CA . PRO B 1 144 ? 13.797 1.048 -5.723 1 95.62 144 PRO B CA 1
ATOM 2898 C C . PRO B 1 144 ? 14.391 -0.146 -4.98 1 95.62 144 PRO B C 1
ATOM 2900 O O . PRO B 1 144 ? 15.266 -0.832 -5.512 1 95.62 144 PRO B O 1
ATOM 2903 N N . GLU B 1 145 ? 13.906 -0.405 -3.742 1 96.5 145 GLU B N 1
ATOM 2904 C CA . GLU B 1 145 ? 14.461 -1.472 -2.92 1 96.5 145 GLU B CA 1
ATOM 2905 C C . GLU B 1 145 ? 13.469 -2.615 -2.742 1 96.5 145 GLU B C 1
ATOM 2907 O O . GLU B 1 145 ? 13.023 -3.215 -3.723 1 96.5 145 GLU B O 1
ATOM 2912 N N . ASN B 1 146 ? 13.133 -3.025 -1.483 1 96.56 146 ASN B N 1
ATOM 2913 C CA . ASN B 1 146 ? 12.328 -4.215 -1.23 1 96.56 146 ASN B CA 1
ATOM 2914 C C . ASN B 1 146 ? 10.93 -3.852 -0.734 1 96.56 146 ASN B C 1
ATOM 2916 O O . ASN B 1 146 ? 10.703 -2.73 -0.276 1 96.56 146 ASN B O 1
ATOM 2920 N N . TRP B 1 147 ? 10 -4.73 -0.851 1 95.69 147 TRP B N 1
ATOM 2921 C CA . TRP B 1 147 ? 8.648 -4.672 -0.31 1 95.69 147 TRP B CA 1
ATOM 2922 C C . TRP B 1 147 ? 8.297 -5.965 0.417 1 95.69 147 TRP B C 1
ATOM 2924 O O . TRP B 1 147 ? 8.344 -7.047 -0.17 1 95.69 147 TRP B O 1
ATOM 2934 N N . THR B 1 148 ? 8.109 -5.891 1.687 1 96.12 148 THR B N 1
ATOM 2935 C CA . THR B 1 148 ? 7.852 -7.07 2.504 1 96.12 148 THR B CA 1
ATOM 2936 C C . THR B 1 148 ? 6.547 -6.914 3.279 1 96.12 148 THR B C 1
ATOM 2938 O O . THR B 1 148 ? 6.309 -5.875 3.898 1 96.12 148 THR B O 1
ATOM 2941 N N . VAL B 1 149 ? 5.652 -7.934 3.227 1 94.88 149 VAL B N 1
ATOM 2942 C CA . VAL B 1 149 ? 4.465 -8.062 4.062 1 94.88 149 VAL B CA 1
ATOM 2943 C C . VAL B 1 149 ? 4.547 -9.352 4.879 1 94.88 149 VAL B C 1
ATOM 2945 O O . VAL B 1 149 ? 4.617 -10.445 4.312 1 94.88 149 VAL B O 1
ATOM 2948 N N . GLU B 1 150 ? 4.543 -9.281 6.184 1 96 150 GLU B N 1
ATOM 2949 C CA . GLU B 1 150 ? 4.516 -10.414 7.105 1 96 150 GLU B CA 1
ATOM 2950 C C . GLU B 1 150 ? 3.285 -10.359 8.008 1 96 150 GLU B C 1
ATOM 2952 O O . GLU B 1 150 ? 3.084 -9.391 8.734 1 96 150 GLU B O 1
ATOM 2957 N N . VAL B 1 151 ? 2.527 -11.398 7.906 1 95.69 151 VAL B N 1
ATOM 2958 C CA . VAL B 1 151 ? 1.295 -11.398 8.688 1 95.69 151 VAL B CA 1
ATOM 2959 C C . VAL B 1 151 ? 1.203 -12.688 9.508 1 95.69 151 VAL B C 1
ATOM 2961 O O . VAL B 1 151 ? 1.603 -13.758 9.047 1 95.69 151 VAL B O 1
ATOM 2964 N N . GLY B 1 152 ? 0.715 -12.5 10.688 1 95.06 152 GLY B N 1
ATOM 2965 C CA . GLY B 1 152 ? 0.534 -13.648 11.562 1 95.06 152 GLY B CA 1
ATOM 2966 C C . GLY B 1 152 ? -0.698 -14.469 11.227 1 95.06 152 GLY B C 1
ATOM 2967 O O . GLY B 1 152 ? -0.815 -15.625 11.641 1 95.06 152 GLY B O 1
ATOM 2968 N N . GLY B 1 153 ? -1.638 -13.922 10.531 1 96.25 153 GLY B N 1
ATOM 2969 C CA . GLY B 1 153 ? -2.848 -14.602 10.094 1 96.25 153 GLY B CA 1
ATOM 2970 C C . GLY B 1 153 ? -2.814 -14.984 8.625 1 96.25 153 GLY B C 1
ATOM 2971 O O . GLY B 1 153 ? -1.87 -15.641 8.172 1 96.25 153 GLY B O 1
ATOM 2972 N N . ASN B 1 154 ? -3.875 -14.555 7.852 1 96.94 154 ASN B N 1
ATOM 2973 C CA . ASN B 1 154 ? -3.99 -14.898 6.438 1 96.94 154 ASN B CA 1
ATOM 2974 C C . ASN B 1 154 ? -3.73 -13.68 5.547 1 96.94 154 ASN B C 1
ATOM 2976 O O . ASN B 1 154 ? -3.98 -12.547 5.949 1 96.94 154 ASN B O 1
ATOM 2980 N N . ALA B 1 155 ? -3.137 -13.898 4.395 1 96.06 155 ALA B N 1
ATOM 2981 C CA . ALA B 1 155 ? -2.992 -12.883 3.354 1 96.06 155 ALA B CA 1
ATOM 2982 C C . ALA B 1 155 ? -3.924 -13.164 2.18 1 96.06 155 ALA B C 1
ATOM 2984 O O . ALA B 1 155 ? -3.889 -14.25 1.6 1 96.06 155 ALA B O 1
ATOM 2985 N N . VAL B 1 156 ? -4.832 -12.211 1.905 1 96 156 VAL B N 1
ATOM 2986 C CA . VAL B 1 156 ? -5.793 -12.406 0.826 1 96 156 VAL B CA 1
ATOM 2987 C C . VAL B 1 156 ? -5.68 -11.258 -0.178 1 96 156 VAL B C 1
ATOM 2989 O O . VAL B 1 156 ? -5.715 -10.086 0.203 1 96 156 VAL B O 1
ATOM 2992 N N . ILE B 1 157 ? -5.422 -11.578 -1.426 1 95.5 157 ILE B N 1
ATOM 2993 C CA . ILE B 1 157 ? -5.496 -10.633 -2.535 1 95.5 157 ILE B CA 1
ATOM 2994 C C . ILE B 1 157 ? -6.637 -11.023 -3.471 1 95.5 157 ILE B C 1
ATOM 2996 O O . ILE B 1 157 ? -6.617 -12.094 -4.074 1 95.5 157 ILE B O 1
ATOM 3000 N N . LYS B 1 158 ? -7.625 -10.203 -3.57 1 95.5 158 LYS B N 1
ATOM 3001 C CA . LYS B 1 158 ? -8.781 -10.445 -4.43 1 95.5 158 LYS B CA 1
ATOM 3002 C C . LYS B 1 158 ? -8.953 -9.32 -5.445 1 95.5 158 LYS B C 1
ATOM 3004 O O . LYS B 1 158 ? -9.031 -8.148 -5.074 1 95.5 158 LYS B O 1
ATOM 3009 N N . ALA B 1 159 ? -9.016 -9.695 -6.695 1 95.69 159 ALA B N 1
ATOM 3010 C CA . ALA B 1 159 ? -9.211 -8.727 -7.773 1 95.69 159 ALA B CA 1
ATOM 3011 C C . ALA B 1 159 ? -10.438 -9.07 -8.609 1 95.69 159 ALA B C 1
ATOM 3013 O O . ALA B 1 159 ? -10.602 -10.219 -9.031 1 95.69 159 ALA B O 1
ATOM 3014 N N . GLU B 1 160 ? -11.305 -8.086 -8.82 1 95.38 160 GLU B N 1
ATOM 3015 C CA . GLU B 1 160 ? -12.453 -8.297 -9.695 1 95.38 160 GLU B CA 1
ATOM 3016 C C . GLU B 1 160 ? -12.039 -8.32 -11.164 1 95.38 160 GLU B C 1
ATOM 3018 O O . GLU B 1 160 ? -12.805 -8.75 -12.023 1 95.38 160 GLU B O 1
ATOM 3023 N N . GLY B 1 161 ? -10.852 -7.922 -11.445 1 96 161 GLY B N 1
ATOM 3024 C CA . GLY B 1 161 ? -10.25 -8.023 -12.766 1 96 161 GLY B CA 1
ATOM 3025 C C . GLY B 1 161 ? -9.195 -9.109 -12.867 1 96 161 GLY B C 1
ATOM 3026 O O . GLY B 1 161 ? -9.484 -10.281 -12.609 1 96 161 GLY B O 1
ATOM 3027 N N . ASN B 1 162 ? -7.906 -8.672 -13.211 1 97.25 162 ASN B N 1
ATOM 3028 C CA . ASN B 1 162 ? -6.781 -9.594 -13.32 1 97.25 162 ASN B CA 1
ATOM 3029 C C . ASN B 1 162 ? -5.75 -9.352 -12.219 1 97.25 162 ASN B C 1
ATOM 3031 O O . ASN B 1 162 ? -5.738 -8.289 -11.594 1 97.25 162 ASN B O 1
ATOM 3035 N N . ALA B 1 163 ? -4.949 -10.344 -11.906 1 96.06 163 ALA B N 1
ATOM 3036 C CA . ALA B 1 163 ? -3.799 -10.227 -11.008 1 96.06 163 ALA B CA 1
ATOM 3037 C C . ALA B 1 163 ? -2.52 -10.695 -11.695 1 96.06 163 ALA B C 1
ATOM 3039 O O . ALA B 1 163 ? -2.496 -11.766 -12.312 1 96.06 163 ALA B O 1
ATOM 3040 N N . THR B 1 164 ? -1.524 -9.852 -11.695 1 95.75 164 THR B N 1
ATOM 3041 C CA . THR B 1 164 ? -0.24 -10.18 -12.297 1 95.75 164 THR B CA 1
ATOM 3042 C C . THR B 1 164 ? 0.88 -10.109 -11.266 1 95.75 164 THR B C 1
ATOM 3044 O O . THR B 1 164 ? 0.998 -9.125 -10.539 1 95.75 164 THR B O 1
ATOM 3047 N N . VAL B 1 165 ? 1.631 -11.172 -11.102 1 95.88 165 VAL B N 1
ATOM 3048 C CA . VAL B 1 165 ? 2.861 -11.195 -10.32 1 95.88 165 VAL B CA 1
ATOM 3049 C C . VAL B 1 165 ? 4.059 -11.43 -11.234 1 95.88 165 VAL B C 1
ATOM 3051 O O . VAL B 1 165 ? 4.203 -12.516 -11.812 1 95.88 165 VAL B O 1
ATOM 3054 N N . GLU B 1 166 ? 4.863 -10.43 -11.391 1 95.25 166 GLU B N 1
ATOM 3055 C CA . GLU B 1 166 ? 6.016 -10.484 -12.289 1 95.25 166 GLU B CA 1
ATOM 3056 C C . GLU B 1 166 ? 7.312 -10.195 -11.539 1 95.25 166 GLU B C 1
ATOM 3058 O O . GLU B 1 166 ? 7.363 -9.281 -10.711 1 95.25 166 GLU B O 1
ATOM 3063 N N . ALA B 1 167 ? 8.273 -11 -11.773 1 95.25 167 ALA B N 1
ATOM 3064 C CA . ALA B 1 167 ? 9.609 -10.805 -11.211 1 95.25 167 ALA B CA 1
ATOM 3065 C C . ALA B 1 167 ? 10.68 -10.938 -12.289 1 95.25 167 ALA B C 1
ATOM 3067 O O . ALA B 1 167 ? 10.586 -11.812 -13.156 1 95.25 167 ALA B O 1
ATOM 3068 N N . ALA B 1 168 ? 11.656 -10.023 -12.266 1 93.81 168 ALA B N 1
ATOM 3069 C CA . ALA B 1 168 ? 12.758 -10.109 -13.219 1 93.81 168 ALA B CA 1
ATOM 3070 C C . ALA B 1 168 ? 13.688 -11.281 -12.883 1 93.81 168 ALA B C 1
ATOM 3072 O O . ALA B 1 168 ? 14.414 -11.773 -13.75 1 93.81 168 ALA B O 1
ATOM 3073 N N . GLY B 1 169 ? 13.695 -11.75 -11.648 1 94.12 169 GLY B N 1
ATOM 3074 C CA . GLY B 1 169 ? 14.531 -12.852 -11.211 1 94.12 169 GLY B CA 1
ATOM 3075 C C . GLY B 1 169 ? 13.766 -14.148 -11.039 1 94.12 169 GLY B C 1
ATOM 3076 O O . GLY B 1 169 ? 13.5 -14.852 -12.023 1 94.12 169 GLY B O 1
ATOM 3077 N N . THR B 1 170 ? 13.375 -14.461 -9.727 1 96.44 170 THR B N 1
ATOM 3078 C CA . THR B 1 170 ? 12.703 -15.711 -9.414 1 96.44 170 THR B CA 1
ATOM 3079 C C . THR B 1 170 ? 11.414 -15.461 -8.633 1 96.44 170 THR B C 1
ATOM 3081 O O . THR B 1 170 ? 11.383 -14.617 -7.738 1 96.44 170 THR B O 1
ATOM 3084 N N . LEU B 1 171 ? 10.297 -16.141 -9.039 1 96.19 171 LEU B N 1
ATOM 3085 C CA . LEU B 1 171 ? 9.062 -16.188 -8.273 1 96.19 171 LEU B CA 1
ATOM 3086 C C . LEU B 1 171 ? 8.945 -17.5 -7.492 1 96.19 171 LEU B C 1
ATOM 3088 O O . LEU B 1 171 ? 8.938 -18.578 -8.086 1 96.19 171 LEU B O 1
ATOM 3092 N N . THR B 1 172 ? 8.914 -17.406 -6.184 1 96.38 172 THR B N 1
ATOM 3093 C CA . THR B 1 172 ? 8.852 -18.594 -5.336 1 96.38 172 THR B CA 1
ATOM 3094 C C . THR B 1 172 ? 7.496 -18.703 -4.652 1 96.38 172 THR B C 1
ATOM 3096 O O . THR B 1 172 ? 7.043 -17.766 -4 1 96.38 172 THR B O 1
ATOM 3099 N N . LEU B 1 173 ? 6.758 -19.797 -4.891 1 95.62 173 LEU B N 1
ATOM 3100 C CA . LEU B 1 173 ? 5.566 -20.188 -4.141 1 95.62 173 LEU B CA 1
ATOM 3101 C C . LEU B 1 173 ? 5.887 -21.297 -3.145 1 95.62 173 LEU B C 1
ATOM 3103 O O . LEU B 1 173 ? 6.258 -22.406 -3.539 1 95.62 173 LEU B O 1
ATOM 3107 N N . GLN B 1 174 ? 5.824 -20.984 -1.902 1 96.06 174 GLN B N 1
ATOM 3108 C CA . GLN B 1 174 ? 6.191 -21.938 -0.871 1 96.06 174 GLN B CA 1
ATOM 3109 C C . GLN B 1 174 ? 5.094 -22.062 0.181 1 96.06 174 GLN B C 1
ATOM 3111 O O . GLN B 1 174 ? 4.746 -21.094 0.844 1 96.06 174 GLN B O 1
ATOM 3116 N N . ALA B 1 175 ? 4.504 -23.234 0.344 1 96.56 175 ALA B N 1
ATOM 3117 C CA . ALA B 1 175 ? 3.504 -23.625 1.334 1 96.56 175 ALA B CA 1
ATOM 3118 C C . ALA B 1 175 ? 3.355 -25.141 1.395 1 96.56 175 ALA B C 1
ATOM 3120 O O . ALA B 1 175 ? 3.582 -25.844 0.4 1 96.56 175 ALA B O 1
ATOM 3121 N N . PRO B 1 176 ? 2.967 -25.609 2.572 1 95.94 176 PRO B N 1
ATOM 3122 C CA . PRO B 1 176 ? 2.73 -27.047 2.602 1 95.94 176 PRO B CA 1
ATOM 3123 C C . PRO B 1 176 ? 1.729 -27.5 1.544 1 95.94 176 PRO B C 1
ATOM 3125 O O . PRO B 1 176 ? 1.906 -28.562 0.936 1 95.94 176 PRO B O 1
ATOM 3128 N N . ASN B 1 177 ? 0.68 -26.719 1.33 1 96.44 177 ASN B N 1
ATOM 3129 C CA . ASN B 1 177 ? -0.326 -27 0.312 1 96.44 177 ASN B CA 1
ATOM 3130 C C . ASN B 1 177 ? -0.509 -25.812 -0.634 1 96.44 177 ASN B C 1
ATOM 3132 O O . ASN B 1 177 ? -0.719 -24.688 -0.188 1 96.44 177 ASN B O 1
ATOM 3136 N N . ILE B 1 178 ? -0.368 -26.016 -1.95 1 95.62 178 ILE B N 1
ATOM 3137 C CA . ILE B 1 178 ? -0.627 -25.047 -3.006 1 95.62 178 ILE B CA 1
ATOM 3138 C C . ILE B 1 178 ? -1.85 -25.469 -3.814 1 95.62 178 ILE B C 1
ATOM 3140 O O . ILE B 1 178 ? -1.83 -26.516 -4.473 1 95.62 178 ILE B O 1
ATOM 3144 N N . ILE B 1 179 ? -2.92 -24.75 -3.732 1 94.5 179 ILE B N 1
ATOM 3145 C CA . ILE B 1 179 ? -4.184 -25.078 -4.387 1 94.5 179 ILE B CA 1
ATOM 3146 C C . ILE B 1 179 ? -4.391 -24.172 -5.594 1 94.5 179 ILE B C 1
ATOM 3148 O O . ILE B 1 179 ? -4.32 -22.938 -5.473 1 94.5 179 ILE B O 1
ATOM 3152 N N . LYS B 1 180 ? -4.523 -24.672 -6.781 1 93.12 180 LYS B N 1
ATOM 3153 C CA . LYS B 1 180 ? -4.816 -23.922 -8 1 93.12 180 LYS B CA 1
ATOM 3154 C C . LYS B 1 180 ? -6.195 -24.281 -8.547 1 93.12 180 LYS B C 1
ATOM 3156 O O . LYS B 1 180 ? -6.43 -25.406 -8.961 1 93.12 180 LYS B O 1
ATOM 3161 N N . ASN B 1 181 ? -7.105 -23.391 -8.5 1 94.06 181 ASN B N 1
ATOM 3162 C CA . ASN B 1 181 ? -8.438 -23.578 -9.062 1 94.06 181 ASN B CA 1
ATOM 3163 C C . ASN B 1 181 ? -8.641 -22.719 -10.305 1 94.06 181 ASN B C 1
ATOM 3165 O O . ASN B 1 181 ? -8.906 -21.516 -10.195 1 94.06 181 ASN B O 1
ATOM 3169 N N . GLY B 1 182 ? -8.531 -23.266 -11.406 1 92.56 182 GLY B N 1
ATOM 3170 C CA . GLY B 1 182 ? -8.664 -22.609 -12.695 1 92.56 182 GLY B CA 1
ATOM 3171 C C . GLY B 1 182 ? -7.969 -23.344 -13.82 1 92.56 182 GLY B C 1
ATOM 3172 O O . GLY B 1 182 ? -7.281 -24.344 -13.578 1 92.56 182 GLY B O 1
ATOM 3173 N N . ASN B 1 183 ? -8.227 -22.906 -15.07 1 94 183 ASN B N 1
ATOM 3174 C CA . ASN B 1 183 ? -7.473 -23.406 -16.219 1 94 183 ASN B CA 1
ATOM 3175 C C . ASN B 1 183 ? -6.086 -22.766 -16.297 1 94 183 ASN B C 1
ATOM 3177 O O . ASN B 1 183 ? -5.906 -21.609 -15.93 1 94 183 ASN B O 1
ATOM 3181 N N . GLU B 1 184 ? -5.055 -23.656 -16.734 1 93.69 184 GLU B N 1
ATOM 3182 C CA . GLU B 1 184 ? -3.68 -23.156 -16.734 1 93.69 184 GLU B CA 1
ATOM 3183 C C . GLU B 1 184 ? -3.078 -23.172 -18.141 1 93.69 184 GLU B C 1
ATOM 3185 O O . GLU B 1 184 ? -3.273 -24.125 -18.891 1 93.69 184 GLU B O 1
ATOM 3190 N N . THR B 1 185 ? -2.506 -22.094 -18.484 1 92.94 185 THR B N 1
ATOM 3191 C CA . THR B 1 185 ? -1.64 -22 -19.656 1 92.94 185 THR B CA 1
ATOM 3192 C C . THR B 1 185 ? -0.217 -21.625 -19.25 1 92.94 185 THR B C 1
ATOM 3194 O O . THR B 1 185 ? -0.006 -20.641 -18.531 1 92.94 185 THR B O 1
ATOM 3197 N N . CYS B 1 186 ? 0.71 -22.516 -19.578 1 93.19 186 CYS B N 1
ATOM 3198 C CA . CYS B 1 186 ? 2.098 -22.281 -19.188 1 93.19 186 CYS B CA 1
ATOM 3199 C C . CYS B 1 186 ? 3.004 -22.219 -20.406 1 93.19 186 CYS B C 1
ATOM 3201 O O . CYS B 1 186 ? 2.834 -23 -21.359 1 93.19 186 CYS B O 1
ATOM 3203 N N . ALA B 1 187 ? 3.859 -21.172 -20.453 1 92.44 187 ALA B N 1
ATOM 3204 C CA . ALA B 1 187 ? 4.891 -21.047 -21.484 1 92.44 187 ALA B CA 1
ATOM 3205 C C . ALA B 1 187 ? 6.223 -20.609 -20.875 1 92.44 187 ALA B C 1
ATOM 3207 O O . ALA B 1 187 ? 6.281 -20.234 -19.703 1 92.44 187 ALA B O 1
ATOM 3208 N N . GLY B 1 188 ? 7.309 -20.766 -21.688 1 90.56 188 GLY B N 1
ATOM 3209 C CA . GLY B 1 188 ? 8.602 -20.281 -21.234 1 90.56 188 GLY B CA 1
ATOM 3210 C C . GLY B 1 188 ? 8.672 -18.766 -21.125 1 90.56 188 GLY B C 1
ATOM 3211 O O . GLY B 1 188 ? 7.691 -18.078 -21.422 1 90.56 188 GLY B O 1
ATOM 3212 N N . LYS B 1 189 ? 9.719 -18.219 -20.641 1 80.88 189 LYS B N 1
ATOM 3213 C CA . LYS B 1 189 ? 9.891 -16.797 -20.312 1 80.88 189 LYS B CA 1
ATOM 3214 C C . LYS B 1 189 ? 9.531 -15.922 -21.516 1 80.88 189 LYS B C 1
ATOM 3216 O O . LYS B 1 189 ? 8.906 -14.875 -21.344 1 80.88 189 LYS B O 1
ATOM 3221 N N . ASP B 1 190 ? 9.711 -16.234 -22.672 1 80.5 190 ASP B N 1
ATOM 3222 C CA . ASP B 1 190 ? 9.469 -15.383 -23.844 1 80.5 190 ASP B CA 1
ATOM 3223 C C . ASP B 1 190 ? 8.328 -15.93 -24.688 1 80.5 190 ASP B C 1
ATOM 3225 O O . ASP B 1 190 ? 8.227 -15.625 -25.891 1 80.5 190 ASP B O 1
ATOM 3229 N N . GLY B 1 191 ? 7.496 -16.719 -23.891 1 82.81 191 GLY B N 1
ATOM 3230 C CA . GLY B 1 191 ? 6.371 -17.297 -24.625 1 82.81 191 GLY B CA 1
ATOM 3231 C C . GLY B 1 191 ? 6.738 -18.531 -25.406 1 82.81 191 GLY B C 1
ATOM 3232 O O . GLY B 1 191 ? 5.871 -19.188 -26 1 82.81 191 GLY B O 1
ATOM 3233 N N . GLY B 1 192 ? 7.973 -18.875 -25.422 1 88.5 192 GLY B N 1
ATOM 3234 C CA . GLY B 1 192 ? 8.422 -20.094 -26.094 1 88.5 192 GLY B CA 1
ATOM 3235 C C . GLY B 1 192 ? 8.273 -21.344 -25.25 1 88.5 192 GLY B C 1
ATOM 3236 O O . GLY B 1 192 ? 7.387 -21.422 -24.406 1 88.5 192 GLY B O 1
ATOM 3237 N N . THR B 1 193 ? 9.078 -22.375 -25.641 1 92.69 193 THR B N 1
ATOM 3238 C CA . THR B 1 193 ? 9.055 -23.625 -24.906 1 92.69 193 THR B CA 1
ATOM 3239 C C . THR B 1 193 ? 9.906 -23.531 -23.641 1 92.69 193 THR B C 1
ATOM 3241 O O . THR B 1 193 ? 11.086 -23.188 -23.703 1 92.69 193 THR B O 1
ATOM 3244 N N . GLY B 1 194 ? 9.297 -23.75 -22.547 1 93.25 194 GLY B N 1
ATOM 3245 C CA . GLY B 1 194 ? 10.023 -23.703 -21.281 1 93.25 194 GLY B CA 1
ATOM 3246 C C . GLY B 1 194 ? 10.477 -25.078 -20.812 1 93.25 194 GLY B C 1
ATOM 3247 O O . GLY B 1 194 ? 10.523 -26.016 -21.594 1 93.25 194 GLY B O 1
ATOM 3248 N N . THR B 1 195 ? 11.094 -25.062 -19.547 1 94.31 195 THR B N 1
ATOM 3249 C CA . THR B 1 195 ? 11.453 -26.297 -18.875 1 94.31 195 THR B CA 1
ATOM 3250 C C . THR B 1 195 ? 10.766 -26.391 -17.516 1 94.31 195 THR B C 1
ATOM 3252 O O . THR B 1 195 ? 10.672 -25.391 -16.781 1 94.31 195 THR B O 1
ATOM 3255 N N . THR B 1 196 ? 10.102 -27.562 -17.219 1 93.81 196 THR B N 1
ATOM 3256 C CA . THR B 1 196 ? 9.516 -27.828 -15.914 1 93.81 196 THR B CA 1
ATOM 3257 C C . THR B 1 196 ? 10.102 -29.094 -15.297 1 93.81 196 THR B C 1
ATOM 3259 O O . THR B 1 196 ? 10.039 -30.172 -15.891 1 93.81 196 THR B O 1
ATOM 3262 N N . THR B 1 197 ? 10.773 -28.906 -14.188 1 94.94 197 THR B N 1
ATOM 3263 C CA . THR B 1 197 ? 11.289 -30.047 -13.422 1 94.94 197 THR B CA 1
ATOM 3264 C C . THR B 1 197 ? 10.539 -30.188 -12.102 1 94.94 197 THR B C 1
ATOM 3266 O O . THR B 1 197 ? 10.453 -29.234 -11.32 1 94.94 197 THR B O 1
ATOM 3269 N N . GLU B 1 198 ? 9.938 -31.375 -11.852 1 94.06 198 GLU B N 1
ATOM 3270 C CA . GLU B 1 198 ? 9.227 -31.594 -10.594 1 94.06 198 GLU B CA 1
ATOM 3271 C C . GLU B 1 198 ? 9.742 -32.844 -9.883 1 94.06 198 GLU B C 1
ATOM 3273 O O . GLU B 1 198 ? 10.016 -33.875 -10.523 1 94.06 198 GLU B O 1
ATOM 3278 N N . ASN B 1 199 ? 10.031 -32.719 -8.586 1 96.12 199 ASN B N 1
ATOM 3279 C CA . ASN B 1 199 ? 10.258 -33.844 -7.691 1 96.12 199 ASN B CA 1
ATOM 3280 C C . ASN B 1 199 ? 9 -34.219 -6.91 1 96.12 199 ASN B C 1
ATOM 3282 O O . ASN B 1 199 ? 8.828 -33.781 -5.766 1 96.12 199 ASN B O 1
ATOM 3286 N N . ALA B 1 200 ? 8.141 -34.969 -7.59 1 93.94 200 ALA B N 1
ATOM 3287 C CA . ALA B 1 200 ? 6.82 -35.219 -7.027 1 93.94 200 ALA B CA 1
ATOM 3288 C C . ALA B 1 200 ? 6.18 -36.438 -7.672 1 93.94 200 ALA B C 1
ATOM 3290 O O . ALA B 1 2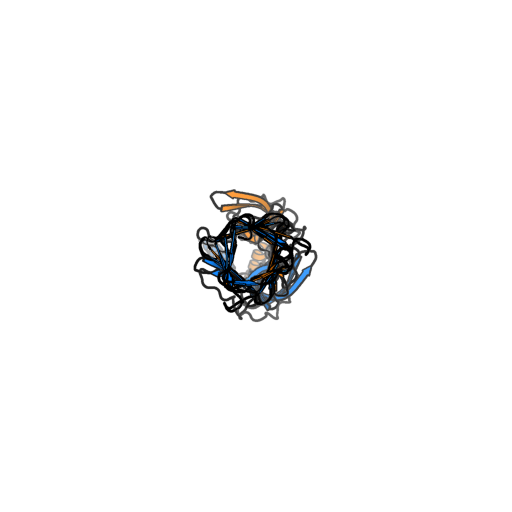00 ? 6.586 -36.875 -8.758 1 93.94 200 ALA B O 1
ATOM 3291 N N . HIS B 1 201 ? 5.242 -37.125 -6.906 1 95.94 201 HIS B N 1
ATOM 3292 C CA . HIS B 1 201 ? 4.289 -38.062 -7.496 1 95.94 201 HIS B CA 1
ATOM 3293 C C . HIS B 1 201 ? 3.033 -37.312 -7.973 1 95.94 201 HIS B C 1
ATOM 3295 O O . HIS B 1 201 ? 2.355 -36.656 -7.18 1 95.94 201 HIS B O 1
ATOM 3301 N N . ARG B 1 202 ? 2.766 -37.438 -9.32 1 94.69 202 ARG B N 1
ATOM 3302 C CA . ARG B 1 202 ? 1.646 -36.688 -9.883 1 94.69 202 ARG B CA 1
ATOM 3303 C C . ARG B 1 202 ? 0.481 -37.625 -10.211 1 94.69 202 ARG B C 1
ATOM 3305 O O . ARG B 1 202 ? 0.678 -38.688 -10.781 1 94.69 202 ARG B O 1
ATOM 3312 N N . THR B 1 203 ? -0.693 -37.281 -9.75 1 95.31 203 THR B N 1
ATOM 3313 C CA . THR B 1 203 ? -1.932 -37.906 -10.172 1 95.31 203 THR B CA 1
ATOM 3314 C C . THR B 1 203 ? -2.793 -36.969 -10.984 1 95.31 203 THR B C 1
ATOM 3316 O O . THR B 1 203 ? -3.135 -35.875 -10.516 1 95.31 203 THR B O 1
ATOM 3319 N N . THR B 1 204 ? -3.082 -37.312 -12.25 1 94.44 204 THR B N 1
ATOM 3320 C CA . THR B 1 204 ? -3.98 -36.531 -13.094 1 94.44 204 THR B CA 1
ATOM 3321 C C . THR B 1 204 ? -5.32 -37.25 -13.266 1 94.44 204 THR B C 1
ATOM 3323 O O . THR B 1 204 ? -5.375 -38.344 -13.82 1 94.44 204 THR B O 1
ATOM 3326 N N . ASN B 1 205 ? -6.312 -36.594 -12.664 1 93.75 205 ASN B N 1
ATOM 3327 C CA . ASN B 1 205 ? -7.672 -37.062 -12.906 1 93.75 205 ASN B CA 1
ATOM 3328 C C . ASN B 1 205 ? -8.258 -36.469 -14.172 1 93.75 205 ASN B C 1
ATOM 3330 O O . ASN B 1 205 ? -9.016 -35.5 -14.109 1 93.75 205 ASN B O 1
ATOM 3334 N N . GLY B 1 206 ? -8.055 -37.031 -15.242 1 92.25 206 GLY B N 1
ATOM 3335 C CA . GLY B 1 206 ? -8.352 -36.594 -16.594 1 92.25 206 GLY B CA 1
ATOM 3336 C C . GLY B 1 206 ? -7.391 -37.156 -17.641 1 92.25 206 GLY B C 1
ATOM 3337 O O . GLY B 1 206 ? -6.656 -38.094 -17.359 1 92.25 206 GLY B O 1
ATOM 3338 N N . SER B 1 207 ? -7.379 -36.562 -18.859 1 94.38 207 SER B N 1
ATOM 3339 C CA . SER B 1 207 ? -6.512 -37.031 -19.938 1 94.38 207 SER B CA 1
ATOM 3340 C C . SER B 1 207 ? -5.207 -36.25 -19.984 1 94.38 207 SER B C 1
ATOM 3342 O O . SER B 1 207 ? -5.137 -35.125 -19.469 1 94.38 207 SER B O 1
ATOM 3344 N N . ILE B 1 208 ? -4.164 -36.844 -20.453 1 95.12 208 ILE B N 1
ATOM 3345 C CA . ILE B 1 208 ? -2.918 -36.156 -20.781 1 95.12 208 ILE B CA 1
ATOM 3346 C C . ILE B 1 208 ? -2.609 -36.312 -22.266 1 95.12 208 ILE B C 1
ATOM 3348 O O . ILE B 1 208 ? -2.736 -37.406 -22.812 1 95.12 208 ILE B O 1
ATOM 3352 N N . THR B 1 209 ? -2.395 -35.281 -22.953 1 95.94 209 THR B N 1
ATOM 3353 C CA . THR B 1 209 ? -1.886 -35.312 -24.312 1 95.94 209 THR B CA 1
ATOM 3354 C C . THR B 1 209 ? -0.463 -34.75 -24.375 1 95.94 209 THR B C 1
ATOM 3356 O O . THR B 1 209 ? -0.212 -33.625 -23.969 1 95.94 209 THR B O 1
ATOM 3359 N N . VAL B 1 210 ? 0.51 -35.562 -24.812 1 95.94 210 VAL B N 1
ATOM 3360 C CA . VAL B 1 210 ? 1.89 -35.125 -25.016 1 95.94 210 VAL B CA 1
ATOM 3361 C C . VAL B 1 210 ? 2.154 -34.906 -26.5 1 95.94 210 VAL B C 1
ATOM 3363 O O . VAL B 1 210 ? 2.16 -35.875 -27.281 1 95.94 210 VAL B O 1
ATOM 3366 N N . ASN B 1 211 ? 2.32 -33.625 -26.859 1 95.5 211 ASN B N 1
ATOM 3367 C CA . ASN B 1 211 ? 2.684 -33.312 -28.234 1 95.5 211 ASN B CA 1
ATOM 3368 C C . ASN B 1 211 ? 4.195 -33.312 -28.438 1 95.5 211 ASN B C 1
ATOM 3370 O O . ASN B 1 211 ? 4.812 -32.25 -28.594 1 95.5 211 ASN B O 1
ATOM 3374 N N . GLY B 1 212 ? 4.809 -34.406 -28.531 1 93 212 GLY B N 1
ATOM 3375 C CA . GLY B 1 212 ? 6.23 -34.719 -28.609 1 93 212 GLY B CA 1
ATOM 3376 C C . GLY B 1 212 ? 6.574 -36.094 -28.078 1 93 212 GLY B C 1
ATOM 3377 O O . GLY B 1 212 ? 5.688 -36.938 -27.859 1 93 212 GLY B O 1
ATOM 3378 N N . PRO B 1 213 ? 7.859 -36.469 -27.906 1 93.81 213 PRO B N 1
ATOM 3379 C CA . PRO B 1 213 ? 8.25 -37.75 -27.344 1 93.81 213 PRO B CA 1
ATOM 3380 C C . PRO B 1 213 ? 8.023 -37.844 -25.828 1 93.81 213 PRO B C 1
ATOM 3382 O O . PRO B 1 213 ? 8.102 -36.812 -25.141 1 93.81 213 PRO B O 1
ATOM 3385 N N . LEU B 1 214 ? 7.668 -39 -25.344 1 94.94 214 LEU B N 1
ATOM 3386 C CA . LEU B 1 214 ? 7.574 -39.312 -23.922 1 94.94 214 LEU B CA 1
ATOM 3387 C C . LEU B 1 214 ? 8.578 -40.406 -23.516 1 94.94 214 LEU B C 1
ATOM 3389 O O . LEU B 1 214 ? 8.609 -41.469 -24.125 1 94.94 214 LEU B O 1
ATOM 3393 N N . THR B 1 215 ? 9.453 -40.062 -22.656 1 95.31 215 THR B N 1
ATOM 3394 C CA . THR B 1 215 ? 10.414 -41.031 -22.141 1 95.31 215 THR B CA 1
ATOM 3395 C C . THR B 1 215 ? 10.078 -41.406 -20.703 1 95.31 215 THR B C 1
ATOM 3397 O O . THR B 1 215 ? 9.898 -40.562 -19.844 1 95.31 215 THR B O 1
ATOM 3400 N N . VAL B 1 216 ? 9.953 -42.75 -20.406 1 95.38 216 VAL B N 1
ATOM 3401 C CA . VAL B 1 216 ? 9.727 -43.25 -19.062 1 95.38 216 VAL B CA 1
ATOM 3402 C C . VAL B 1 216 ? 10.953 -44.031 -18.594 1 95.38 216 VAL B C 1
ATOM 3404 O O . VAL B 1 216 ? 11.242 -45.125 -19.094 1 95.38 216 VAL B O 1
ATOM 3407 N N . ASN B 1 217 ? 11.656 -43.375 -17.688 1 95.31 217 ASN B N 1
ATOM 3408 C CA . ASN B 1 217 ? 12.758 -44.094 -17.047 1 95.31 217 ASN B CA 1
ATOM 3409 C C . ASN B 1 217 ? 12.266 -44.969 -15.898 1 95.31 217 ASN B C 1
ATOM 3411 O O . ASN B 1 217 ? 12.492 -44.656 -14.727 1 95.31 217 ASN B O 1
ATOM 3415 N N . GLY B 1 218 ? 11.711 -46.062 -16.141 1 93.19 218 GLY B N 1
ATOM 3416 C CA . GLY B 1 218 ? 11.031 -47.031 -15.273 1 93.19 218 GLY B CA 1
ATOM 3417 C C . GLY B 1 218 ? 10.031 -47.875 -16 1 93.19 218 GLY B C 1
ATOM 3418 O O . GLY B 1 218 ? 10.188 -48.156 -17.203 1 93.19 218 GLY B O 1
ATOM 3419 N N . ASP B 1 219 ? 9.016 -48.469 -15.297 1 92.38 219 ASP B N 1
ATOM 3420 C CA . ASP B 1 219 ? 7.996 -49.312 -15.906 1 92.38 219 ASP B CA 1
ATOM 3421 C C . ASP B 1 219 ? 6.762 -48.469 -16.281 1 92.38 219 ASP B C 1
ATOM 3423 O O . ASP B 1 219 ? 6.465 -47.469 -15.648 1 92.38 219 ASP B O 1
ATOM 3427 N N . LEU B 1 220 ? 6.133 -48.781 -17.359 1 92.81 220 LEU B N 1
ATOM 3428 C CA . LEU B 1 220 ? 4.832 -48.281 -17.766 1 92.81 220 LEU B CA 1
ATOM 3429 C C . LEU B 1 220 ? 3.738 -49.312 -17.562 1 92.81 220 LEU B C 1
ATOM 3431 O O . LEU B 1 220 ? 3.883 -50.469 -17.984 1 92.81 220 LEU B O 1
ATOM 3435 N N . SER B 1 221 ? 2.748 -49 -16.781 1 92.69 221 SER B N 1
ATOM 3436 C CA . SER B 1 221 ? 1.617 -49.875 -16.562 1 92.69 221 SER B CA 1
ATOM 3437 C C . SER B 1 221 ? 0.309 -49.25 -17.016 1 92.69 221 SER B C 1
ATOM 3439 O O . SER B 1 221 ? -0.09 -48.188 -16.516 1 92.69 221 SER B O 1
ATOM 3441 N N . VAL B 1 222 ? -0.36 -49.875 -18.016 1 92.81 222 VAL B N 1
ATOM 3442 C CA . VAL B 1 222 ? -1.642 -49.406 -18.547 1 92.81 222 VAL B CA 1
ATOM 3443 C C . VAL B 1 222 ? -2.729 -50.438 -18.203 1 92.81 222 VAL B C 1
ATOM 3445 O O . VAL B 1 222 ? -2.652 -51.594 -18.625 1 92.81 222 VAL B O 1
ATOM 3448 N N . SER B 1 223 ? -3.707 -49.938 -17.422 1 90.94 223 SER B N 1
ATOM 3449 C CA . SER B 1 223 ? -4.773 -50.844 -17.047 1 90.94 223 SER B CA 1
ATOM 3450 C C . SER B 1 223 ? -5.668 -51.188 -18.234 1 90.94 223 SER B C 1
ATOM 3452 O O . SER B 1 223 ? -6.266 -52.25 -18.297 1 90.94 223 SER B O 1
ATOM 3454 N N . GLY B 1 224 ? -5.734 -50.344 -19.156 1 91.12 224 GLY B N 1
ATOM 3455 C CA . GLY B 1 224 ? -6.543 -50.531 -20.344 1 91.12 224 GLY B CA 1
ATOM 3456 C C . GLY B 1 224 ? -5.746 -51.031 -21.547 1 91.12 224 GLY B C 1
ATOM 3457 O O . GLY B 1 224 ? -4.969 -51.969 -21.422 1 91.12 224 GLY B O 1
ATOM 3458 N N . ASN B 1 225 ? -6.016 -50.406 -22.812 1 87.94 225 ASN B N 1
ATOM 3459 C CA . ASN B 1 225 ? -5.371 -50.812 -24.047 1 87.94 225 ASN B CA 1
ATOM 3460 C C . ASN B 1 225 ? -4.25 -49.844 -24.438 1 87.94 225 ASN B C 1
ATOM 3462 O O . ASN B 1 225 ? -4.363 -48.656 -24.25 1 87.94 225 ASN B O 1
ATOM 3466 N N . ALA B 1 226 ? -3.107 -50.406 -24.875 1 88.25 226 ALA B N 1
ATOM 3467 C CA . ALA B 1 226 ? -2.031 -49.625 -25.469 1 88.25 226 ALA B CA 1
ATOM 3468 C C . ALA B 1 226 ? -2.035 -49.75 -26.984 1 88.25 226 ALA B C 1
ATOM 3470 O O . ALA B 1 226 ? -1.932 -50.844 -27.531 1 88.25 226 ALA B O 1
ATOM 3471 N N . PHE B 1 227 ? -2.256 -48.594 -27.594 1 85.5 227 PHE B N 1
ATOM 3472 C CA . PHE B 1 227 ? -2.238 -48.5 -29.047 1 85.5 227 PHE B CA 1
ATOM 3473 C C . PHE B 1 227 ? -0.957 -47.844 -29.547 1 85.5 227 PHE B C 1
ATOM 3475 O O . PHE B 1 227 ? -0.522 -46.844 -28.984 1 85.5 227 PHE B O 1
ATOM 3482 N N . ALA B 1 228 ? -0.209 -48.5 -30.562 1 87.5 228 ALA B N 1
ATOM 3483 C CA . ALA B 1 228 ? 0.993 -47.875 -31.125 1 87.5 228 ALA B CA 1
ATOM 3484 C C . ALA B 1 228 ? 1.057 -48.094 -32.625 1 87.5 228 ALA B C 1
ATOM 3486 O O . ALA B 1 228 ? 0.557 -49.094 -33.156 1 87.5 228 ALA B O 1
ATOM 3487 N N . GLY B 1 229 ? 1.535 -47.156 -33.344 1 78.69 229 GLY B N 1
ATOM 3488 C CA . GLY B 1 229 ? 1.776 -47.344 -34.75 1 78.69 229 GLY B CA 1
ATOM 3489 C C . GLY B 1 229 ? 2.713 -48.5 -35.031 1 78.69 229 GLY B C 1
ATOM 3490 O O . GLY B 1 229 ? 2.459 -49.312 -35.938 1 78.69 229 GLY B O 1
ATOM 3491 N N . SER B 1 230 ? 3.838 -48.594 -34.312 1 80.75 230 SER B N 1
ATOM 3492 C CA . SER B 1 230 ? 4.801 -49.688 -34.344 1 80.75 230 SER B CA 1
ATOM 3493 C C . SER B 1 230 ? 5.402 -49.938 -32.969 1 80.75 230 SER B C 1
ATOM 3495 O O . SER B 1 230 ? 5.371 -49.062 -32.094 1 80.75 230 SER B O 1
ATOM 3497 N N . ARG B 1 231 ? 5.727 -51.219 -32.594 1 82.12 231 ARG B N 1
ATOM 3498 C CA . ARG B 1 231 ? 6.398 -51.562 -31.359 1 82.12 231 ARG B CA 1
ATOM 3499 C C . ARG B 1 231 ? 7.73 -52.25 -31.625 1 82.12 231 ARG B C 1
ATOM 3501 O O . ARG B 1 231 ? 7.84 -53.062 -32.562 1 82.12 231 ARG B O 1
ATOM 3508 N N . SER B 1 232 ? 8.688 -51.688 -31.125 1 73.44 232 SER B N 1
ATOM 3509 C CA . SER B 1 232 ? 9.984 -52.344 -31.219 1 73.44 232 SER B CA 1
ATOM 3510 C C . SER B 1 232 ? 10.578 -52.625 -29.844 1 73.44 232 SER B C 1
ATOM 3512 O O . SER B 1 232 ? 10.156 -52 -28.859 1 73.44 232 SER B O 1
ATOM 3514 N N . GLY B 1 233 ? 11.336 -53.625 -29.734 1 62.25 233 GLY B N 1
ATOM 3515 C CA . GLY B 1 233 ? 12.031 -53.938 -28.484 1 62.25 233 GLY B CA 1
ATOM 3516 C C . GLY B 1 233 ? 11.289 -54.938 -27.609 1 62.25 233 GLY B C 1
ATOM 3517 O O . GLY B 1 233 ? 10.078 -55.094 -27.75 1 62.25 233 GLY B O 1
ATOM 3518 N N . GLY B 1 234 ? 11.797 -55.844 -26.812 1 58.47 234 GLY B N 1
ATOM 3519 C CA . GLY B 1 234 ? 11.352 -56.906 -25.938 1 58.47 234 GLY B CA 1
ATOM 3520 C C . GLY B 1 234 ? 11.359 -58.281 -26.594 1 58.47 234 GLY B C 1
ATOM 3521 O O . GLY B 1 234 ? 11.398 -58.375 -27.812 1 58.47 234 GLY B O 1
ATOM 3522 N N . SER B 1 235 ? 11.781 -59.219 -25.953 1 50.28 235 SER B N 1
ATOM 3523 C CA . SER B 1 235 ? 11.734 -60.594 -26.438 1 50.28 235 SER B CA 1
ATOM 3524 C C . SER B 1 235 ? 10.312 -61 -26.781 1 50.28 235 SER B C 1
ATOM 3526 O O . SER B 1 235 ? 9.422 -60.969 -25.922 1 50.28 235 SER B O 1
ATOM 3528 N N . CYS B 1 236 ? 9.828 -60.406 -27.984 1 47.78 236 CYS B N 1
ATOM 3529 C CA . CYS B 1 236 ? 8.539 -61 -28.328 1 47.78 236 CYS B CA 1
ATOM 3530 C C . CYS B 1 236 ? 8.516 -62.469 -28 1 47.78 236 CYS B C 1
ATOM 3532 O O . CYS B 1 236 ? 9.414 -63.219 -28.391 1 47.78 236 CYS B O 1
ATOM 3534 N N . PRO B 1 237 ? 7.977 -62.844 -26.828 1 40.25 237 PRO B N 1
ATOM 3535 C CA . PRO B 1 237 ? 7.953 -64.312 -26.766 1 40.25 237 PRO B CA 1
ATOM 3536 C C . PRO B 1 237 ? 7.473 -64.938 -28.078 1 40.25 237 PRO B C 1
ATOM 3538 O O . PRO B 1 237 ? 6.488 -64.438 -28.672 1 40.25 237 PRO B O 1
ATOM 3541 N N . HIS B 1 238 ? 8.477 -65.438 -28.922 1 34.59 238 HIS B N 1
ATOM 3542 C CA . HIS B 1 238 ? 8.055 -66.375 -29.938 1 34.59 238 HIS B CA 1
ATOM 3543 C C . HIS B 1 238 ? 7.062 -67.375 -29.375 1 34.59 238 HIS B C 1
ATOM 3545 O O . HIS B 1 238 ? 7.238 -67.875 -28.266 1 34.59 238 HIS B O 1
#

Solvent-accessible surface area (backbone atoms only — not comparable to full-atom values): 26644 Å² total; per-residue (Å²): 111,68,64,57,46,48,49,50,46,46,49,45,44,48,59,65,52,42,63,58,47,58,75,68,32,41,57,74,35,44,23,29,29,72,37,61,48,77,55,92,49,39,46,28,26,27,32,35,42,26,35,98,88,67,44,78,33,84,88,50,70,70,43,69,74,26,49,56,65,32,50,42,23,21,70,26,16,26,42,48,63,55,68,58,68,60,33,27,30,37,36,33,27,42,69,19,35,83,89,38,55,35,46,76,48,76,45,74,38,92,85,55,69,77,93,64,58,95,68,35,49,71,50,66,85,47,95,66,25,33,44,33,36,40,75,89,68,48,77,47,75,44,48,93,56,50,80,47,78,49,58,60,54,54,76,48,81,47,46,70,52,50,76,46,81,46,40,68,59,50,74,46,81,46,32,76,36,76,46,76,49,57,49,74,49,77,28,5,71,86,65,46,84,53,54,75,47,71,39,50,55,74,46,67,54,60,52,78,46,64,61,53,60,75,46,63,61,54,55,79,47,62,75,48,52,79,46,54,64,42,77,45,69,28,64,64,77,126,110,68,65,59,45,48,52,50,45,48,50,45,43,48,60,65,51,39,63,55,46,62,73,60,38,37,47,37,35,43,23,30,29,71,38,62,48,78,55,97,92,40,49,27,26,27,32,36,42,26,34,97,87,67,43,75,32,84,87,47,68,71,43,68,74,26,51,60,74,65,49,60,77,57,90,96,38,62,48,83,60,83,48,37,68,59,14,24,29,35,35,33,30,55,94,14,36,82,89,41,56,36,43,76,47,27,27,74,31,93,70,15,47,55,94,66,57,72,66,20,37,36,40,27,70,37,88,68,34,35,43,32,36,40,74,84,40,23,39,40,35,38,30,69,41,67,44,78,48,78,40,79,45,69,43,78,46,79,33,86,44,62,41,77,50,75,37,92,55,69,41,75,48,75,39,76,69,44,76,44,66,36,66,45,79,46,56,17,77,85,68,43,74,26,78,44,80,42,86,42,73,45,75,42,83,38,69,48,75,41,88,36,70,46,77,41,92,38,69,44,78,40,83,50,73,44,77,39,82,61,55,78,84,73,82,66,82,124

Foldseek 3Di:
DVVVVVVVVVVVCCVVCVVCVCVVQVAKFKWFFADWDDDPNFIFTWIFTADPVRHGDPVDDTDGGAGDDFADDDDVDGDDDIDDGGWMFIWHAVVSDPVGIHTDGTDGHPPDDPDADPQKDWDAPDVQAIWMQDNVRDTDGGDPDDDDDDDPDDDDDDDPDDDDDDDPDDDDDDDPDDDDDDDDDDDDPVRHHDDDDDDDDDDDDDDDDDPDDDDDPDDDDDPDDDDDPDDDDDDPPD/DVVVVVVVVVVVVCVVCVVCVCVQQVAKFKWFFADWDDDPNFIFTWIFTADPVRHGDPVDDTDGGAGDDFADDDDVDTHDDIDDGGWMFIWHADVSDPVGIHTDGTDDGPVDDPDDDPQKDWDAPDVQAIWIQDNVRDIDGGDPDDDDDDDPDDDDDDDPDDDDDDDPDDDDDDDPDDDDDDDDDDDDPVRHHDDDDDPDDDDDPDDDDDPDDDDDPDDDDDPDDDDDPDDDDDPPPD

pLDDT: mean 83.43, std 14.47, range [34.59, 97.25]

Nearest PDB structures (foldseek):
  4uhv-assembly2_A  TM=6.558E-01  e=7.309E-05  Pseudomonas aeruginosa PAO1
  4s37-assembly3_G  TM=6.476E-01  e=6.394E-04  Pseudomonas aeruginosa
  8gra-assembly1_G  TM=4.428E-01  e=2.034E-05  Bacteroides fragilis
  7aef-assembly1_q  TM=4.492E-01  e=1.206E-04  Algoriphagus machipongonensis
  4uhv-assembly2_A  TM=6.522E-01  e=5.596E-05  Pseudomonas aeruginosa PAO1

Radius of gyration: 36.36 Å; Cα contacts (8 Å, |Δi|>4): 1003; chains: 2; bounding box: 41×131×87 Å

Sequence (476 aa):
MAEQNLLSLLKRALELAMPDLRAYYRMTRKAKVVAAYASDGRYYADVQPLRNDESPDTSEPVIPKVEIPIVWGGPKRGIVCPPAVGTLCDLSYYDGDPNYPRISNFRWQTNGAPDCELDELIIQQTPGVSLKIEKDGSFLTISPENWTVEVGGNAVIKAEGNATVEAAGTLTLQAPNIIKNGNETCAGKDGGTGTTTENAHRTTNGSITVNGPLTVNGDLSVSGNAFAGSRSGGSCPHMAEQNLLSLLKRALELAMPDLRAYYRMTRKAKVVAAYASDGRYYADVQPLRNDESPDTSEPVIPKVEIPIVWGGPKRGIVCPPAVGTLCDLSYYDGDPNYPRISNFRWQTNGAPDCELDELIIQQTPGVSLKIEKDGSFLTISPENWTVEVGGNAVIKAEGNATVEAAGTLTLQAPNIIKNGNETCAGKDGGTGTTTENAHRTTNGSITVNGPLTVNGDLSVSGNAFAGSRSGGSCPH

Secondary structure (DSSP, 8-state):
-HHHHHHHHHHHHHHHH---HHHHS---EEEEEEEEEEETTEEEEEEEEB-TTS-B-TTSPPEEEEEPPBBS-STT-EEE-PPPTT-EEEEEEGGG-TTSEEEEEEE--TT---S--TT-EEEEEETTEEEEE-TTS-EEEE-SS-EEEEESS-EEEEESS-EEEEESS-EEEE-SEEEEEEEEEEE-TTSS---EEE-EEEEESS-EEESS-EEESS-EEESS-EEEEEEE-S----/-HHHHHHHHHHHHHHHH---HHHHS---EEEEEEEEEEETTEEEEEEEEB-TTS-B-TTS--EEEEEPP-BS-STT-SB--PPPTT-EEEEEEGGG-TTSEEEEEEE--TT------TT-EEEEEETTEEEEE-TTS-EEEEESS-EEEEESS-EEEEESS-EEEE-SSEEEEEEEEEEEES-EEE--TTSS-EEEEE-S-EEESS-EEESS-EEESS-EEEEEEEE-S----S----